Protein AF-0000000072291696 (afdb_homodimer)

pLDDT: mean 93.11, std 13.2, range [22.33, 98.94]

Sequence (524 aa):
MPACTLHLLSLSVTITDFLSALSTTSLTPLTIGRVVRWIVLPTSISIDPLIARNIHWDILMILPNTDTLPASLQKLILHQWQVTAGIPSRLLHDFASKNRRLLNPRPEDTPPLTGSLNNYRTTASAQALELSPPLMEWIKTYRDQEGRGAVSMLNLLAFKPGLKGEYLKYGAEFAKSIGSKRGGIAKIMGTVIHEGDLKERGEWDEVAVAHYPSIEHFADMLASEDYQEVNHRHRVGSLRDTFILCTTELDLPIPGKNGSKLMPACTLHLLSLSVTITDFLSALSTTSLTPLTIGRVVRWIVLPTSISIDPLIARNIHWDILMILPNTDTLPASLQKLILHQWQVTAGIPSRLLHDFASKNRRLLNPRPEDTPPLTGSLNNYRTTASAQALELSPPLMEWIKTYRDQEGRGAVSMLNLLAFKPGLKGEYLKYGAEFAKSIGSKRGGIAKIMGTVIHEGDLKERGEWDEVAVAHYPSIEHFADMLASEDYQEVNHRHRVGSLRDTFILCTTELDLPIPGKNGSKL

Nearest PDB structures (foldseek):
  5xzq-assembly2_D  TM=6.699E-01  e=4.959E-02  Passiflora edulis
  8ozo-assembly1_A  TM=6.676E-01  e=9.438E-02  Populus tremula
  3bn7-assembly1_A-2  TM=6.577E-01  e=1.193E-01  Caulobacter vibrioides CB15
  8oz4-assembly1_A  TM=6.575E-01  e=1.422E-01  Populus tremula
  1r6y-assembly1_A  TM=6.527E-01  e=4.581E-01  Escherichia coli

Foldseek 3Di:
DQKKKKKWFDWQDDPVVLLVLVLVDPFDWLFKWFFDDWLADWDFFPCVQPPVVPTDTTMITMGRHDDDDDPSNVVGTPGMDMFMWDWDVVLVVCSNVVVVCLQPPDPVLFADQPCLVVDFDADCGCNLPAHHPVNVVVQVVCCVDLLVFKKKKKKWFDWDPPQVVLVVVLVVLCVPDLQSNLVKDFSTKGATDDPDPCPPPRHTGMITIIMGGGSVSSNSSNRDPVNVVSSVRRPRNGTPIMIIIMTGTDDRPDNPCPDDPD/DQKKKKKWFDWQDDPVVLLVLVLVDPFDWLFKWFFDDWLADWDFFPCVQPPVVPTDTTMITMGRHDDDDDPSNVVGTPGMDMFMWDWDVVLVVCSNVVVVCLQPPDPVLFADQPCLVVDFDADCGCNLPAHHPVNVVVQVVCCVDLLVFKKKKKKWFDWDPPQVVLVVVLVVLCVPDLQSNLVKDFSTKGATDDPDPCPPPRHTGMITIIMGGGSVSSNSSNRDPVNVVSSVRRPRNGTPIMIIIMTGTDDRPDNPCPDDPD

Solvent-accessible surface area (backbone atoms only — not comparable to full-atom values): 27799 Å² total; per-residue (Å²): 93,56,47,26,25,40,36,40,32,16,56,74,55,56,70,68,57,50,50,56,54,47,56,75,48,92,70,69,57,74,46,43,20,38,47,58,30,43,62,22,67,54,82,72,48,62,38,58,87,64,53,28,55,47,54,41,53,44,34,40,37,30,33,80,35,79,74,79,78,54,70,84,57,50,76,41,47,71,45,78,47,72,50,39,24,31,28,51,56,78,55,56,55,67,34,66,63,53,49,48,43,61,68,60,53,53,78,86,66,52,56,64,82,87,56,28,70,78,67,57,73,68,44,95,50,30,76,76,65,37,39,10,65,70,56,49,55,48,47,68,56,37,38,76,49,72,27,54,36,39,31,35,34,40,33,41,34,21,59,34,93,89,22,56,62,38,34,50,51,33,51,49,49,32,64,71,45,56,20,52,59,38,39,33,40,75,63,41,55,29,41,43,55,75,77,73,86,70,64,62,93,62,61,64,45,31,40,33,34,31,36,21,51,15,46,57,34,49,49,30,44,41,32,23,64,73,46,46,53,43,39,61,71,21,36,56,79,19,44,68,38,43,30,29,36,37,23,36,71,55,85,70,72,52,89,85,66,78,80,67,89,120,92,57,49,24,26,40,34,40,31,16,56,74,55,55,69,68,56,51,47,56,54,46,56,74,46,91,71,71,57,73,45,40,21,38,47,57,31,43,63,22,68,54,80,73,51,62,39,59,87,65,53,27,54,45,53,40,54,45,34,40,36,32,32,82,36,78,72,79,77,54,68,82,56,51,75,42,46,72,44,78,48,71,51,40,24,30,28,50,55,78,54,57,56,67,33,64,62,54,48,48,44,60,68,59,54,53,79,88,67,53,57,64,81,87,55,27,70,77,68,56,72,67,42,94,48,29,76,76,65,38,39,10,65,71,57,50,55,48,46,67,55,37,38,79,49,72,27,54,38,38,30,36,35,41,31,42,34,19,58,33,92,89,23,56,63,37,36,50,52,31,50,50,49,32,64,71,44,57,21,53,58,36,39,32,40,74,64,41,56,29,41,44,56,75,78,72,84,69,65,66,93,62,62,66,45,30,40,33,33,32,36,20,51,16,48,59,33,48,49,31,44,41,33,24,64,75,45,48,52,45,38,60,72,19,37,55,79,18,44,68,37,41,30,30,37,36,24,36,70,54,84,69,70,51,86,86,65,76,78,69,88,119

Radius of gyration: 24.68 Å; Cα contacts (8 Å, |Δi|>4): 1027; chains: 2; bounding box: 51×68×63 Å

Structure (mmCIF, N/CA/C/O backbone):
data_AF-0000000072291696-model_v1
#
loop_
_entity.id
_entity.type
_entity.pdbx_description
1 polymer 'DUF1330 domain-containing protein'
#
loop_
_atom_site.group_PDB
_atom_site.id
_atom_site.type_symbol
_atom_site.label_atom_id
_atom_site.label_alt_id
_atom_site.label_comp_id
_atom_site.label_asym_id
_atom_site.label_entity_id
_atom_site.label_seq_id
_atom_site.pdbx_PDB_ins_code
_atom_site.Cartn_x
_atom_site.Cartn_y
_atom_site.Cartn_z
_atom_site.occupancy
_atom_site.B_iso_or_equiv
_atom_site.auth_seq_id
_atom_site.auth_comp_id
_atom_site.auth_asym_id
_atom_site.auth_atom_id
_atom_site.pdbx_PDB_model_num
ATOM 1 N N . MET A 1 1 ? -15.797 -28.453 -6.793 1 91.56 1 MET A N 1
ATOM 2 C CA . MET A 1 1 ? -14.617 -27.641 -6.512 1 91.56 1 MET A CA 1
ATOM 3 C C . MET A 1 1 ? -14.453 -27.422 -5.012 1 91.56 1 MET A C 1
ATOM 5 O O . MET A 1 1 ? -15.227 -26.672 -4.41 1 91.56 1 MET A O 1
ATOM 9 N N . PRO A 1 2 ? -13.477 -28.219 -4.473 1 95.38 2 PRO A N 1
ATOM 10 C CA . PRO A 1 2 ? -13.266 -27.984 -3.045 1 95.38 2 PRO A CA 1
ATOM 11 C C . PRO A 1 2 ? -12.961 -26.516 -2.727 1 95.38 2 PRO A C 1
ATOM 13 O O . PRO A 1 2 ? -12.32 -25.828 -3.527 1 95.38 2 PRO A O 1
ATOM 16 N N . ALA A 1 3 ? -13.477 -26.094 -1.572 1 97.38 3 ALA A N 1
ATOM 17 C CA . ALA A 1 3 ? -13.195 -24.734 -1.119 1 97.38 3 ALA A CA 1
ATOM 18 C C . ALA A 1 3 ? -11.844 -24.656 -0.428 1 97.38 3 ALA A C 1
ATOM 20 O O . ALA A 1 3 ? -11.547 -25.453 0.467 1 97.38 3 ALA A O 1
ATOM 21 N N . CYS A 1 4 ? -11.031 -23.766 -0.894 1 98.06 4 CYS A N 1
ATOM 22 C CA . CYS A 1 4 ? -9.75 -23.438 -0.281 1 98.06 4 CYS A CA 1
ATOM 23 C C . CYS A 1 4 ? -9.742 -22 0.238 1 98.06 4 CYS A C 1
ATOM 25 O O . CYS A 1 4 ? -10.508 -21.156 -0.235 1 98.06 4 CYS A O 1
ATOM 27 N N . THR A 1 5 ? -8.914 -21.734 1.25 1 97.69 5 THR A N 1
ATOM 28 C CA . THR A 1 5 ? -8.812 -20.391 1.806 1 97.69 5 THR A CA 1
ATOM 29 C C . THR A 1 5 ? -7.398 -19.844 1.634 1 97.69 5 THR A C 1
ATOM 31 O O . THR A 1 5 ? -6.422 -20.5 2.012 1 97.69 5 THR A O 1
ATOM 34 N N . LEU A 1 6 ? -7.293 -18.75 1.015 1 98.12 6 LEU A N 1
ATOM 35 C CA . LEU A 1 6 ? -6.043 -18 0.94 1 98.12 6 LEU A CA 1
ATOM 36 C C . LEU A 1 6 ? -5.949 -16.984 2.074 1 98.12 6 LEU A C 1
ATOM 38 O O . LEU A 1 6 ? -6.848 -16.156 2.246 1 98.12 6 LEU A O 1
ATOM 42 N N . HIS A 1 7 ? -4.879 -17.094 2.871 1 98.19 7 HIS A N 1
ATOM 43 C CA . HIS A 1 7 ? -4.629 -16.188 3.982 1 98.19 7 HIS A CA 1
ATOM 44 C C . HIS A 1 7 ? -3.426 -15.297 3.703 1 98.19 7 HIS A C 1
ATOM 46 O O . HIS A 1 7 ? -2.33 -15.789 3.422 1 98.19 7 HIS A O 1
ATOM 52 N N . LEU A 1 8 ? -3.631 -14.055 3.756 1 98.62 8 LEU A N 1
ATOM 53 C CA . LEU A 1 8 ? -2.539 -13.094 3.859 1 98.62 8 LEU A CA 1
ATOM 54 C C . LEU A 1 8 ? -2.35 -12.641 5.305 1 98.62 8 LEU A C 1
ATOM 56 O O . LEU A 1 8 ? -3.277 -12.117 5.922 1 98.62 8 LEU A O 1
ATOM 60 N N . LEU A 1 9 ? -1.131 -12.812 5.82 1 98.81 9 LEU A N 1
ATOM 61 C CA . LEU A 1 9 ? -0.931 -12.633 7.254 1 98.81 9 LEU A CA 1
ATOM 62 C C . LEU A 1 9 ? 0.211 -11.656 7.523 1 98.81 9 LEU A C 1
ATOM 64 O O . LEU A 1 9 ? 1.252 -11.719 6.863 1 98.81 9 LEU A O 1
ATOM 68 N N . SER A 1 10 ? 0.007 -10.742 8.383 1 98.88 10 SER A N 1
ATOM 69 C CA . SER A 1 10 ? 1.046 -10 9.086 1 98.88 10 SER A CA 1
ATOM 70 C C . SER A 1 10 ? 1.31 -10.586 10.469 1 98.88 10 SER A C 1
ATOM 72 O O . SER A 1 10 ? 0.375 -10.828 11.234 1 98.88 10 SER A O 1
ATOM 74 N N . LEU A 1 11 ? 2.531 -10.828 10.812 1 98.81 11 LEU A N 1
ATOM 75 C CA . LEU A 1 11 ? 2.852 -11.625 11.992 1 98.81 11 LEU A CA 1
ATOM 76 C C . LEU A 1 11 ? 3.424 -10.75 13.102 1 98.81 11 LEU A C 1
ATOM 78 O O . LEU A 1 11 ? 4.055 -9.727 12.828 1 98.81 11 LEU A O 1
ATOM 82 N N . SER A 1 12 ? 3.246 -11.188 14.328 1 98.12 12 SER A N 1
ATOM 83 C CA . SER A 1 12 ? 3.861 -10.555 15.492 1 98.12 12 SER A CA 1
ATOM 84 C C . SER A 1 12 ? 5.195 -11.211 15.836 1 98.12 12 SER A C 1
ATOM 86 O O . SER A 1 12 ? 5.898 -10.758 16.734 1 98.12 12 SER A O 1
ATOM 88 N N . VAL A 1 13 ? 5.508 -12.289 15.18 1 98.19 13 VAL A N 1
ATOM 89 C CA . VAL A 1 13 ? 6.73 -13.062 15.383 1 98.19 13 VAL A CA 1
ATOM 90 C C . VAL A 1 13 ? 7.477 -13.203 14.055 1 98.19 13 VAL A C 1
ATOM 92 O O . VAL A 1 13 ? 6.992 -12.75 13.016 1 98.19 13 VAL A O 1
ATOM 95 N N . THR A 1 14 ? 8.703 -13.75 14.117 1 97.44 14 THR A N 1
ATOM 96 C CA . THR A 1 14 ? 9.422 -14.023 12.883 1 97.44 14 THR A CA 1
ATOM 97 C C . THR A 1 14 ? 8.719 -15.094 12.062 1 97.44 14 THR A C 1
ATOM 99 O O . THR A 1 14 ? 7.926 -15.875 12.602 1 97.44 14 THR A O 1
ATOM 102 N N . ILE A 1 15 ? 9.016 -15.148 10.852 1 98.06 15 ILE A N 1
ATOM 103 C CA . ILE A 1 15 ? 8.453 -16.172 9.984 1 98.06 15 ILE A CA 1
ATOM 104 C C . ILE A 1 15 ? 8.883 -17.562 10.477 1 98.06 15 ILE A C 1
ATOM 106 O O . ILE A 1 15 ? 8.078 -18.5 10.5 1 98.06 15 ILE A O 1
ATOM 110 N N . THR A 1 16 ? 10.094 -17.656 10.922 1 96.69 16 THR A N 1
ATOM 111 C CA . THR A 1 16 ? 10.609 -18.922 11.43 1 96.69 16 THR A CA 1
ATOM 112 C C . THR A 1 16 ? 9.781 -19.406 12.625 1 96.69 16 THR A C 1
ATOM 114 O O . THR A 1 16 ? 9.414 -20.578 12.703 1 96.69 16 THR A O 1
ATOM 117 N N . ASP A 1 17 ? 9.469 -18.5 13.5 1 97.25 17 ASP A N 1
ATOM 118 C CA . ASP A 1 17 ? 8.68 -18.844 14.68 1 97.25 17 ASP A CA 1
ATOM 119 C C . ASP A 1 17 ? 7.258 -19.25 14.289 1 97.25 17 ASP A C 1
ATOM 121 O O . ASP A 1 17 ? 6.684 -20.172 14.875 1 97.25 17 ASP A O 1
ATOM 125 N N . PHE A 1 18 ? 6.715 -18.594 13.383 1 98 18 PHE A N 1
ATOM 126 C CA . PHE A 1 18 ? 5.371 -18.922 12.922 1 98 18 PHE A CA 1
ATOM 127 C C . PHE A 1 18 ? 5.34 -20.312 12.297 1 98 18 PHE A C 1
ATOM 129 O O . PHE A 1 18 ? 4.438 -21.109 12.578 1 98 18 PHE A O 1
ATOM 136 N N . LEU A 1 19 ? 6.348 -20.609 11.461 1 97.31 19 LEU A N 1
ATOM 137 C CA . LEU A 1 19 ? 6.43 -21.922 10.836 1 97.31 19 LEU A CA 1
ATOM 138 C C . LEU A 1 19 ? 6.59 -23.016 11.883 1 97.31 19 LEU A C 1
ATOM 140 O O . LEU A 1 19 ? 6.035 -24.109 11.742 1 97.31 19 LEU A O 1
ATOM 144 N N . SER A 1 20 ? 7.348 -22.75 12.875 1 95.81 20 SER A N 1
ATOM 145 C CA . SER A 1 20 ? 7.496 -23.703 13.977 1 95.81 20 SER A CA 1
ATOM 146 C C . SER A 1 20 ? 6.16 -23.969 14.656 1 95.81 20 SER A C 1
ATOM 148 O O . SER A 1 20 ? 5.809 -25.125 14.906 1 95.81 20 SER A O 1
ATOM 150 N N . ALA A 1 21 ? 5.426 -22.953 14.891 1 96.81 21 ALA A N 1
ATOM 151 C CA . ALA A 1 21 ? 4.109 -23.109 15.5 1 96.81 21 ALA A CA 1
ATOM 152 C C . ALA A 1 21 ? 3.164 -23.875 14.578 1 96.81 21 ALA A C 1
ATOM 154 O O . ALA A 1 21 ? 2.4 -24.719 15.031 1 96.81 21 ALA A O 1
ATOM 155 N N . LEU A 1 22 ? 3.195 -23.531 13.344 1 96.31 22 LEU A N 1
ATOM 156 C CA . LEU A 1 22 ? 2.355 -24.203 12.352 1 96.31 22 LEU A CA 1
ATOM 157 C C . LEU A 1 22 ? 2.621 -25.703 12.344 1 96.31 22 LEU A C 1
ATOM 159 O O . LEU A 1 22 ? 1.689 -26.5 12.211 1 96.31 22 LEU A O 1
ATOM 163 N N . SER A 1 23 ? 3.855 -26.062 12.508 1 94.5 23 SER A N 1
ATOM 164 C CA . SER A 1 23 ? 4.25 -27.469 12.438 1 94.5 23 SER A CA 1
ATOM 165 C C . SER A 1 23 ? 3.67 -28.266 13.602 1 94.5 23 SER A C 1
ATOM 167 O O . SER A 1 23 ? 3.615 -29.5 13.547 1 94.5 23 SER A O 1
ATOM 169 N N . THR A 1 24 ? 3.279 -27.609 14.594 1 94.31 24 THR A N 1
ATOM 170 C CA . THR A 1 24 ? 2.711 -28.297 15.75 1 94.31 24 THR A CA 1
ATOM 171 C C . THR A 1 24 ? 1.202 -28.469 15.594 1 94.31 24 THR A C 1
ATOM 173 O O . THR A 1 24 ? 0.548 -29.078 16.438 1 94.31 24 THR A O 1
ATOM 176 N N . THR A 1 25 ? 0.66 -27.922 14.555 1 94.44 25 THR A N 1
ATOM 177 C CA . THR A 1 25 ? -0.765 -28.062 14.273 1 94.44 25 THR A CA 1
ATOM 178 C C . THR A 1 25 ? -1.01 -29.188 13.273 1 94.44 25 THR A C 1
ATOM 180 O O . THR A 1 25 ? -0.062 -29.781 12.766 1 94.44 25 THR A O 1
ATOM 183 N N . SER A 1 26 ? -2.318 -29.438 12.992 1 92.38 26 SER A N 1
ATOM 184 C CA . SER A 1 26 ? -2.684 -30.469 12.016 1 92.38 26 SER A CA 1
ATOM 185 C C . SER A 1 26 ? -2.871 -29.875 10.625 1 92.38 26 SER A C 1
ATOM 187 O O . SER A 1 26 ? -3.244 -30.578 9.688 1 92.38 26 SER A O 1
ATOM 189 N N . LEU A 1 27 ? -2.596 -28.594 10.562 1 93.69 27 LEU A N 1
ATOM 190 C CA . LEU A 1 27 ? -2.807 -27.922 9.281 1 93.69 27 LEU A CA 1
ATOM 191 C C . LEU A 1 27 ? -1.73 -28.312 8.281 1 93.69 27 LEU A C 1
ATOM 193 O O . LEU A 1 27 ? -0.55 -28.406 8.625 1 93.69 27 LEU A O 1
ATOM 197 N N . THR A 1 28 ? -2.182 -28.594 7.059 1 92.25 28 THR A N 1
ATOM 198 C CA . THR A 1 28 ? -1.288 -28.875 5.941 1 92.25 28 THR A CA 1
ATOM 199 C C . THR A 1 28 ? -1.574 -27.953 4.77 1 92.25 28 THR A C 1
ATOM 201 O O . THR A 1 28 ? -2.344 -28.297 3.869 1 92.25 28 THR A O 1
ATOM 204 N N . PRO A 1 29 ? -0.94 -26.828 4.77 1 96.12 29 PRO A N 1
ATOM 205 C CA . PRO A 1 29 ? -1.193 -25.891 3.676 1 96.12 29 PRO A CA 1
ATOM 206 C C . PRO A 1 29 ? -0.793 -26.453 2.312 1 96.12 29 PRO A C 1
ATOM 208 O O . PRO A 1 29 ? 0.147 -27.25 2.219 1 96.12 29 PRO A O 1
ATOM 211 N N . LEU A 1 30 ? -1.564 -26.031 1.297 1 96.12 30 LEU A N 1
ATOM 212 C CA . LEU A 1 30 ? -1.138 -26.312 -0.07 1 96.12 30 LEU A CA 1
ATOM 213 C C . LEU A 1 30 ? 0.172 -25.594 -0.386 1 96.12 30 LEU A C 1
ATOM 215 O O . LEU A 1 30 ? 1.093 -26.203 -0.945 1 96.12 30 LEU A O 1
ATOM 219 N N . THR A 1 31 ? 0.264 -24.344 -0.058 1 96.06 31 THR A N 1
ATOM 220 C CA . THR A 1 31 ? 1.467 -23.531 -0.203 1 96.06 31 THR A CA 1
ATOM 221 C C . THR A 1 31 ? 1.579 -22.531 0.937 1 96.06 31 THR A C 1
ATOM 223 O O . THR A 1 31 ? 0.577 -22.188 1.565 1 96.06 31 THR A O 1
ATOM 226 N N . ILE A 1 32 ? 2.758 -22.203 1.281 1 97.75 32 ILE A N 1
ATOM 227 C CA . ILE A 1 32 ? 3.074 -21.078 2.17 1 97.75 32 ILE A CA 1
ATOM 228 C C . ILE A 1 32 ? 4.285 -20.328 1.632 1 97.75 32 ILE A C 1
ATOM 230 O O . ILE A 1 32 ? 5.285 -20.938 1.241 1 97.75 32 ILE A O 1
ATOM 234 N N . GLY A 1 33 ? 4.133 -19.047 1.49 1 98.44 33 GLY A N 1
ATOM 235 C CA . GLY A 1 33 ? 5.215 -18.25 0.928 1 98.44 33 GLY A CA 1
ATOM 236 C C . GLY A 1 33 ? 5.387 -16.906 1.607 1 98.44 33 GLY A C 1
ATOM 237 O O . GLY A 1 33 ? 4.445 -16.391 2.211 1 98.44 33 GLY A O 1
ATOM 238 N N . ARG A 1 34 ? 6.609 -16.406 1.583 1 98.62 34 ARG A N 1
ATOM 239 C CA . ARG A 1 34 ? 6.895 -15.039 2.029 1 98.62 34 ARG A CA 1
ATOM 240 C C . ARG A 1 34 ? 6.379 -14.016 1.026 1 98.62 34 ARG A C 1
ATOM 242 O O . ARG A 1 34 ? 6.586 -14.164 -0.181 1 98.62 34 ARG A O 1
ATOM 249 N N . VAL A 1 35 ? 5.672 -13.031 1.518 1 98.88 35 VAL A N 1
ATOM 250 C CA . VAL A 1 35 ? 5.234 -11.93 0.672 1 98.88 35 VAL A CA 1
ATOM 251 C C . VAL A 1 35 ? 6.426 -11.023 0.341 1 98.88 35 VAL A C 1
ATOM 253 O O . VAL A 1 35 ? 7.176 -10.625 1.233 1 98.88 35 VAL A O 1
ATOM 256 N N . VAL A 1 36 ? 6.574 -10.727 -0.928 1 98.81 36 VAL A N 1
ATOM 257 C CA . VAL A 1 36 ? 7.781 -10.016 -1.336 1 98.81 36 VAL A CA 1
ATOM 258 C C . VAL A 1 36 ? 7.418 -8.602 -1.775 1 98.81 36 VAL A C 1
ATOM 260 O O . VAL A 1 36 ? 7.934 -7.621 -1.229 1 98.81 36 VAL A O 1
ATOM 263 N N . ARG A 1 37 ? 6.484 -8.516 -2.734 1 98.62 37 ARG A N 1
ATOM 264 C CA . ARG A 1 37 ? 6.223 -7.219 -3.357 1 98.62 37 ARG A CA 1
ATOM 265 C C . ARG A 1 37 ? 4.891 -7.227 -4.098 1 98.62 37 ARG A C 1
ATOM 267 O O . ARG A 1 37 ? 4.52 -8.227 -4.707 1 98.62 37 ARG A O 1
ATOM 274 N N . TRP A 1 38 ? 4.242 -6.078 -4.098 1 98.81 38 TRP A N 1
ATOM 275 C CA . TRP A 1 38 ? 3.133 -5.852 -5.016 1 98.81 38 TRP A CA 1
ATOM 276 C C . TRP A 1 38 ? 3.639 -5.543 -6.422 1 98.81 38 TRP A C 1
ATOM 278 O O . TRP A 1 38 ? 4.355 -4.559 -6.625 1 98.81 38 TRP A O 1
ATOM 288 N N . ILE A 1 39 ? 3.299 -6.367 -7.367 1 98.81 39 ILE A N 1
ATOM 289 C CA . ILE A 1 39 ? 3.627 -6.102 -8.766 1 98.81 39 ILE A CA 1
ATOM 290 C C . ILE A 1 39 ? 2.576 -5.184 -9.375 1 98.81 39 ILE A C 1
ATOM 292 O O . ILE A 1 39 ? 2.912 -4.219 -10.07 1 98.81 39 ILE A O 1
ATOM 296 N N . VAL A 1 40 ? 1.341 -5.523 -9.18 1 98.56 40 VAL A N 1
ATOM 297 C CA . VAL A 1 40 ? 0.169 -4.723 -9.516 1 98.56 40 VAL A CA 1
ATOM 298 C C . VAL A 1 40 ? -0.656 -4.461 -8.258 1 98.56 40 VAL A C 1
ATOM 300 O O . VAL A 1 40 ? -0.976 -5.387 -7.512 1 98.56 40 VAL A O 1
ATOM 303 N N . LEU A 1 41 ? -0.949 -3.242 -8.008 1 98.19 41 LEU A N 1
ATOM 304 C CA . LEU A 1 41 ? -1.746 -2.863 -6.848 1 98.19 41 LEU A CA 1
ATOM 305 C C . LEU A 1 41 ? -3.234 -2.885 -7.18 1 98.19 41 LEU A C 1
ATOM 307 O O . LEU A 1 41 ? -3.633 -2.518 -8.289 1 98.19 41 LEU A O 1
ATOM 311 N N . PRO A 1 42 ? -4.066 -3.275 -6.145 1 97.25 42 PRO A N 1
ATOM 312 C CA . PRO A 1 42 ? -5.5 -3.055 -6.371 1 97.25 42 PRO A CA 1
ATOM 313 C C . PRO A 1 42 ? -5.859 -1.573 -6.457 1 97.25 42 PRO A C 1
ATOM 315 O O . PRO A 1 42 ? -5.168 -0.73 -5.879 1 97.25 42 PRO A O 1
ATOM 318 N N . THR A 1 43 ? -6.984 -1.344 -7.145 1 94.38 43 THR A N 1
ATOM 319 C CA . THR A 1 43 ? -7.305 0.062 -7.363 1 94.38 43 THR A CA 1
ATOM 320 C C . THR A 1 43 ? -8.656 0.41 -6.746 1 94.38 43 THR A C 1
ATOM 322 O O . THR A 1 43 ? -8.977 1.587 -6.566 1 94.38 43 THR A O 1
ATOM 325 N N . SER A 1 44 ? -9.461 -0.571 -6.426 1 93.31 44 SER A N 1
ATOM 326 C CA . SER A 1 44 ? -10.773 -0.257 -5.871 1 93.31 44 SER A CA 1
ATOM 327 C C . SER A 1 44 ? -11.203 -1.3 -4.848 1 93.31 44 SER A C 1
ATOM 329 O O . SER A 1 44 ? -11.859 -0.971 -3.857 1 93.31 44 SER A O 1
ATOM 331 N N . ILE A 1 45 ? -10.852 -2.486 -5.094 1 94.94 45 ILE A N 1
ATOM 332 C CA . ILE A 1 45 ? -11.32 -3.576 -4.242 1 94.94 45 ILE A CA 1
ATOM 333 C C . ILE A 1 45 ? -10.273 -3.875 -3.168 1 94.94 45 ILE A C 1
ATOM 335 O O . ILE A 1 45 ? -9.086 -3.98 -3.463 1 94.94 45 ILE A O 1
ATOM 339 N N . SER A 1 46 ? -10.703 -3.969 -1.918 1 95.69 46 SER A N 1
ATOM 340 C CA . SER A 1 46 ? -9.906 -4.395 -0.774 1 95.69 46 SER A CA 1
ATOM 341 C C . SER A 1 46 ? -8.75 -3.434 -0.521 1 95.69 46 SER A C 1
ATOM 343 O O . SER A 1 46 ? -7.703 -3.836 -0.011 1 95.69 46 SER A O 1
ATOM 345 N N . ILE A 1 47 ? -8.922 -2.188 -0.884 1 96.19 47 ILE A N 1
ATOM 346 C CA . ILE A 1 47 ? -7.863 -1.202 -0.705 1 96.19 47 ILE A CA 1
ATOM 347 C C . ILE A 1 47 ? -7.617 -0.974 0.785 1 96.19 47 ILE A C 1
ATOM 349 O O . ILE A 1 47 ? -6.469 -0.932 1.23 1 96.19 47 ILE A O 1
ATOM 353 N N . ASP A 1 48 ? -8.656 -0.844 1.532 1 95.56 48 ASP A N 1
ATOM 354 C CA . ASP A 1 48 ? -8.531 -0.544 2.955 1 95.56 48 ASP A CA 1
ATOM 355 C C . ASP A 1 48 ? -7.773 -1.648 3.689 1 95.56 48 ASP A C 1
ATOM 357 O O . ASP A 1 48 ? -6.695 -1.409 4.234 1 95.56 48 ASP A O 1
ATOM 361 N N . PRO A 1 49 ? -8.18 -2.908 3.598 1 96.25 49 PRO A N 1
ATOM 362 C CA . PRO A 1 49 ? -7.5 -3.932 4.398 1 96.25 49 PRO A CA 1
ATOM 363 C C . PRO A 1 49 ? -6.133 -4.309 3.832 1 96.25 49 PRO A C 1
ATOM 365 O O . PRO A 1 49 ? -5.254 -4.75 4.578 1 96.25 49 PRO A O 1
ATOM 368 N N . LEU A 1 50 ? -5.926 -4.086 2.537 1 97.75 50 LEU A N 1
ATOM 369 C CA . LEU A 1 50 ? -4.703 -4.617 1.947 1 97.75 50 LEU A CA 1
ATOM 370 C C . LEU A 1 50 ? -3.613 -3.553 1.904 1 97.75 50 LEU A C 1
ATOM 372 O O . LEU A 1 50 ? -2.426 -3.871 1.98 1 97.75 50 LEU A O 1
ATOM 376 N N . ILE A 1 51 ? -4.043 -2.283 1.709 1 98.06 51 ILE A N 1
ATOM 377 C CA . ILE A 1 51 ? -3.029 -1.285 1.383 1 98.06 51 ILE A CA 1
ATOM 378 C C . ILE A 1 51 ? -3.105 -0.128 2.377 1 98.06 51 ILE A C 1
ATOM 380 O O . ILE A 1 51 ? -2.092 0.262 2.963 1 98.06 51 ILE A O 1
ATOM 384 N N . ALA A 1 52 ? -4.246 0.396 2.688 1 98.06 52 ALA A N 1
ATOM 385 C CA . ALA A 1 52 ? -4.43 1.701 3.316 1 98.06 52 ALA A CA 1
ATOM 386 C C . ALA A 1 52 ? -3.982 1.675 4.777 1 98.06 52 ALA A C 1
ATOM 388 O O . ALA A 1 52 ? -3.602 2.707 5.332 1 98.06 52 ALA A O 1
ATOM 389 N N . ARG A 1 53 ? -3.932 0.547 5.398 1 97.81 53 ARG A N 1
ATOM 390 C CA . ARG A 1 53 ? -3.709 0.475 6.84 1 97.81 53 ARG A CA 1
ATOM 391 C C . ARG A 1 53 ? -2.225 0.333 7.156 1 97.81 53 ARG A C 1
ATOM 393 O O . ARG A 1 53 ? -1.855 -0.017 8.281 1 97.81 53 ARG A O 1
ATOM 400 N N . ASN A 1 54 ? -1.4 0.612 6.148 1 98.25 54 ASN A N 1
ATOM 401 C CA . ASN A 1 54 ? 0.038 0.666 6.391 1 98.25 54 ASN A CA 1
ATOM 402 C C . ASN A 1 54 ? 0.557 -0.644 6.977 1 98.25 54 ASN A C 1
ATOM 404 O O . ASN A 1 54 ? 1.377 -0.635 7.898 1 98.25 54 ASN A O 1
ATOM 408 N N . ILE A 1 55 ? 0.029 -1.796 6.422 1 98.38 55 ILE A N 1
ATOM 409 C CA . ILE A 1 55 ? 0.385 -3.121 6.918 1 98.38 55 ILE A CA 1
ATOM 410 C C . ILE A 1 55 ? 1.505 -3.709 6.059 1 98.38 55 ILE A C 1
ATOM 412 O O . ILE A 1 55 ? 1.448 -3.652 4.828 1 98.38 55 ILE A O 1
ATOM 416 N N . HIS A 1 56 ? 2.52 -4.234 6.688 1 98.69 56 HIS A N 1
ATOM 417 C CA . HIS A 1 56 ? 3.459 -5.145 6.039 1 98.69 56 HIS A CA 1
ATOM 418 C C . HIS A 1 56 ? 2.959 -6.582 6.098 1 98.69 56 HIS A C 1
ATOM 420 O O . HIS A 1 56 ? 2.689 -7.109 7.18 1 98.69 56 HIS A O 1
ATOM 426 N N . TRP A 1 57 ? 2.818 -7.188 4.98 1 98.88 57 TRP A N 1
ATOM 427 C CA . TRP A 1 57 ? 2.377 -8.578 4.914 1 98.88 57 TRP A CA 1
ATOM 428 C C . TRP A 1 57 ? 3.57 -9.523 4.902 1 98.88 57 TRP A C 1
ATOM 430 O O . TRP A 1 57 ? 4.508 -9.344 4.125 1 98.88 57 TRP A O 1
ATOM 440 N N . ASP A 1 58 ? 3.49 -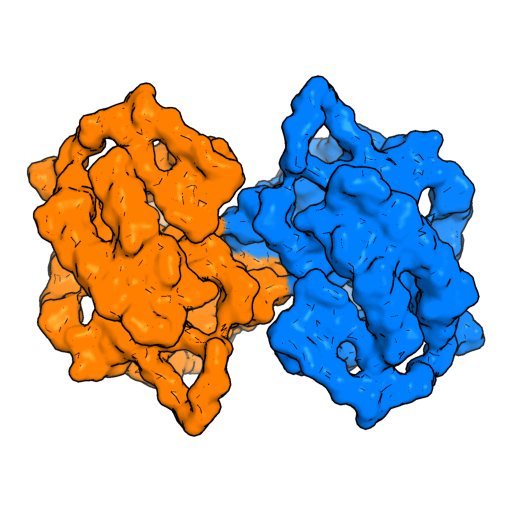10.562 5.676 1 98.81 58 ASP A N 1
ATOM 441 C CA . ASP A 1 58 ? 4.625 -11.469 5.84 1 98.81 58 ASP A CA 1
ATOM 442 C C . ASP A 1 58 ? 4.438 -12.734 5.008 1 98.81 58 ASP A C 1
ATOM 444 O O . ASP A 1 58 ? 5.344 -13.148 4.281 1 98.81 58 ASP A O 1
ATOM 448 N N . ILE A 1 59 ? 3.133 -13.281 5.086 1 98.5 59 ILE A N 1
ATOM 449 C CA . ILE A 1 59 ? 2.957 -14.641 4.578 1 98.5 59 ILE A CA 1
ATOM 450 C C . ILE A 1 59 ? 1.682 -14.719 3.744 1 98.5 59 ILE A C 1
ATOM 452 O O . ILE A 1 59 ? 0.654 -14.148 4.113 1 98.5 59 ILE A O 1
ATOM 456 N N . LEU A 1 60 ? 1.793 -15.422 2.658 1 98.81 60 LEU A N 1
ATOM 457 C CA . LEU A 1 60 ? 0.639 -16 1.981 1 98.81 60 LEU A CA 1
ATOM 458 C C . LEU A 1 60 ? 0.533 -17.5 2.27 1 98.81 60 LEU A C 1
ATOM 460 O O . LEU A 1 60 ? 1.471 -18.25 2.006 1 98.81 60 LEU A O 1
ATOM 464 N N . MET A 1 61 ? -0.567 -17.891 2.846 1 98.25 61 MET A N 1
ATOM 465 C CA . MET A 1 61 ? -0.812 -19.297 3.135 1 98.25 61 MET A CA 1
ATOM 466 C C . MET A 1 61 ? -2.133 -19.766 2.523 1 98.25 61 MET A C 1
ATOM 468 O O . MET A 1 61 ? -3.164 -19.109 2.705 1 98.25 61 MET A O 1
ATOM 472 N N . ILE A 1 62 ? -2.098 -20.828 1.782 1 98.06 62 ILE A N 1
ATOM 473 C CA . ILE A 1 62 ? -3.305 -21.391 1.178 1 98.06 62 ILE A CA 1
ATOM 474 C C . ILE A 1 62 ? -3.635 -22.719 1.826 1 98.06 62 ILE A C 1
ATOM 476 O O . ILE A 1 62 ? -2.818 -23.656 1.806 1 98.06 62 ILE A O 1
ATOM 480 N N . LEU A 1 63 ? -4.812 -22.812 2.375 1 97.5 63 LEU A N 1
ATOM 481 C CA . LEU A 1 63 ? -5.285 -24.031 3.01 1 97.5 63 LEU A CA 1
ATOM 482 C C . LEU A 1 63 ? -6.316 -24.734 2.135 1 97.5 63 LEU A C 1
ATOM 484 O O . LEU A 1 63 ? -7.152 -24.078 1.507 1 97.5 63 LEU A O 1
ATOM 488 N N . PRO A 1 64 ? -6.348 -26.094 2.137 1 97.06 64 PRO A N 1
ATOM 489 C CA . PRO A 1 64 ? -7.285 -26.859 1.309 1 97.06 64 PRO A CA 1
ATOM 490 C C . PRO A 1 64 ? -8.656 -27 1.954 1 97.06 64 PRO A C 1
ATOM 492 O O . PRO A 1 64 ? -9.328 -28.031 1.776 1 97.06 64 PRO A O 1
ATOM 495 N N . ASN A 1 65 ? -8.969 -26.094 2.836 1 95.38 65 ASN A N 1
ATOM 496 C CA . ASN A 1 65 ? -10.258 -26.062 3.512 1 95.38 65 ASN A CA 1
ATOM 497 C C . ASN A 1 65 ? -10.617 -24.656 3.971 1 95.38 65 ASN A C 1
ATOM 499 O O . ASN A 1 65 ? -9.922 -23.688 3.641 1 95.38 65 ASN A O 1
ATOM 503 N N . THR A 1 66 ? -11.719 -24.578 4.633 1 94.06 66 THR A N 1
ATOM 504 C CA . THR A 1 66 ? -12.195 -23.266 5.055 1 94.06 66 THR A CA 1
ATOM 505 C C . THR A 1 66 ? -12.172 -23.141 6.574 1 94.06 66 THR A C 1
ATOM 507 O O . THR A 1 66 ? -12.906 -22.344 7.152 1 94.06 66 THR A O 1
ATOM 510 N N . ASP A 1 67 ? -11.367 -23.938 7.16 1 90.56 67 ASP A N 1
ATOM 511 C CA . ASP A 1 67 ? -11.328 -23.922 8.617 1 90.56 67 ASP A CA 1
ATOM 512 C C . ASP A 1 67 ? -10.688 -22.641 9.141 1 90.56 67 ASP A C 1
ATOM 514 O O . ASP A 1 67 ? -9.797 -22.078 8.492 1 90.56 67 ASP A O 1
ATOM 518 N N . THR A 1 68 ? -11.188 -22.312 10.375 1 93.5 68 THR A N 1
ATOM 519 C CA . THR A 1 68 ? -10.539 -21.203 11.07 1 93.5 68 THR A CA 1
ATOM 520 C C . THR A 1 68 ? -9.164 -21.625 11.586 1 93.5 68 THR A C 1
ATOM 522 O O . THR A 1 68 ? -8.977 -22.766 12.016 1 93.5 68 THR A O 1
ATOM 525 N N . LEU A 1 69 ? -8.273 -20.719 11.586 1 97.38 69 LEU A N 1
ATOM 526 C CA . LEU A 1 69 ? -6.949 -21.031 12.109 1 97.38 69 LEU A CA 1
ATOM 527 C C . LEU A 1 69 ? -7.004 -21.297 13.609 1 97.38 69 LEU A C 1
ATOM 529 O O . LEU A 1 69 ? -7.742 -20.625 14.336 1 97.38 69 LEU A O 1
ATOM 533 N N . PRO A 1 70 ? -6.258 -22.234 14.125 1 97.12 70 PRO A N 1
ATOM 534 C CA . PRO A 1 70 ? -6.227 -22.516 15.562 1 97.12 70 PRO A CA 1
ATOM 535 C C . PRO A 1 70 ? -5.785 -21.312 16.391 1 97.12 70 PRO A C 1
ATOM 537 O O . PRO A 1 70 ? -5.039 -20.469 15.891 1 97.12 70 PRO A O 1
ATOM 540 N N . ALA A 1 71 ? -6.145 -21.328 17.641 1 97.19 71 ALA A N 1
ATOM 541 C CA . ALA A 1 71 ? -5.855 -20.219 18.547 1 97.19 71 ALA A CA 1
ATOM 542 C C . ALA A 1 71 ? -4.348 -20.016 18.703 1 97.19 71 ALA A C 1
ATOM 544 O O . ALA A 1 71 ? -3.883 -18.891 18.844 1 97.19 71 ALA A O 1
ATOM 545 N N . SER A 1 72 ? -3.637 -21.125 18.688 1 97.25 72 SER A N 1
ATOM 546 C CA . SER A 1 72 ? -2.188 -21.047 18.844 1 97.25 72 SER A CA 1
ATOM 547 C C . SER A 1 72 ? -1.543 -20.25 17.719 1 97.25 72 SER A C 1
ATOM 549 O O . SER A 1 72 ? -0.522 -19.594 17.938 1 97.25 72 SER A O 1
ATOM 551 N N . LEU A 1 73 ? -2.111 -20.328 16.547 1 98.06 73 LEU A N 1
ATOM 552 C CA . LEU A 1 73 ? -1.6 -19.547 15.422 1 98.06 73 LEU A CA 1
ATOM 553 C C . LEU A 1 73 ? -2.168 -18.125 15.438 1 98.06 73 LEU A C 1
ATOM 555 O O . LEU A 1 73 ? -1.461 -17.172 15.125 1 98.06 73 LEU A O 1
ATOM 559 N N . GLN A 1 74 ? -3.383 -17.984 15.812 1 98.25 74 GLN A N 1
ATOM 560 C CA . GLN A 1 74 ? -4.055 -16.703 15.82 1 98.25 74 GLN A CA 1
ATOM 561 C C . GLN A 1 74 ? -3.309 -15.695 16.688 1 98.25 74 GLN A C 1
ATOM 563 O O . GLN A 1 74 ? -3.236 -14.508 16.359 1 98.25 74 GLN A O 1
ATOM 568 N N . LYS A 1 75 ? -2.762 -16.141 17.766 1 98.31 75 LYS A N 1
ATOM 569 C CA . LYS A 1 75 ? -2.061 -15.273 18.719 1 98.31 75 LYS A CA 1
ATOM 570 C C . LYS A 1 75 ? -0.805 -14.68 18.078 1 98.31 75 LYS A C 1
ATOM 572 O O . LYS A 1 75 ? -0.262 -13.688 18.578 1 98.31 75 LYS A O 1
ATOM 577 N N . LEU A 1 76 ? -0.344 -15.328 17 1 98.69 76 LEU A N 1
ATOM 578 C CA . LEU A 1 76 ? 0.896 -14.906 16.359 1 98.69 76 LEU A CA 1
ATOM 579 C C . LEU A 1 76 ? 0.611 -13.977 15.188 1 98.69 76 LEU A C 1
ATOM 581 O O . LEU A 1 76 ? 1.534 -13.555 14.492 1 98.69 76 LEU A O 1
ATOM 585 N N . ILE A 1 77 ? -0.624 -13.68 14.953 1 98.75 77 ILE A N 1
ATOM 586 C CA . ILE A 1 77 ? -1.045 -12.922 13.781 1 98.75 77 ILE A CA 1
ATOM 587 C C . ILE A 1 77 ? -1.5 -11.523 14.203 1 98.75 77 ILE A C 1
ATOM 589 O O . ILE A 1 77 ? -2.357 -11.383 15.078 1 98.75 77 ILE A O 1
ATOM 593 N N . LEU A 1 78 ? -0.866 -10.477 13.586 1 98.25 78 LEU A N 1
ATOM 594 C CA . LEU A 1 78 ? -1.263 -9.102 13.836 1 98.25 78 LEU A CA 1
ATOM 595 C C . LEU A 1 78 ? -2.441 -8.703 12.953 1 98.25 78 LEU A C 1
ATOM 597 O O . LEU A 1 78 ? -3.393 -8.078 13.43 1 98.25 78 LEU A O 1
ATOM 601 N N . HIS A 1 79 ? -2.375 -9 11.703 1 97.88 79 HIS A N 1
ATOM 602 C CA . HIS A 1 79 ? -3.416 -8.727 10.719 1 97.88 79 HIS A CA 1
ATOM 603 C C . HIS A 1 79 ? -3.635 -9.922 9.805 1 97.88 79 HIS A C 1
ATOM 605 O O . HIS A 1 79 ? -2.688 -10.641 9.484 1 97.88 79 HIS A O 1
ATOM 611 N N . GLN A 1 80 ? -4.863 -10.086 9.422 1 98.12 80 GLN A N 1
ATOM 612 C CA . GLN A 1 80 ? -5.254 -11.203 8.562 1 98.12 80 GLN A CA 1
ATOM 613 C C . GLN A 1 80 ? -6.266 -10.766 7.508 1 98.12 80 GLN A C 1
ATOM 615 O O . GLN A 1 80 ? -7.203 -10.023 7.816 1 98.12 80 GLN A O 1
ATOM 620 N N . TRP A 1 81 ? -5.996 -11.094 6.273 1 97.5 81 TRP A N 1
ATOM 621 C CA . TRP A 1 81 ? -6.941 -10.992 5.168 1 97.5 81 TRP A CA 1
ATOM 622 C C . TRP A 1 81 ? -7.113 -12.336 4.473 1 97.5 81 TRP A C 1
ATOM 624 O O . TRP A 1 81 ? -6.145 -13.07 4.285 1 97.5 81 TRP A O 1
ATOM 634 N N . GLN A 1 82 ? -8.336 -12.68 4.102 1 96.81 82 GLN A N 1
ATOM 635 C CA . GLN A 1 82 ? -8.516 -13.992 3.488 1 96.81 82 GLN A CA 1
ATOM 636 C C . GLN A 1 82 ? -9.578 -13.953 2.396 1 96.81 82 GLN A C 1
ATOM 638 O O . GLN A 1 82 ? -10.445 -13.078 2.398 1 96.81 82 GLN A O 1
ATOM 643 N N . VAL A 1 83 ? -9.469 -14.836 1.525 1 96.06 83 VAL A N 1
ATOM 644 C CA . VAL A 1 83 ? -10.438 -15.102 0.465 1 96.06 83 VAL A CA 1
ATOM 645 C C . VAL A 1 83 ? -10.625 -16.609 0.292 1 96.06 83 VAL A C 1
ATOM 647 O O . VAL A 1 83 ? -9.656 -17.359 0.359 1 96.06 83 VAL A O 1
ATOM 650 N N . THR A 1 84 ? -11.883 -16.984 0.156 1 96.75 84 THR A N 1
ATOM 651 C CA . THR A 1 84 ? -12.188 -18.375 -0.125 1 96.75 84 THR A CA 1
ATOM 652 C C . THR A 1 84 ? -12.523 -18.578 -1.602 1 96.75 84 THR A C 1
ATOM 654 O O . THR A 1 84 ? -13.234 -17.75 -2.195 1 96.75 84 THR A O 1
ATOM 657 N N . ALA A 1 85 ? -12.031 -19.672 -2.15 1 97.25 85 ALA A N 1
ATOM 658 C CA . ALA A 1 85 ? -12.266 -19.953 -3.564 1 97.25 85 ALA A CA 1
ATOM 659 C C . ALA A 1 85 ? -12.477 -21.438 -3.799 1 97.25 85 ALA A C 1
ATOM 661 O O . ALA A 1 85 ? -11.867 -22.281 -3.117 1 97.25 85 ALA A O 1
ATOM 662 N N . GLY A 1 86 ? -13.383 -21.688 -4.715 1 98.19 86 GLY A N 1
ATOM 663 C CA . GLY A 1 86 ? -13.484 -23.047 -5.215 1 98.19 86 GLY A CA 1
ATOM 664 C C . GLY A 1 86 ? -12.43 -23.391 -6.258 1 98.19 86 GLY A C 1
ATOM 665 O O . GLY A 1 86 ? -12.359 -22.734 -7.305 1 98.19 86 GLY A O 1
ATOM 666 N N . ILE A 1 87 ? -11.641 -24.422 -5.961 1 98.19 87 ILE A N 1
ATOM 667 C CA . ILE A 1 87 ? -10.555 -24.828 -6.848 1 98.19 87 ILE A CA 1
ATOM 668 C C . ILE A 1 87 ? -10.844 -26.219 -7.414 1 98.19 87 ILE A C 1
ATOM 670 O O . ILE A 1 87 ? -11.125 -27.156 -6.664 1 98.19 87 ILE A O 1
ATOM 674 N N . PRO A 1 88 ? -10.773 -26.359 -8.734 1 97.5 88 PRO A N 1
ATOM 675 C CA . PRO A 1 88 ? -11.016 -27.688 -9.32 1 97.5 88 PRO A CA 1
ATOM 676 C C . PRO A 1 88 ? -10.141 -28.766 -8.711 1 97.5 88 PRO A C 1
ATOM 678 O O . PRO A 1 88 ? -8.938 -28.562 -8.508 1 97.5 88 PRO A O 1
ATOM 681 N N . SER A 1 89 ? -10.742 -29.891 -8.523 1 97.25 89 SER A N 1
ATOM 682 C CA . SER A 1 89 ? -10.055 -31 -7.875 1 97.25 89 SER A CA 1
ATOM 683 C C . SER A 1 89 ? -8.852 -31.453 -8.688 1 97.25 89 SER A C 1
ATOM 685 O O . SER A 1 89 ? -7.848 -31.906 -8.125 1 97.25 89 SER A O 1
ATOM 687 N N . ARG A 1 90 ? -8.953 -31.344 -9.953 1 96.12 90 ARG A N 1
ATOM 688 C CA . ARG A 1 90 ? -7.859 -31.781 -10.82 1 96.12 90 ARG A CA 1
ATOM 689 C C . ARG A 1 90 ? -6.582 -31 -10.531 1 96.12 90 ARG A C 1
ATOM 691 O O . ARG A 1 90 ? -5.48 -31.531 -10.672 1 96.12 90 ARG A O 1
ATOM 698 N N . LEU A 1 91 ? -6.715 -29.766 -10.133 1 96.38 91 LEU A N 1
ATOM 699 C CA . LEU A 1 91 ? -5.551 -28.953 -9.805 1 96.38 91 LEU A CA 1
ATOM 700 C C . LEU A 1 91 ? -4.973 -29.344 -8.445 1 96.38 91 LEU A C 1
ATOM 702 O O . LEU A 1 91 ? -3.766 -29.234 -8.227 1 96.38 91 LEU A O 1
ATOM 706 N N . LEU A 1 92 ? -5.832 -29.828 -7.598 1 96.94 92 LEU A N 1
ATOM 707 C CA . LEU A 1 92 ? -5.414 -30.125 -6.23 1 96.94 92 LEU A CA 1
ATOM 708 C C . LEU A 1 92 ? -4.863 -31.547 -6.125 1 96.94 92 LEU A C 1
ATOM 710 O O . LEU A 1 92 ? -4.102 -31.844 -5.203 1 96.94 92 LEU A O 1
ATOM 714 N N . HIS A 1 93 ? -5.273 -32.312 -7.113 1 95.69 93 HIS A N 1
ATOM 715 C CA . HIS A 1 93 ? -4.781 -33.688 -7.125 1 95.69 93 HIS A CA 1
ATOM 716 C C . HIS A 1 93 ? -3.262 -33.719 -7.246 1 95.69 93 HIS A C 1
ATOM 718 O O . HIS A 1 93 ? -2.689 -33.094 -8.148 1 95.69 93 HIS A O 1
ATOM 724 N N . ASP A 1 94 ? -2.508 -34.438 -6.324 1 95.44 94 ASP A N 1
ATOM 725 C CA . ASP A 1 94 ? -1.056 -34.562 -6.262 1 95.44 94 ASP A CA 1
ATOM 726 C C . ASP A 1 94 ? -0.377 -33.219 -6.238 1 95.44 94 ASP A C 1
ATOM 728 O O . ASP A 1 94 ? 0.699 -33.031 -6.816 1 95.44 94 ASP A O 1
ATOM 732 N N . PHE A 1 95 ? -1.023 -32.25 -5.668 1 96.75 95 PHE A N 1
ATOM 733 C CA . PHE A 1 95 ? -0.526 -30.875 -5.695 1 96.75 95 PHE A CA 1
ATOM 734 C C . PHE A 1 95 ? 0.845 -30.781 -5.035 1 96.75 95 PHE A C 1
ATOM 736 O O . PHE A 1 95 ? 1.746 -30.125 -5.555 1 96.75 95 PHE A O 1
ATOM 743 N N . ALA A 1 96 ? 1.015 -31.422 -3.932 1 94.25 96 ALA A N 1
ATOM 744 C CA . ALA A 1 96 ? 2.268 -31.328 -3.188 1 94.25 96 ALA A CA 1
ATOM 745 C C . ALA A 1 96 ? 3.447 -31.781 -4.043 1 94.25 96 ALA A C 1
ATOM 747 O O . ALA A 1 96 ? 4.484 -31.125 -4.086 1 94.25 96 ALA A O 1
ATOM 748 N N . SER A 1 97 ? 3.277 -32.938 -4.68 1 95.12 97 SER A N 1
ATOM 749 C CA . SER A 1 97 ? 4.336 -33.469 -5.527 1 95.12 97 SER A CA 1
ATOM 750 C C . SER A 1 97 ? 4.598 -32.562 -6.727 1 95.12 97 SER A C 1
ATOM 752 O O . SER A 1 97 ? 5.75 -32.281 -7.059 1 95.12 97 SER A O 1
ATOM 754 N N . LYS A 1 98 ? 3.535 -32.094 -7.336 1 95.69 98 LYS A N 1
ATOM 755 C CA . LYS A 1 98 ? 3.67 -31.188 -8.477 1 95.69 98 LYS A CA 1
ATOM 756 C C . LYS A 1 98 ? 4.371 -29.906 -8.07 1 95.69 98 LYS A C 1
ATOM 758 O O . LYS A 1 98 ? 5.262 -29.422 -8.781 1 95.69 98 LYS A O 1
ATOM 763 N N . ASN A 1 99 ? 3.986 -29.375 -6.941 1 96.75 99 ASN A N 1
ATOM 764 C CA . ASN A 1 99 ? 4.57 -28.125 -6.477 1 96.75 99 ASN A CA 1
ATOM 765 C C . ASN A 1 99 ? 6.035 -28.281 -6.098 1 96.75 99 ASN A C 1
ATOM 767 O O . ASN A 1 99 ? 6.855 -27.406 -6.352 1 96.75 99 ASN A O 1
ATOM 771 N N . ARG A 1 100 ? 6.391 -29.359 -5.531 1 94.69 100 ARG A N 1
ATOM 772 C CA . ARG A 1 100 ? 7.785 -29.625 -5.188 1 94.69 100 ARG A CA 1
ATOM 773 C C . ARG A 1 100 ? 8.664 -29.641 -6.434 1 94.69 100 ARG A C 1
ATOM 775 O O . ARG A 1 100 ? 9.789 -29.156 -6.414 1 94.69 100 ARG A O 1
ATOM 782 N N . ARG A 1 101 ? 8.133 -30.234 -7.453 1 94.88 101 ARG A N 1
ATOM 783 C CA . ARG A 1 101 ? 8.883 -30.281 -8.703 1 94.88 101 ARG A CA 1
ATOM 784 C C . ARG A 1 101 ? 9.094 -28.891 -9.281 1 94.88 101 ARG A C 1
ATOM 786 O O . ARG A 1 101 ? 10.156 -28.594 -9.836 1 94.88 101 ARG A O 1
ATOM 793 N N . LEU A 1 102 ? 8.125 -28.062 -9.148 1 96.44 102 LEU A N 1
ATOM 794 C CA . LEU A 1 102 ? 8.234 -26.688 -9.625 1 96.44 102 LEU A CA 1
ATOM 795 C C . LEU A 1 102 ? 9.281 -25.922 -8.828 1 96.44 102 LEU A C 1
ATOM 797 O O . LEU A 1 102 ? 10.039 -25.125 -9.398 1 96.44 102 LEU A O 1
ATOM 801 N N . LEU A 1 103 ? 9.336 -26.141 -7.539 1 96.25 103 LEU A N 1
ATOM 802 C CA . LEU A 1 103 ? 10.203 -25.391 -6.645 1 96.25 103 LEU A CA 1
ATOM 803 C C . LEU A 1 103 ? 11.641 -25.906 -6.703 1 96.25 103 LEU A C 1
ATOM 805 O O . LEU A 1 103 ? 12.578 -25.172 -6.391 1 96.25 103 LEU A O 1
ATOM 809 N N . ASN A 1 104 ? 11.758 -27.156 -7.016 1 94.5 104 ASN A N 1
ATOM 810 C CA . ASN A 1 104 ? 13.062 -27.812 -7.168 1 94.5 104 ASN A CA 1
ATOM 811 C C . ASN A 1 104 ? 13.18 -28.516 -8.516 1 94.5 104 ASN A C 1
ATOM 813 O O . ASN A 1 104 ? 13.312 -29.734 -8.578 1 94.5 104 ASN A O 1
ATOM 817 N N . PRO A 1 105 ? 13.297 -27.719 -9.523 1 94.12 105 PRO A N 1
ATOM 818 C CA . PRO A 1 105 ? 13.305 -28.297 -10.867 1 94.12 105 PRO A CA 1
ATOM 819 C C . PRO A 1 105 ? 14.648 -28.922 -11.234 1 94.12 105 PRO A C 1
ATOM 821 O O . PRO A 1 105 ? 15.695 -28.484 -10.758 1 94.12 105 PRO A O 1
ATOM 824 N N . ARG A 1 106 ? 14.555 -29.938 -12.055 1 92.69 106 ARG A N 1
ATOM 825 C CA . ARG A 1 106 ? 15.766 -30.406 -12.742 1 92.69 106 ARG A CA 1
ATOM 826 C C . ARG A 1 106 ? 16.188 -29.406 -13.82 1 92.69 106 ARG A C 1
ATOM 828 O O . ARG A 1 106 ? 15.375 -28.609 -14.297 1 92.69 106 ARG A O 1
ATOM 835 N N . PRO A 1 107 ? 17.422 -29.422 -14.094 1 90 107 PRO A N 1
ATOM 836 C CA . PRO A 1 107 ? 17.891 -28.469 -15.109 1 90 107 PRO A CA 1
ATOM 837 C C . PRO A 1 107 ? 17.062 -28.516 -16.391 1 90 107 PRO A C 1
ATOM 839 O O . PRO A 1 107 ? 16.812 -27.484 -17.016 1 90 107 PRO A O 1
ATOM 842 N N . GLU A 1 108 ? 16.484 -29.688 -16.719 1 91.5 108 GLU A N 1
ATOM 843 C CA . GLU A 1 108 ? 15.742 -29.844 -17.953 1 91.5 108 GLU A CA 1
ATOM 844 C C . GLU A 1 108 ? 14.32 -29.297 -17.828 1 91.5 108 GLU A C 1
ATOM 846 O O . GLU A 1 108 ? 13.633 -29.094 -18.828 1 91.5 108 GLU A O 1
ATOM 851 N N . ASP A 1 109 ? 13.93 -29.016 -16.609 1 91.81 109 ASP A N 1
ATOM 852 C CA . ASP A 1 109 ? 12.555 -28.578 -16.359 1 91.81 109 ASP A CA 1
ATOM 853 C C . ASP A 1 109 ? 12.398 -27.078 -16.594 1 91.81 109 ASP A C 1
ATOM 855 O O . ASP A 1 109 ? 11.281 -26.594 -16.75 1 91.81 109 ASP A O 1
ATOM 859 N N . THR A 1 110 ? 13.523 -26.344 -16.625 1 94.94 110 THR A N 1
ATOM 860 C CA . THR A 1 110 ? 13.477 -24.891 -16.719 1 94.94 110 THR A CA 1
ATOM 861 C C . THR A 1 110 ? 13.891 -24.422 -18.109 1 94.94 110 THR A C 1
ATOM 863 O O . THR A 1 110 ? 15.039 -24.609 -18.516 1 94.94 110 THR A O 1
ATOM 866 N N . PRO A 1 111 ? 12.992 -23.875 -18.781 1 96.62 111 PRO A N 1
ATOM 867 C CA . PRO A 1 111 ? 13.398 -23.328 -20.078 1 96.62 111 PRO A CA 1
ATOM 868 C C . PRO A 1 111 ? 14.383 -22.172 -19.953 1 96.62 111 PRO A C 1
ATOM 870 O O . PRO A 1 111 ? 14.375 -21.453 -18.953 1 96.62 111 PRO A O 1
ATOM 873 N N . PRO A 1 112 ? 15.242 -22.016 -21.016 1 96 112 PRO A N 1
ATOM 874 C CA . PRO A 1 112 ? 16.094 -20.828 -21.016 1 96 112 PRO A CA 1
ATOM 875 C C . PRO A 1 112 ? 15.297 -19.531 -21.219 1 96 112 PRO A C 1
ATOM 877 O O . PRO A 1 112 ? 14.156 -19.578 -21.672 1 96 112 PRO A O 1
ATOM 880 N N . LEU A 1 113 ? 15.891 -18.438 -20.781 1 96.88 113 LEU A N 1
ATOM 881 C CA . LEU A 1 113 ? 15.297 -17.156 -21.125 1 96.88 113 LEU A CA 1
ATOM 882 C C . LEU A 1 113 ? 15.18 -16.984 -22.641 1 96.88 113 LEU A C 1
ATOM 884 O O . LEU A 1 113 ? 16.031 -17.469 -23.391 1 96.88 113 LEU A O 1
ATOM 888 N N . THR A 1 114 ? 14.195 -16.281 -23.109 1 96.44 114 THR A N 1
ATOM 889 C CA . THR A 1 114 ? 13.922 -16.172 -24.547 1 96.44 114 THR A CA 1
ATOM 890 C C . THR A 1 114 ? 14.766 -15.078 -25.188 1 96.44 114 THR A C 1
ATOM 892 O O . THR A 1 114 ? 14.867 -15 -26.406 1 96.44 114 THR A O 1
ATOM 895 N N . GLY A 1 115 ? 15.258 -14.195 -24.344 1 96.19 115 GLY A N 1
ATOM 896 C CA . GLY A 1 115 ? 16.047 -13.078 -24.844 1 96.19 115 GLY A CA 1
ATOM 897 C C . GLY A 1 115 ? 15.258 -11.781 -24.906 1 96.19 115 GLY A C 1
ATOM 898 O O . GLY A 1 115 ? 15.797 -10.742 -25.297 1 96.19 115 GLY A O 1
ATOM 899 N N . SER A 1 116 ? 14.039 -11.805 -24.516 1 96.25 116 SER A N 1
ATOM 900 C CA . SER A 1 116 ? 13.195 -10.617 -24.578 1 96.25 116 SER A CA 1
ATOM 901 C C . SER A 1 116 ? 13.75 -9.492 -23.703 1 96.25 116 SER A C 1
ATOM 903 O O . SER A 1 116 ? 13.461 -8.312 -23.953 1 96.25 116 SER A O 1
ATOM 905 N N . LEU A 1 117 ? 14.562 -9.789 -22.781 1 96.88 117 LEU A N 1
ATOM 906 C CA . LEU A 1 117 ? 15.125 -8.797 -21.875 1 96.88 117 LEU A CA 1
ATOM 907 C C . LEU A 1 117 ? 16.312 -8.094 -22.5 1 96.88 117 LEU A C 1
ATOM 909 O O . LEU A 1 117 ? 16.828 -7.105 -21.969 1 96.88 117 LEU A O 1
ATOM 913 N N . ASN A 1 118 ? 16.766 -8.562 -23.625 1 95.69 118 ASN A N 1
ATOM 914 C CA . ASN A 1 118 ? 17.875 -7.93 -24.312 1 95.69 118 ASN A CA 1
ATOM 915 C C . ASN A 1 118 ? 17.469 -6.609 -24.953 1 95.69 118 ASN A C 1
ATOM 917 O O . ASN A 1 118 ? 18.297 -5.699 -25.094 1 95.69 118 ASN A O 1
ATOM 921 N N . ASN A 1 119 ? 16.266 -6.602 -25.484 1 91.06 119 ASN A N 1
ATOM 922 C CA . ASN A 1 119 ? 15.656 -5.414 -26.062 1 91.06 119 ASN A CA 1
ATOM 923 C C . ASN A 1 119 ? 14.195 -5.285 -25.656 1 91.06 119 ASN A C 1
ATOM 925 O O . ASN A 1 119 ? 13.328 -5.945 -26.234 1 91.06 119 ASN A O 1
ATOM 929 N N . TYR A 1 120 ? 14.008 -4.535 -24.688 1 92.12 120 TYR A N 1
ATOM 930 C CA . TYR A 1 120 ? 12.648 -4.402 -24.188 1 92.12 120 TYR A CA 1
ATOM 931 C C . TYR A 1 120 ? 12.25 -2.938 -24.047 1 92.12 120 TYR A C 1
ATOM 933 O O . TYR A 1 120 ? 13.117 -2.068 -23.906 1 92.12 120 TYR A O 1
ATOM 941 N N . ARG A 1 121 ? 10.992 -2.764 -24.156 1 93 121 ARG A N 1
ATOM 942 C CA . ARG A 1 121 ? 10.43 -1.439 -23.906 1 93 121 ARG A CA 1
ATOM 943 C C . ARG A 1 121 ? 9.773 -1.364 -22.531 1 93 121 ARG A C 1
ATOM 945 O O . ARG A 1 121 ? 9.297 -2.373 -22.016 1 93 121 ARG A O 1
ATOM 952 N N . THR A 1 122 ? 9.836 -0.198 -21.938 1 93.94 122 THR A N 1
ATOM 953 C CA . THR A 1 122 ? 9.172 0.021 -20.656 1 93.94 122 THR A CA 1
ATOM 954 C C . THR A 1 122 ? 8.039 1.031 -20.797 1 93.94 122 THR A C 1
ATOM 956 O O . THR A 1 122 ? 8.008 1.806 -21.75 1 93.94 122 THR A O 1
ATOM 959 N N . THR A 1 123 ? 7.098 0.833 -19.969 1 92.81 123 THR A N 1
ATOM 960 C CA . THR A 1 123 ? 6.043 1.823 -19.797 1 92.81 123 THR A CA 1
ATOM 961 C C . THR A 1 123 ? 6.148 2.498 -18.422 1 92.81 123 THR A C 1
ATOM 963 O O . THR A 1 123 ? 6.98 2.111 -17.609 1 92.81 123 THR A O 1
ATOM 966 N N . ALA A 1 124 ? 5.297 3.494 -18.203 1 88.5 124 ALA A N 1
ATOM 967 C CA . ALA A 1 124 ? 5.367 4.297 -16.984 1 88.5 124 ALA A CA 1
ATOM 968 C C . ALA A 1 124 ? 4.93 3.486 -15.773 1 88.5 124 ALA A C 1
ATOM 970 O O . ALA A 1 124 ? 5.367 3.75 -14.648 1 88.5 124 ALA A O 1
ATOM 971 N N . SER A 1 125 ? 4.105 2.523 -16.062 1 92.12 125 SER A N 1
ATOM 972 C CA . SER A 1 125 ? 3.506 1.806 -14.938 1 92.12 125 SER A CA 1
ATOM 973 C C . SER A 1 125 ? 3.451 0.306 -15.211 1 92.12 125 SER A C 1
ATOM 975 O O . SER A 1 125 ? 3.299 -0.118 -16.359 1 92.12 125 SER A O 1
ATOM 977 N N . ALA A 1 126 ? 3.504 -0.421 -14.125 1 94.5 126 ALA A N 1
ATOM 978 C CA . ALA A 1 126 ? 3.383 -1.874 -14.211 1 94.5 126 ALA A CA 1
ATOM 979 C C . ALA A 1 126 ? 1.931 -2.314 -14.055 1 94.5 126 ALA A C 1
ATOM 981 O O . ALA A 1 126 ? 1.632 -3.512 -14.086 1 94.5 126 ALA A O 1
ATOM 982 N N . GLN A 1 127 ? 0.989 -1.433 -13.938 1 95.56 127 GLN A N 1
ATOM 983 C CA . GLN A 1 127 ? -0.393 -1.739 -13.586 1 95.56 127 GLN A CA 1
ATOM 984 C C . GLN A 1 127 ? -1.062 -2.582 -14.672 1 95.56 127 GLN A C 1
ATOM 986 O O . GLN A 1 127 ? -2.025 -3.301 -14.398 1 95.56 127 GLN A O 1
ATOM 991 N N . ALA A 1 128 ? -0.588 -2.514 -15.859 1 96.19 128 ALA A N 1
ATOM 992 C CA . ALA A 1 128 ? -1.131 -3.318 -16.953 1 96.19 128 ALA A CA 1
ATOM 993 C C . ALA A 1 128 ? -0.232 -4.516 -17.25 1 96.19 128 ALA A C 1
ATOM 995 O O . ALA A 1 128 ? -0.283 -5.078 -18.344 1 96.19 128 ALA A O 1
ATOM 996 N N . LEU A 1 129 ? 0.646 -4.832 -16.281 1 96.81 129 LEU A N 1
ATOM 997 C CA . LEU A 1 129 ? 1.562 -5.965 -16.375 1 96.81 129 LEU A CA 1
ATOM 998 C C . LEU A 1 129 ? 2.566 -5.758 -17.516 1 96.81 129 LEU A C 1
ATOM 1000 O O . LEU A 1 129 ? 2.758 -6.641 -18.344 1 96.81 129 LEU A O 1
ATOM 1004 N N . GLU A 1 130 ? 3.012 -4.574 -17.625 1 97 130 GLU A N 1
ATOM 1005 C CA . GLU A 1 130 ? 4.168 -4.184 -18.422 1 97 130 GLU A CA 1
ATOM 1006 C C . GLU A 1 130 ? 5.379 -3.893 -17.531 1 97 130 GLU A C 1
ATOM 1008 O O . GLU A 1 130 ? 5.234 -3.621 -16.344 1 97 130 GLU A O 1
ATOM 1013 N N . LEU A 1 131 ? 6.512 -3.951 -18.188 1 97.31 131 LEU A N 1
ATOM 1014 C CA . LEU A 1 131 ? 7.695 -3.566 -17.438 1 97.31 131 LEU A CA 1
ATOM 1015 C C . LEU A 1 131 ? 7.766 -2.053 -17.266 1 97.31 131 LEU A C 1
ATOM 1017 O O . LEU A 1 131 ? 7.531 -1.306 -18.219 1 97.31 131 LEU A O 1
ATOM 1021 N N . SER A 1 132 ? 7.957 -1.656 -16.078 1 96.62 132 SER A N 1
ATOM 1022 C CA . SER A 1 132 ? 8.266 -0.259 -15.797 1 96.62 132 SER A CA 1
ATOM 1023 C C . SER A 1 132 ? 9.688 -0.104 -15.258 1 96.62 132 SER A C 1
ATOM 1025 O O . SER A 1 132 ? 10.273 -1.062 -14.75 1 96.62 132 SER A O 1
ATOM 1027 N N . PRO A 1 133 ? 10.258 1.089 -15.383 1 95.56 133 PRO A N 1
ATOM 1028 C CA . PRO A 1 133 ? 11.633 1.256 -14.906 1 95.56 133 PRO A CA 1
ATOM 1029 C C . PRO A 1 133 ? 11.789 0.905 -13.43 1 95.56 133 PRO A C 1
ATOM 1031 O O . PRO A 1 133 ? 12.703 0.156 -13.062 1 95.56 133 PRO A O 1
ATOM 1034 N N . PRO A 1 134 ? 10.891 1.36 -12.555 1 95.62 134 PRO A N 1
ATOM 1035 C CA . PRO A 1 134 ? 11.055 0.964 -11.156 1 95.62 134 PRO A CA 1
ATOM 1036 C C . PRO A 1 134 ? 10.938 -0.544 -10.945 1 95.62 134 PRO A C 1
ATOM 1038 O O . PRO A 1 134 ? 11.664 -1.12 -10.133 1 95.62 134 PRO A O 1
ATOM 1041 N N . LEU A 1 135 ? 10.031 -1.179 -11.633 1 97.44 135 LEU A N 1
ATOM 1042 C CA . LEU A 1 135 ? 9.898 -2.627 -11.516 1 97.44 135 LEU A CA 1
ATOM 1043 C C . LEU A 1 135 ? 11.164 -3.326 -12 1 97.44 135 LEU A C 1
ATOM 1045 O O . LEU A 1 135 ? 11.656 -4.254 -11.352 1 97.44 135 LEU A O 1
ATOM 1049 N N . MET A 1 136 ? 11.648 -2.895 -13.148 1 97.81 136 MET A N 1
ATOM 1050 C CA . MET A 1 136 ? 12.859 -3.506 -13.695 1 97.81 136 MET A CA 1
ATOM 1051 C C . MET A 1 136 ? 14.039 -3.314 -12.758 1 97.81 136 MET A C 1
ATOM 1053 O O . MET A 1 136 ? 14.852 -4.223 -12.586 1 97.81 136 MET A O 1
ATOM 1057 N N . GLU A 1 137 ? 14.164 -2.154 -12.195 1 96.94 137 GLU A N 1
ATOM 1058 C CA . GLU A 1 137 ? 15.234 -1.905 -11.234 1 96.94 137 GLU A CA 1
ATOM 1059 C C . GLU A 1 137 ? 15.148 -2.869 -10.055 1 96.94 137 GLU A C 1
ATOM 1061 O O . GLU A 1 137 ? 16.172 -3.385 -9.594 1 96.94 137 GLU A O 1
ATOM 1066 N N . TRP A 1 138 ? 13.992 -3.053 -9.578 1 97.69 138 TRP A N 1
ATOM 1067 C CA . TRP A 1 138 ? 13.797 -3.994 -8.477 1 97.69 138 TRP A CA 1
ATOM 1068 C C . TRP A 1 138 ? 14.156 -5.414 -8.906 1 97.69 138 TRP A C 1
ATOM 1070 O O . TRP A 1 138 ? 14.812 -6.145 -8.164 1 97.69 138 TRP A O 1
ATOM 1080 N N . ILE A 1 139 ? 13.734 -5.77 -10.078 1 98.5 139 ILE A N 1
ATOM 1081 C CA . ILE A 1 139 ? 14 -7.109 -10.594 1 98.5 139 ILE A CA 1
ATOM 1082 C C . ILE A 1 139 ? 15.508 -7.34 -10.672 1 98.5 139 ILE A C 1
ATOM 1084 O O . ILE A 1 139 ? 15.992 -8.406 -10.297 1 98.5 139 ILE A O 1
ATOM 1088 N N . LYS A 1 140 ? 16.219 -6.395 -11.102 1 97.5 140 LYS A N 1
ATOM 1089 C CA . LYS A 1 140 ? 17.672 -6.5 -11.234 1 97.5 140 LYS A CA 1
ATOM 1090 C C . LYS A 1 140 ? 18.344 -6.73 -9.883 1 97.5 140 LYS A C 1
ATOM 1092 O O . LYS A 1 140 ? 19.375 -7.398 -9.797 1 97.5 140 LYS A O 1
ATOM 1097 N N . THR A 1 141 ? 17.781 -6.207 -8.891 1 97.69 141 THR A N 1
ATOM 1098 C CA . THR A 1 141 ? 18.297 -6.41 -7.543 1 97.69 141 THR A CA 1
ATOM 1099 C C . THR A 1 141 ? 17.844 -7.758 -6.988 1 97.69 141 THR A C 1
ATOM 1101 O O . THR A 1 141 ? 18.641 -8.516 -6.445 1 97.69 141 THR A O 1
ATOM 1104 N N . TYR A 1 142 ? 16.594 -8.062 -7.18 1 98.25 142 TYR A N 1
ATOM 1105 C CA . TYR A 1 142 ? 15.977 -9.227 -6.547 1 98.25 142 TYR A CA 1
ATOM 1106 C C . TYR A 1 142 ? 16.453 -10.516 -7.199 1 98.25 142 TYR A C 1
ATOM 1108 O O . TYR A 1 142 ? 16.5 -11.57 -6.555 1 98.25 142 TYR A O 1
ATOM 1116 N N . ARG A 1 143 ? 16.859 -10.438 -8.453 1 97.62 143 ARG A N 1
ATOM 1117 C CA . ARG A 1 143 ? 17.312 -11.625 -9.172 1 97.62 143 ARG A CA 1
ATOM 1118 C C . ARG A 1 143 ? 18.578 -12.203 -8.516 1 97.62 143 ARG A C 1
ATOM 1120 O O . ARG A 1 143 ? 18.891 -13.383 -8.703 1 97.62 143 ARG A O 1
ATOM 1127 N N . ASP A 1 144 ? 19.281 -11.398 -7.801 1 97.62 144 ASP A N 1
ATOM 1128 C CA . ASP A 1 144 ? 20.516 -11.828 -7.141 1 97.62 144 ASP A CA 1
ATOM 1129 C C . ASP A 1 144 ? 20.25 -12.25 -5.699 1 97.62 144 ASP A C 1
ATOM 1131 O O . ASP A 1 144 ? 21.188 -12.477 -4.926 1 97.62 144 ASP A O 1
ATOM 1135 N N . GLN A 1 145 ? 19.031 -12.305 -5.336 1 97 145 GLN A N 1
ATOM 1136 C CA . GLN A 1 145 ? 18.562 -12.766 -4.031 1 97 145 GLN A CA 1
ATOM 1137 C C . GLN A 1 145 ? 17.641 -13.969 -4.176 1 97 145 GLN A C 1
ATOM 1139 O O . GLN A 1 145 ? 17.969 -14.938 -4.863 1 97 145 GLN A O 1
ATOM 1144 N N . GLU A 1 146 ? 16.516 -13.93 -3.502 1 94.81 146 GLU A N 1
ATOM 1145 C CA . GLU A 1 146 ? 15.578 -15.047 -3.566 1 94.81 146 GLU A CA 1
ATOM 1146 C C . GLU A 1 146 ? 14.961 -15.172 -4.957 1 94.81 146 GLU A C 1
ATOM 1148 O O . GLU A 1 146 ? 14.484 -16.234 -5.336 1 94.81 146 GLU A O 1
ATOM 1153 N N . GLY A 1 147 ? 15 -14.102 -5.691 1 97.38 147 GLY A N 1
ATOM 1154 C CA . GLY A 1 147 ? 14.398 -14.078 -7.016 1 97.38 147 GLY A CA 1
ATOM 1155 C C . GLY A 1 147 ? 15.156 -14.906 -8.031 1 97.38 147 GLY A C 1
ATOM 1156 O O . GLY A 1 147 ? 14.711 -15.078 -9.164 1 97.38 147 GLY A O 1
ATOM 1157 N N . ARG A 1 148 ? 16.328 -15.422 -7.625 1 96.69 148 ARG A N 1
ATOM 1158 C CA . ARG A 1 148 ? 17.062 -16.359 -8.461 1 96.69 148 ARG A CA 1
ATOM 1159 C C . ARG A 1 148 ? 16.297 -17.656 -8.648 1 96.69 148 ARG A C 1
ATOM 1161 O O . ARG A 1 148 ? 16.406 -18.312 -9.688 1 96.69 148 ARG A O 1
ATOM 1168 N N . GLY A 1 149 ? 15.539 -18.016 -7.629 1 97.12 149 GLY A N 1
ATOM 1169 C CA . GLY A 1 149 ? 14.695 -19.203 -7.688 1 97.12 149 GLY A CA 1
ATOM 1170 C C . GLY A 1 149 ? 13.242 -18.891 -7.988 1 97.12 149 GLY A C 1
ATOM 1171 O O . GLY A 1 149 ? 12.914 -17.781 -8.414 1 97.12 149 GLY A O 1
ATOM 1172 N N . ALA A 1 150 ? 12.438 -19.891 -7.75 1 98.19 150 ALA A N 1
ATOM 1173 C CA . ALA A 1 150 ? 11.023 -19.844 -8.125 1 98.19 150 ALA A CA 1
ATOM 1174 C C . ALA A 1 150 ? 10.297 -18.719 -7.41 1 98.19 150 ALA A C 1
ATOM 1176 O O . ALA A 1 150 ? 10.539 -18.453 -6.23 1 98.19 150 ALA A O 1
ATOM 1177 N N . VAL A 1 151 ? 9.453 -18.031 -8.125 1 98.75 151 VAL A N 1
ATOM 1178 C CA . VAL A 1 151 ? 8.516 -17.078 -7.547 1 98.75 151 VAL A CA 1
ATOM 1179 C C . VAL A 1 151 ? 7.086 -17.484 -7.879 1 98.75 151 VAL A C 1
ATOM 1181 O O . VAL A 1 151 ? 6.84 -18.141 -8.898 1 98.75 151 VAL A O 1
ATOM 1184 N N . SER A 1 152 ? 6.195 -17.203 -6.984 1 98.81 152 SER A N 1
ATOM 1185 C CA . SER A 1 152 ? 4.766 -17.422 -7.16 1 98.81 152 SER A CA 1
ATOM 1186 C C . SER A 1 152 ? 3.994 -16.109 -7.125 1 98.81 152 SER A C 1
ATOM 1188 O O . SER A 1 152 ? 4.125 -15.336 -6.176 1 98.81 152 SER A O 1
ATOM 1190 N N . MET A 1 153 ? 3.223 -15.859 -8.148 1 98.88 153 MET A N 1
ATOM 1191 C CA . MET A 1 153 ? 2.439 -14.641 -8.281 1 98.88 153 MET A CA 1
ATOM 1192 C C . MET A 1 153 ? 0.977 -14.891 -7.934 1 98.88 153 MET A C 1
ATOM 1194 O O . MET A 1 153 ? 0.273 -15.602 -8.648 1 98.88 153 MET A O 1
ATOM 1198 N N . LEU A 1 154 ? 0.527 -14.336 -6.801 1 98.88 154 LEU A N 1
ATOM 1199 C CA . LEU A 1 154 ? -0.895 -14.359 -6.477 1 98.88 154 LEU A CA 1
ATOM 1200 C C . LEU A 1 154 ? -1.651 -13.297 -7.273 1 98.88 154 LEU A C 1
ATOM 1202 O O . LEU A 1 154 ? -1.293 -12.117 -7.242 1 98.88 154 LEU A O 1
ATOM 1206 N N . ASN A 1 155 ? -2.641 -13.742 -8.008 1 98.69 155 ASN A N 1
ATOM 1207 C CA . ASN A 1 155 ? -3.553 -12.867 -8.742 1 98.69 155 ASN A CA 1
ATOM 1208 C C . ASN A 1 155 ? -4.965 -12.93 -8.172 1 98.69 155 ASN A C 1
ATOM 1210 O O . ASN A 1 155 ? -5.523 -14.016 -7.992 1 98.69 155 ASN A O 1
ATOM 1214 N N . LEU A 1 156 ? -5.48 -11.82 -7.852 1 98.69 156 LEU A N 1
ATOM 1215 C CA . LEU A 1 156 ? -6.93 -11.727 -7.719 1 98.69 156 LEU A CA 1
ATOM 1216 C C . LEU A 1 156 ? -7.527 -10.906 -8.859 1 98.69 156 LEU A C 1
ATOM 1218 O O . LEU A 1 156 ? -6.938 -9.914 -9.289 1 98.69 156 LEU A O 1
ATOM 1222 N N . LEU A 1 157 ? -8.711 -11.383 -9.32 1 98.5 157 LEU A N 1
ATOM 1223 C CA . LEU A 1 157 ? -9.297 -10.828 -10.531 1 98.5 157 LEU A CA 1
ATOM 1224 C C . LEU A 1 157 ? -10.758 -10.445 -10.305 1 98.5 157 LEU A C 1
ATOM 1226 O O . LEU A 1 157 ? -11.516 -11.211 -9.703 1 98.5 157 LEU A O 1
ATOM 1230 N N . ALA A 1 158 ? -11.109 -9.312 -10.672 1 98 158 ALA A N 1
ATOM 1231 C CA . ALA A 1 158 ? -12.492 -8.867 -10.844 1 98 158 ALA A CA 1
ATOM 1232 C C . ALA A 1 158 ? -12.758 -8.461 -12.289 1 98 158 ALA A C 1
ATOM 1234 O O . ALA A 1 158 ? -12.031 -7.637 -12.852 1 98 158 ALA A O 1
ATOM 1235 N N . PHE A 1 159 ? -13.781 -9.016 -12.883 1 98.06 159 PHE A N 1
ATOM 1236 C CA . PHE A 1 159 ? -14.031 -8.812 -14.305 1 98.06 159 PHE A CA 1
ATOM 1237 C C . PHE A 1 159 ? -15.07 -7.723 -14.523 1 98.06 159 PHE A C 1
ATOM 1239 O O . PHE A 1 159 ? -15.977 -7.547 -13.703 1 98.06 159 PHE A O 1
ATOM 1246 N N . LYS A 1 160 ? -14.836 -7.051 -15.617 1 97.5 160 LYS A N 1
ATOM 1247 C CA . LYS A 1 160 ? -15.938 -6.223 -16.109 1 97.5 160 LYS A CA 1
ATOM 1248 C C . LYS A 1 160 ? -17.125 -7.082 -16.547 1 97.5 160 LYS A C 1
ATOM 1250 O O . LYS A 1 160 ? -16.938 -8.219 -16.984 1 97.5 160 LYS A O 1
ATOM 1255 N N . PRO A 1 161 ? -18.328 -6.508 -16.469 1 96.38 161 PRO A N 1
ATOM 1256 C CA . PRO A 1 161 ? -19.5 -7.289 -16.859 1 96.38 161 PRO A CA 1
ATOM 1257 C C . PRO A 1 161 ? -19.406 -7.844 -18.281 1 96.38 161 PRO A C 1
ATOM 1259 O O . PRO A 1 161 ? -19.156 -7.086 -19.219 1 96.38 161 PRO A O 1
ATOM 1262 N N . GLY A 1 162 ? -19.484 -9.156 -18.422 1 97.12 162 GLY A N 1
ATOM 1263 C CA . GLY A 1 162 ? -19.547 -9.828 -19.703 1 97.12 162 GLY A CA 1
ATOM 1264 C C . GLY A 1 162 ? -18.172 -10.086 -20.312 1 97.12 162 GLY A C 1
ATOM 1265 O O . GLY A 1 162 ? -18.078 -10.609 -21.422 1 97.12 162 GLY A O 1
ATOM 1266 N N . LEU A 1 163 ? -17.125 -9.82 -19.547 1 97.94 163 LEU A N 1
ATOM 1267 C CA . LEU A 1 163 ? -15.836 -9.867 -20.203 1 97.94 163 LEU A CA 1
ATOM 1268 C C . LEU A 1 163 ? -14.977 -10.984 -19.625 1 97.94 163 LEU A C 1
ATOM 1270 O O . LEU A 1 163 ? -13.789 -11.102 -19.969 1 97.94 163 LEU A O 1
ATOM 1274 N N . LYS A 1 164 ? -15.516 -11.812 -18.812 1 97.38 164 LYS A N 1
ATOM 1275 C CA . LYS A 1 164 ? -14.789 -12.977 -18.328 1 97.38 164 LYS A CA 1
ATOM 1276 C C . LYS A 1 164 ? -14.297 -13.844 -19.469 1 97.38 164 LYS A C 1
ATOM 1278 O O . LYS A 1 164 ? -13.211 -14.43 -19.391 1 97.38 164 LYS A O 1
ATOM 1283 N N . GLY A 1 165 ? -15.07 -13.93 -20.484 1 98.12 165 GLY A N 1
ATOM 1284 C CA . GLY A 1 165 ? -14.695 -14.711 -21.656 1 98.12 165 GLY A CA 1
ATOM 1285 C C . GLY A 1 165 ? -13.391 -14.266 -22.266 1 98.12 165 GLY A C 1
ATOM 1286 O O . GLY A 1 165 ? -12.602 -15.094 -22.734 1 98.12 165 GLY A O 1
ATOM 1287 N N . GLU A 1 166 ? -13.195 -12.977 -22.312 1 98.19 166 GLU A N 1
ATOM 1288 C CA . GLU A 1 166 ? -11.945 -12.445 -22.859 1 98.19 166 GLU A CA 1
ATOM 1289 C C . GLU A 1 166 ? -10.75 -12.883 -22 1 98.19 166 GLU A C 1
ATOM 1291 O O . GLU A 1 166 ? -9.688 -13.203 -22.531 1 98.19 166 GLU A O 1
ATOM 1296 N N . TYR A 1 167 ? -10.938 -12.969 -20.75 1 97.81 167 TYR A N 1
ATOM 1297 C CA . TYR A 1 167 ? -9.859 -13.422 -19.875 1 97.81 167 TYR A CA 1
ATOM 1298 C C . TYR A 1 167 ? -9.578 -14.906 -20.078 1 97.81 167 TYR A C 1
ATOM 1300 O O . TYR A 1 167 ? -8.43 -15.344 -20.016 1 97.81 167 TYR A O 1
ATOM 1308 N N . LEU A 1 168 ? -10.633 -15.648 -20.328 1 97.25 168 LEU A N 1
ATOM 1309 C CA . LEU A 1 168 ? -10.453 -17.062 -20.609 1 97.25 168 LEU A CA 1
ATOM 1310 C C . LEU A 1 168 ? -9.609 -17.266 -21.859 1 97.25 168 LEU A C 1
ATOM 1312 O O . LEU A 1 168 ? -8.797 -18.203 -21.938 1 97.25 168 LEU A O 1
ATOM 1316 N N . LYS A 1 169 ? -9.883 -16.406 -22.844 1 97.88 169 LYS A N 1
ATOM 1317 C CA . LYS A 1 169 ? -9.039 -16.453 -24.031 1 97.88 169 LYS A CA 1
ATOM 1318 C C . LYS A 1 169 ? -7.578 -16.172 -23.672 1 97.88 169 LYS A C 1
ATOM 1320 O O . LYS A 1 169 ? -6.676 -16.844 -24.156 1 97.88 169 LYS A O 1
ATOM 1325 N N . TYR A 1 170 ? -7.359 -15.188 -22.859 1 97.88 170 TYR A N 1
ATOM 1326 C CA . TYR A 1 170 ? -6.027 -14.883 -22.344 1 97.88 170 TYR A CA 1
ATOM 1327 C C . TYR A 1 170 ? -5.402 -16.094 -21.688 1 97.88 170 TYR A C 1
ATOM 1329 O O . TYR A 1 170 ? -4.254 -16.438 -21.953 1 97.88 170 TYR A O 1
ATOM 1337 N N . GLY A 1 171 ? -6.176 -16.734 -20.781 1 96.44 171 GLY A N 1
ATOM 1338 C CA . GLY A 1 171 ? -5.699 -17.922 -20.078 1 96.44 171 GLY A CA 1
ATOM 1339 C C . GLY A 1 171 ? -5.305 -19.047 -21 1 96.44 171 GLY A C 1
ATOM 1340 O O . GLY A 1 171 ? -4.297 -19.719 -20.781 1 96.44 171 GLY A O 1
ATOM 1341 N N . ALA A 1 172 ? -6.07 -19.203 -22.016 1 95.81 172 ALA A N 1
ATOM 1342 C CA . ALA A 1 172 ? -5.805 -20.266 -22.969 1 95.81 172 ALA A CA 1
ATOM 1343 C C . ALA A 1 172 ? -4.496 -20.016 -23.719 1 95.81 172 ALA A C 1
ATOM 1345 O O . ALA A 1 172 ? -3.688 -20.922 -23.891 1 95.81 172 ALA A O 1
ATOM 1346 N N . GLU A 1 173 ? -4.312 -18.828 -24.141 1 96.31 173 GLU A N 1
ATOM 1347 C CA . GLU A 1 173 ? -3.078 -18.484 -24.844 1 96.31 173 GLU A CA 1
ATOM 1348 C C . GLU A 1 173 ? -1.867 -18.594 -23.922 1 96.31 173 GLU A C 1
ATOM 1350 O O . GLU A 1 173 ? -0.799 -19.047 -24.344 1 96.31 173 GLU A O 1
ATOM 1355 N N . PHE A 1 174 ? -2.029 -18.172 -22.656 1 96.06 174 PHE A N 1
ATOM 1356 C CA . PHE A 1 174 ? -0.968 -18.297 -21.672 1 96.06 174 PHE A CA 1
ATOM 1357 C C . PHE A 1 174 ? -0.543 -19.75 -21.5 1 96.06 174 PHE A C 1
ATOM 1359 O O . PHE A 1 174 ? 0.647 -20.062 -21.547 1 96.06 174 PHE A O 1
ATOM 1366 N N . ALA A 1 175 ? -1.502 -20.609 -21.359 1 93.19 175 ALA A N 1
ATOM 1367 C CA . ALA A 1 175 ? -1.24 -22.031 -21.125 1 93.19 175 ALA A CA 1
ATOM 1368 C C . ALA A 1 175 ? -0.625 -22.703 -22.344 1 93.19 175 ALA A C 1
ATOM 1370 O O . ALA A 1 175 ? 0.265 -23.547 -22.234 1 93.19 175 ALA A O 1
ATOM 1371 N N . LYS A 1 176 ? -1.059 -22.281 -23.453 1 92.69 176 LYS A N 1
ATOM 1372 C CA . LYS A 1 176 ? -0.671 -22.953 -24.688 1 92.69 176 LYS A CA 1
ATOM 1373 C C . LYS A 1 176 ? 0.786 -22.656 -25.031 1 92.69 176 LYS A C 1
ATOM 1375 O O . LYS A 1 176 ? 1.533 -23.562 -25.406 1 92.69 176 LYS A O 1
ATOM 1380 N N . SER A 1 177 ? 1.18 -21.391 -24.875 1 90.94 177 SER A N 1
ATOM 1381 C CA . SER A 1 177 ? 2.506 -21.125 -25.422 1 90.94 177 SER A CA 1
ATOM 1382 C C . SER A 1 177 ? 3.24 -20.078 -24.578 1 90.94 177 SER A C 1
ATOM 1384 O O . SER A 1 177 ? 4.43 -20.219 -24.297 1 90.94 177 SER A O 1
ATOM 1386 N N . ILE A 1 178 ? 2.598 -19.078 -24.125 1 93.06 178 ILE A N 1
ATOM 1387 C CA . ILE A 1 178 ? 3.26 -17.938 -23.5 1 93.06 178 ILE A CA 1
ATOM 1388 C C . ILE A 1 178 ? 3.902 -18.359 -22.188 1 93.06 178 ILE A C 1
ATOM 1390 O O . ILE A 1 178 ? 5.098 -18.141 -21.984 1 93.06 178 ILE A O 1
ATOM 1394 N N . GLY A 1 179 ? 3.115 -18.984 -21.391 1 92 179 GLY A N 1
ATOM 1395 C CA . GLY A 1 179 ? 3.604 -19.453 -20.094 1 92 179 GLY A CA 1
ATOM 1396 C C . GLY A 1 179 ? 4.637 -20.547 -20.203 1 92 179 GLY A C 1
ATOM 1397 O O . GLY A 1 179 ? 5.727 -20.453 -19.641 1 92 179 GLY A O 1
ATOM 1398 N N . SER A 1 180 ? 4.352 -21.484 -21.016 1 89.25 180 SER A N 1
ATOM 1399 C CA . SER A 1 180 ? 5.203 -22.656 -21.125 1 89.25 180 SER A CA 1
ATOM 1400 C C . SER A 1 180 ? 6.586 -22.297 -21.656 1 89.25 180 SER A C 1
ATOM 1402 O O . SER A 1 180 ? 7.59 -22.859 -21.219 1 89.25 180 SER A O 1
ATOM 1404 N N . LYS A 1 181 ? 6.645 -21.359 -22.531 1 93.56 181 LYS A N 1
ATOM 1405 C CA . LYS A 1 181 ? 7.91 -20.906 -23.109 1 93.56 181 LYS A CA 1
ATOM 1406 C C . LYS A 1 181 ? 8.836 -20.328 -22.047 1 93.56 181 LYS A C 1
ATOM 1408 O O . LYS A 1 181 ? 10.055 -20.312 -22.219 1 93.56 181 LYS A O 1
ATOM 1413 N N . ARG A 1 182 ? 8.266 -19.922 -20.984 1 95.69 182 ARG A N 1
ATOM 1414 C CA . ARG A 1 182 ? 9.039 -19.203 -19.969 1 95.69 182 ARG A CA 1
ATOM 1415 C C . ARG A 1 182 ? 8.922 -19.891 -18.609 1 95.69 182 ARG A C 1
ATOM 1417 O O . ARG A 1 182 ? 9.258 -19.297 -17.578 1 95.69 182 ARG A O 1
ATOM 1424 N N . GLY A 1 183 ? 8.359 -21.094 -18.625 1 96 183 GLY A N 1
ATOM 1425 C CA . GLY A 1 183 ? 8.234 -21.859 -17.391 1 96 183 GLY A CA 1
ATOM 1426 C C . GLY A 1 183 ? 7.082 -21.391 -16.531 1 96 183 GLY A C 1
ATOM 1427 O O . GLY A 1 183 ? 6.992 -21.766 -15.352 1 96 183 GLY A O 1
ATOM 1428 N N . GLY A 1 184 ? 6.281 -20.531 -17.031 1 97.25 184 GLY A N 1
ATOM 1429 C CA . GLY A 1 184 ? 5.102 -20.062 -16.312 1 97.25 184 GLY A CA 1
ATOM 1430 C C . GLY A 1 184 ? 3.992 -21.094 -16.266 1 97.25 184 GLY A C 1
ATOM 1431 O O . GLY A 1 184 ? 3.668 -21.719 -17.281 1 97.25 184 GLY A O 1
ATOM 1432 N N . ILE A 1 185 ? 3.473 -21.312 -15.055 1 96.69 185 ILE A N 1
ATOM 1433 C CA . ILE A 1 185 ? 2.398 -22.281 -14.852 1 96.69 185 ILE A CA 1
ATOM 1434 C C . ILE A 1 185 ? 1.381 -21.719 -13.859 1 96.69 185 ILE A C 1
ATOM 1436 O O . ILE A 1 185 ? 1.742 -21.297 -12.758 1 96.69 185 ILE A O 1
ATOM 1440 N N . ALA A 1 186 ? 0.1 -21.672 -14.305 1 96.62 186 ALA A N 1
ATOM 1441 C CA . ALA A 1 186 ? -0.956 -21.406 -13.328 1 96.62 186 ALA A CA 1
ATOM 1442 C C . ALA A 1 186 ? -1.233 -22.625 -12.461 1 96.62 186 ALA A C 1
ATOM 1444 O O . ALA A 1 186 ? -2.043 -23.484 -12.828 1 96.62 186 ALA A O 1
ATOM 1445 N N . LYS A 1 187 ? -0.643 -22.672 -11.32 1 97.31 187 LYS A N 1
ATOM 1446 C CA . LYS A 1 187 ? -0.712 -23.906 -10.547 1 97.31 187 LYS A CA 1
ATOM 1447 C C . LYS A 1 187 ? -1.975 -23.953 -9.688 1 97.31 187 LYS A C 1
ATOM 1449 O O . LYS A 1 187 ? -2.383 -25.016 -9.227 1 97.31 187 LYS A O 1
ATOM 1454 N N . ILE A 1 188 ? -2.555 -22.828 -9.375 1 97.81 188 ILE A N 1
ATOM 1455 C CA . ILE A 1 188 ? -3.855 -22.719 -8.719 1 97.81 188 ILE A CA 1
ATOM 1456 C C . ILE A 1 188 ? -4.727 -21.703 -9.461 1 97.81 188 ILE A C 1
ATOM 1458 O O . ILE A 1 188 ? -4.254 -20.641 -9.844 1 97.81 188 ILE A O 1
ATOM 1462 N N . MET A 1 189 ? -5.934 -22.094 -9.727 1 97.44 189 MET A N 1
ATOM 1463 C CA . MET A 1 189 ? -6.988 -21.219 -10.25 1 97.44 189 MET A CA 1
ATOM 1464 C C . MET A 1 189 ? -8.336 -21.578 -9.648 1 97.44 189 MET A C 1
ATOM 1466 O O . MET A 1 189 ? -8.648 -22.766 -9.461 1 97.44 189 MET A O 1
ATOM 1470 N N . GLY A 1 190 ? -9.062 -20.562 -9.289 1 97.56 190 GLY A N 1
ATOM 1471 C CA . GLY A 1 190 ? -10.352 -20.844 -8.672 1 97.56 190 GLY A CA 1
ATOM 1472 C C . GLY A 1 190 ? -11.305 -19.656 -8.719 1 97.56 190 GLY A C 1
ATOM 1473 O O . GLY A 1 190 ? -10.898 -18.547 -9.055 1 97.56 190 GLY A O 1
ATOM 1474 N N . THR A 1 191 ? -12.555 -20.016 -8.414 1 97.44 191 THR A N 1
ATOM 1475 C CA . THR A 1 191 ? -13.609 -19 -8.32 1 97.44 191 THR A CA 1
ATOM 1476 C C . THR A 1 191 ? -13.836 -18.594 -6.871 1 97.44 191 THR A C 1
ATOM 1478 O O . THR A 1 191 ? -14.031 -19.438 -6.004 1 97.44 191 THR A O 1
ATOM 1481 N N . VAL A 1 192 ? -13.812 -17.281 -6.629 1 97.12 192 VAL A N 1
ATOM 1482 C CA . VAL A 1 192 ? -14 -16.766 -5.273 1 97.12 192 VAL A CA 1
ATOM 1483 C C . VAL A 1 192 ? -15.422 -17.062 -4.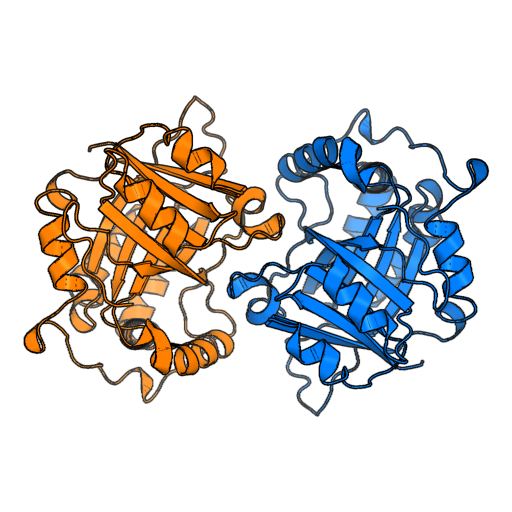805 1 97.12 192 VAL A C 1
ATOM 1485 O O . VAL A 1 192 ? -16.375 -16.875 -5.559 1 97.12 192 VAL A O 1
ATOM 1488 N N . ILE A 1 193 ? -15.484 -17.516 -3.562 1 94.44 193 ILE A N 1
ATOM 1489 C CA . ILE A 1 193 ? -16.766 -17.797 -2.932 1 94.44 193 ILE A CA 1
ATOM 1490 C C . ILE A 1 193 ? -17.156 -16.656 -2.012 1 94.44 193 ILE A C 1
ATOM 1492 O O . ILE A 1 193 ? -16.406 -16.266 -1.118 1 94.44 193 ILE A O 1
ATOM 1496 N N . HIS A 1 194 ? -18.266 -16.016 -2.182 1 86.12 194 HIS A N 1
ATOM 1497 C CA . HIS A 1 194 ? -18.734 -14.891 -1.38 1 86.12 194 HIS A CA 1
ATOM 1498 C C . HIS A 1 194 ? -19.719 -15.352 -0.307 1 86.12 194 HIS A C 1
ATOM 1500 O O . HIS A 1 194 ? -20.516 -16.25 -0.543 1 86.12 194 HIS A O 1
ATOM 1506 N N . GLU A 1 195 ? -19.297 -15.094 0.956 1 65.69 195 GLU A N 1
ATOM 1507 C CA . GLU A 1 195 ? -20.266 -15.406 2.01 1 65.69 195 GLU A CA 1
ATOM 1508 C C . GLU A 1 195 ? -21.391 -14.375 2.055 1 65.69 195 GLU A C 1
ATOM 1510 O O . GLU A 1 195 ? -21.141 -13.172 1.994 1 65.69 195 GLU A O 1
ATOM 1515 N N . GLY A 1 196 ? -22.656 -14.789 2.207 1 57.94 196 GLY A N 1
ATOM 1516 C CA . GLY A 1 196 ? -23.859 -13.984 2.354 1 57.94 196 GLY A CA 1
ATOM 1517 C C . GLY A 1 196 ? -24.234 -13.25 1.083 1 57.94 196 GLY A C 1
ATOM 1518 O O . GLY A 1 196 ? -23.625 -13.445 0.036 1 57.94 196 GLY A O 1
ATOM 1519 N N . ASP A 1 197 ? -25.484 -12.688 1.085 1 48.28 197 ASP A N 1
ATOM 1520 C CA . ASP A 1 197 ? -26.125 -11.938 0.01 1 48.28 197 ASP A CA 1
ATOM 1521 C C . ASP A 1 197 ? -25.25 -10.758 -0.425 1 48.28 197 ASP A C 1
ATOM 1523 O O . ASP A 1 197 ? -25.672 -9.938 -1.245 1 48.28 197 ASP A O 1
ATOM 1527 N N . LEU A 1 198 ? -24.391 -10.461 0.324 1 47.38 198 LEU A N 1
ATOM 1528 C CA . LEU A 1 198 ? -23.781 -9.164 0.042 1 47.38 198 LEU A CA 1
ATOM 1529 C C . LEU A 1 198 ? -22.922 -9.227 -1.216 1 47.38 198 LEU A C 1
ATOM 1531 O O . LEU A 1 198 ? -21.734 -9.57 -1.147 1 47.38 198 LEU A O 1
ATOM 1535 N N . LYS A 1 199 ? -23.578 -9.672 -2.287 1 45.25 199 LYS A N 1
ATOM 1536 C CA . LYS A 1 199 ? -22.969 -9.43 -3.598 1 45.25 199 LYS A CA 1
ATOM 1537 C C . LYS A 1 199 ? -22.453 -8 -3.713 1 45.25 199 LYS A C 1
ATOM 1539 O O . LYS A 1 199 ? -22.281 -7.484 -4.82 1 45.25 199 LYS A O 1
ATOM 1544 N N . GLU A 1 200 ? -22.531 -7.203 -2.824 1 43.41 200 GLU A N 1
ATOM 1545 C CA . GLU A 1 200 ? -22.203 -5.844 -3.256 1 43.41 200 GLU A CA 1
ATOM 1546 C C . GLU A 1 200 ? -20.969 -5.832 -4.156 1 43.41 200 GLU A C 1
ATOM 1548 O O . GLU A 1 200 ? -20.078 -6.668 -4.004 1 43.41 200 GLU A O 1
ATOM 1553 N N . ARG A 1 201 ? -21.016 -5.297 -5.379 1 50.75 201 ARG A N 1
ATOM 1554 C CA . ARG A 1 201 ? -20.234 -4.844 -6.523 1 50.75 201 ARG A CA 1
ATOM 1555 C C . ARG A 1 201 ? -18.766 -4.641 -6.137 1 50.75 201 ARG A C 1
ATOM 1557 O O . ARG A 1 201 ? -17.922 -4.391 -6.996 1 50.75 201 ARG A O 1
ATOM 1564 N N . GLY A 1 202 ? -18.234 -5.035 -4.965 1 60.53 202 GLY A N 1
ATOM 1565 C CA . GLY A 1 202 ? -16.938 -4.578 -4.477 1 60.53 202 GLY A CA 1
ATOM 1566 C C . GLY A 1 202 ? -16.016 -5.711 -4.102 1 60.53 202 GLY A C 1
ATOM 1567 O O . GLY A 1 202 ? -15.109 -5.535 -3.275 1 60.53 202 GLY A O 1
ATOM 1568 N N . GLU A 1 203 ? -16.281 -7 -4.98 1 85.69 203 GLU A N 1
ATOM 1569 C CA . GLU A 1 203 ? -15.477 -8.117 -4.504 1 85.69 203 GLU A CA 1
ATOM 1570 C C . GLU A 1 203 ? -14.719 -8.781 -5.648 1 85.69 203 GLU A C 1
ATOM 1572 O O . GLU A 1 203 ? -14.953 -8.469 -6.82 1 85.69 203 GLU A O 1
ATOM 1577 N N . TRP A 1 204 ? -13.812 -9.625 -5.398 1 97 204 TRP A N 1
ATOM 1578 C CA . TRP A 1 204 ? -13 -10.406 -6.324 1 97 204 TRP A CA 1
ATOM 1579 C C . TRP A 1 204 ? -13.797 -11.562 -6.91 1 97 204 TRP A C 1
ATOM 1581 O O . TRP A 1 204 ? -14.648 -12.141 -6.23 1 97 204 TRP A O 1
ATOM 1591 N N . ASP A 1 205 ? -13.531 -11.867 -8.203 1 97.56 205 ASP A N 1
ATOM 1592 C CA . ASP A 1 205 ? -14.242 -12.945 -8.891 1 97.56 205 ASP A CA 1
ATOM 1593 C C . ASP A 1 205 ? -13.414 -14.227 -8.898 1 97.56 205 ASP A C 1
ATOM 1595 O O . ASP A 1 205 ? -13.945 -15.32 -8.672 1 97.56 205 ASP A O 1
ATOM 1599 N N . GLU A 1 206 ? -12.141 -14.117 -9.148 1 98.06 206 GLU A N 1
ATOM 1600 C CA . GLU A 1 206 ? -11.281 -15.289 -9.281 1 98.06 206 GLU A CA 1
ATOM 1601 C C . GLU A 1 206 ? -9.922 -15.047 -8.633 1 98.06 206 GLU A C 1
ATOM 1603 O O . GLU A 1 206 ? -9.547 -13.906 -8.367 1 98.06 206 GLU A O 1
ATOM 1608 N N . VAL A 1 207 ? -9.281 -16.172 -8.328 1 98.12 207 VAL A N 1
ATOM 1609 C CA . VAL A 1 207 ? -7.91 -16.188 -7.832 1 98.12 207 VAL A CA 1
ATOM 1610 C C . VAL A 1 207 ? -7.043 -17.078 -8.719 1 98.12 207 VAL A C 1
ATOM 1612 O O . VAL A 1 207 ? -7.539 -18.047 -9.305 1 98.12 207 VAL A O 1
ATOM 1615 N N . ALA A 1 208 ? -5.848 -16.703 -8.883 1 98.44 208 ALA A N 1
ATOM 1616 C CA . ALA A 1 208 ? -4.855 -17.547 -9.547 1 98.44 208 ALA A CA 1
ATOM 1617 C C . ALA A 1 208 ? -3.488 -17.406 -8.883 1 98.44 208 ALA A C 1
ATOM 1619 O O . ALA A 1 208 ? -3.131 -16.328 -8.406 1 98.44 208 ALA A O 1
ATOM 1620 N N . VAL A 1 209 ? -2.77 -18.484 -8.766 1 98.69 209 VAL A N 1
ATOM 1621 C CA . VAL A 1 209 ? -1.362 -18.484 -8.375 1 98.69 209 VAL A CA 1
ATOM 1622 C C . VAL A 1 209 ? -0.505 -19 -9.531 1 98.69 209 VAL A C 1
ATOM 1624 O O . VAL A 1 209 ? -0.589 -20.172 -9.891 1 98.69 209 VAL A O 1
ATOM 1627 N N . ALA A 1 210 ? 0.307 -18.141 -10.086 1 98.56 210 ALA A N 1
ATOM 1628 C CA . ALA A 1 210 ? 1.178 -18.5 -11.203 1 98.56 210 ALA A CA 1
ATOM 1629 C C . ALA A 1 210 ? 2.615 -18.703 -10.734 1 98.56 210 ALA A C 1
ATOM 1631 O O . ALA A 1 210 ? 3.152 -17.875 -9.984 1 98.56 210 ALA A O 1
ATOM 1632 N N . HIS A 1 211 ? 3.207 -19.734 -11.18 1 98.38 211 HIS A N 1
ATOM 1633 C CA . HIS A 1 211 ? 4.602 -20.078 -10.914 1 98.38 211 HIS A CA 1
ATOM 1634 C C . HIS A 1 211 ? 5.508 -19.578 -12.039 1 98.38 211 HIS A C 1
ATOM 1636 O O . HIS A 1 211 ? 5.152 -19.656 -13.211 1 98.38 211 HIS A O 1
ATOM 1642 N N . TYR A 1 212 ? 6.656 -19.094 -11.68 1 98.56 212 TYR A N 1
ATOM 1643 C CA . TYR A 1 212 ? 7.777 -18.875 -12.586 1 98.56 212 TYR A CA 1
ATOM 1644 C C . TYR A 1 212 ? 9.07 -19.422 -11.992 1 98.56 212 TYR A C 1
ATOM 1646 O O . TYR A 1 212 ? 9.297 -19.312 -10.781 1 98.56 212 TYR A O 1
ATOM 1654 N N . PRO A 1 213 ? 9.945 -19.922 -12.805 1 98.12 213 PRO A N 1
ATOM 1655 C CA . PRO A 1 213 ? 11.188 -20.5 -12.289 1 98.12 213 PRO A CA 1
ATOM 1656 C C . PRO A 1 213 ? 12.07 -19.484 -11.578 1 98.12 213 PRO A C 1
ATOM 1658 O O . PRO A 1 213 ? 12.859 -19.844 -10.703 1 98.12 213 PRO A O 1
ATOM 1661 N N . SER A 1 214 ? 12.023 -18.25 -12.039 1 98.25 214 SER A N 1
ATOM 1662 C CA . SER A 1 214 ? 12.75 -17.141 -11.445 1 98.25 214 SER A CA 1
ATOM 1663 C C . SER A 1 214 ? 12.07 -15.805 -11.75 1 98.25 214 SER A C 1
ATOM 1665 O O . SER A 1 214 ? 11.188 -15.734 -12.609 1 98.25 214 SER A O 1
ATOM 1667 N N . ILE A 1 215 ? 12.508 -14.742 -11.016 1 98.75 215 ILE A N 1
ATOM 1668 C CA . ILE A 1 215 ? 11.953 -13.414 -11.273 1 98.75 215 ILE A CA 1
ATOM 1669 C C . ILE A 1 215 ? 12.328 -12.961 -12.68 1 98.75 215 ILE A C 1
ATOM 1671 O O . ILE A 1 215 ? 11.586 -12.219 -13.32 1 98.75 215 ILE A O 1
ATOM 1675 N N . GLU A 1 216 ? 13.43 -13.461 -13.211 1 98.38 216 GLU A N 1
ATOM 1676 C CA . GLU A 1 216 ? 13.836 -13.102 -14.57 1 98.38 216 GLU A CA 1
ATOM 1677 C C . GLU A 1 216 ? 12.938 -13.758 -15.609 1 98.38 216 GLU A C 1
ATOM 1679 O O . GLU A 1 216 ? 12.688 -13.18 -16.672 1 98.38 216 GLU A O 1
ATOM 1684 N N . HIS A 1 217 ? 12.516 -14.938 -15.305 1 98.56 217 HIS A N 1
ATOM 1685 C CA . HIS A 1 217 ? 11.578 -15.57 -16.219 1 98.56 217 HIS A CA 1
ATOM 1686 C C . HIS A 1 217 ? 10.273 -14.789 -16.297 1 98.56 217 HIS A C 1
ATOM 1688 O O . HIS A 1 217 ? 9.703 -14.625 -17.391 1 98.56 217 HIS A O 1
ATOM 1694 N N . PHE A 1 218 ? 9.828 -14.32 -15.203 1 98.75 218 PHE A N 1
ATOM 1695 C CA . PHE A 1 218 ? 8.656 -13.453 -15.172 1 98.75 218 PHE A CA 1
ATOM 1696 C C . PHE A 1 218 ? 8.906 -12.172 -15.953 1 98.75 218 PHE A C 1
ATOM 1698 O O . PHE A 1 218 ? 8.086 -11.773 -16.781 1 98.75 218 PHE A O 1
ATOM 1705 N N . ALA A 1 219 ? 10.047 -11.562 -15.719 1 98.56 219 ALA A N 1
ATOM 1706 C CA . ALA A 1 219 ? 10.414 -10.344 -16.422 1 98.56 219 ALA A CA 1
ATOM 1707 C C . ALA A 1 219 ? 10.5 -10.586 -17.938 1 98.56 219 ALA A C 1
ATOM 1709 O O . ALA A 1 219 ? 10.07 -9.75 -18.734 1 98.56 219 ALA A O 1
ATOM 1710 N N . ASP A 1 220 ? 11.055 -11.695 -18.266 1 98.31 220 ASP A N 1
ATOM 1711 C CA . ASP A 1 220 ? 11.188 -12.094 -19.672 1 98.31 220 ASP A CA 1
ATOM 1712 C C . ASP A 1 220 ? 9.82 -12.195 -20.344 1 98.31 220 ASP A C 1
ATOM 1714 O O . ASP A 1 220 ? 9.656 -11.797 -21.484 1 98.31 220 ASP A O 1
ATOM 1718 N N . MET A 1 221 ? 8.914 -12.648 -19.625 1 97.94 221 MET A N 1
ATOM 1719 C CA . MET A 1 221 ? 7.551 -12.688 -20.141 1 97.94 221 MET A CA 1
ATOM 1720 C C . MET A 1 221 ? 7.004 -11.281 -20.3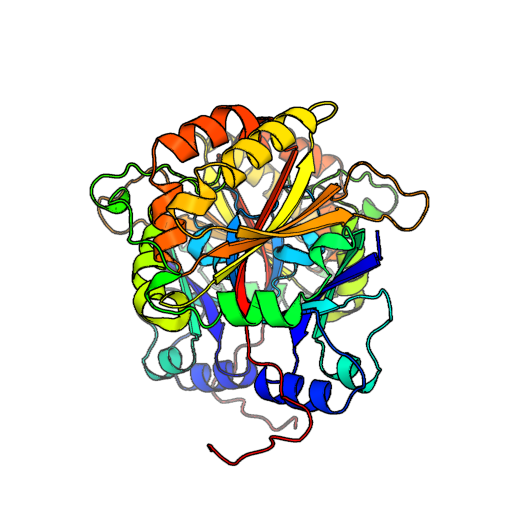44 1 97.94 221 MET A C 1
ATOM 1722 O O . MET A 1 221 ? 6.531 -10.945 -21.438 1 97.94 221 MET A O 1
ATOM 1726 N N . LEU A 1 222 ? 7.129 -10.445 -19.328 1 98.12 222 LEU A N 1
ATOM 1727 C CA . LEU A 1 222 ? 6.59 -9.094 -19.422 1 98.12 222 LEU A CA 1
ATOM 1728 C C . LEU A 1 222 ? 7.215 -8.336 -20.594 1 98.12 222 LEU A C 1
ATOM 1730 O O . LEU A 1 222 ? 6.559 -7.492 -21.203 1 98.12 222 LEU A O 1
ATOM 1734 N N . ALA A 1 223 ? 8.406 -8.664 -20.906 1 97.62 223 ALA A N 1
ATOM 1735 C CA . ALA A 1 223 ? 9.156 -7.949 -21.938 1 97.62 223 ALA A CA 1
ATOM 1736 C C . ALA A 1 223 ? 8.805 -8.469 -23.328 1 97.62 223 ALA A C 1
ATOM 1738 O O . ALA A 1 223 ? 9.156 -7.855 -24.328 1 97.62 223 ALA A O 1
ATOM 1739 N N . SER A 1 224 ? 8.172 -9.57 -23.422 1 96.81 224 SER A N 1
ATOM 1740 C CA . SER A 1 224 ? 8.008 -10.242 -24.703 1 96.81 224 SER A CA 1
ATOM 1741 C C . SER A 1 224 ? 6.828 -9.672 -25.484 1 96.81 224 SER A C 1
ATOM 1743 O O . SER A 1 224 ? 5.797 -9.336 -24.906 1 96.81 224 SER A O 1
ATOM 1745 N N . GLU A 1 225 ? 6.902 -9.641 -26.781 1 96.06 225 GLU A N 1
ATOM 1746 C CA . GLU A 1 225 ? 5.863 -9.109 -27.656 1 96.06 225 GLU A CA 1
ATOM 1747 C C . GLU A 1 225 ? 4.66 -10.047 -27.719 1 96.06 225 GLU A C 1
ATOM 1749 O O . GLU A 1 225 ? 3.514 -9.594 -27.719 1 96.06 225 GLU A O 1
ATOM 1754 N N . ASP A 1 226 ? 4.977 -11.266 -27.828 1 96.44 226 ASP A N 1
ATOM 1755 C CA . ASP A 1 226 ? 3.877 -12.219 -27.922 1 96.44 226 ASP A CA 1
ATOM 1756 C C . ASP A 1 226 ? 2.982 -12.156 -26.688 1 96.44 226 ASP A C 1
ATOM 1758 O O . ASP A 1 226 ? 1.755 -12.203 -26.812 1 96.44 226 ASP A O 1
ATOM 1762 N N . TYR A 1 227 ? 3.561 -12 -25.516 1 97.56 227 TYR A N 1
ATOM 1763 C CA . TYR A 1 227 ? 2.768 -11.867 -24.297 1 97.56 227 TYR A CA 1
ATOM 1764 C C . TYR A 1 227 ? 1.962 -10.57 -24.312 1 97.56 227 TYR A C 1
ATOM 1766 O O . TYR A 1 227 ? 0.764 -10.57 -24.031 1 97.56 227 TYR A O 1
ATOM 1774 N N . GLN A 1 228 ? 2.629 -9.469 -24.641 1 97.5 228 GLN A N 1
ATOM 1775 C CA . GLN A 1 228 ? 1.976 -8.164 -24.547 1 97.5 228 GLN A CA 1
ATOM 1776 C C . GLN A 1 228 ? 0.821 -8.062 -25.531 1 97.5 228 GLN A C 1
ATOM 1778 O O . GLN A 1 228 ? -0.187 -7.41 -25.266 1 97.5 228 GLN A O 1
ATOM 1783 N N . GLU A 1 229 ? 0.938 -8.719 -26.656 1 97.56 229 GLU A N 1
ATOM 1784 C CA . GLU A 1 229 ? -0.164 -8.734 -27.609 1 97.56 229 GLU A CA 1
ATOM 1785 C C . GLU A 1 229 ? -1.412 -9.367 -27 1 97.56 229 GLU A C 1
ATOM 1787 O O . GLU A 1 229 ? -2.502 -8.805 -27.078 1 97.56 229 GLU A O 1
ATOM 1792 N N . VAL A 1 230 ? -1.243 -10.508 -26.391 1 97.62 230 VAL A N 1
ATOM 1793 C CA . VAL A 1 230 ? -2.359 -11.227 -25.781 1 97.62 230 VAL A CA 1
ATOM 1794 C C . VAL A 1 230 ? -2.857 -10.477 -24.547 1 97.62 230 VAL A C 1
ATOM 1796 O O . VAL A 1 230 ? -4.066 -10.398 -24.312 1 97.62 230 VAL A O 1
ATOM 1799 N N . ASN A 1 231 ? -1.954 -9.938 -23.734 1 98 231 ASN A N 1
ATOM 1800 C CA . ASN A 1 231 ? -2.275 -9.156 -22.547 1 98 231 ASN A CA 1
ATOM 1801 C C . ASN A 1 231 ? -3.17 -7.965 -22.891 1 98 231 ASN A C 1
ATOM 1803 O O . ASN A 1 231 ? -4.258 -7.824 -22.328 1 98 231 ASN A O 1
ATOM 1807 N N . HIS A 1 232 ? -2.826 -7.207 -23.906 1 98.06 232 HIS A N 1
ATOM 1808 C CA . HIS A 1 232 ? -3.561 -6.004 -24.266 1 98.06 232 HIS A CA 1
ATOM 1809 C C . HIS A 1 232 ? -4.863 -6.348 -24.984 1 98.06 232 HIS A C 1
ATOM 1811 O O . HIS A 1 232 ? -5.863 -5.645 -24.828 1 98.06 232 HIS A O 1
ATOM 1817 N N . ARG A 1 233 ? -4.805 -7.395 -25.672 1 98.06 233 ARG A N 1
ATOM 1818 C CA . ARG A 1 233 ? -5.988 -7.766 -26.438 1 98.06 233 ARG A CA 1
ATOM 1819 C C . ARG A 1 233 ? -7.066 -8.352 -25.531 1 98.06 233 ARG A C 1
ATOM 1821 O O . ARG A 1 233 ? -8.25 -8.055 -25.688 1 98.06 233 ARG A O 1
ATOM 1828 N N . HIS A 1 234 ? -6.609 -9.195 -24.547 1 98.38 234 HIS A N 1
ATOM 1829 C CA . HIS A 1 234 ? -7.613 -10.023 -23.891 1 98.38 234 HIS A CA 1
ATOM 1830 C C . HIS A 1 234 ? -7.664 -9.75 -22.391 1 98.38 234 HIS A C 1
ATOM 1832 O O . HIS A 1 234 ? -8.719 -9.898 -21.766 1 98.38 234 HIS A O 1
ATOM 1838 N N . ARG A 1 235 ? -6.602 -9.391 -21.766 1 98.5 235 ARG A N 1
ATOM 1839 C CA . ARG A 1 235 ? -6.539 -9.367 -20.297 1 98.5 235 ARG A CA 1
ATOM 1840 C C . ARG A 1 235 ? -6.852 -7.973 -19.766 1 98.5 235 ARG A C 1
ATOM 1842 O O . ARG A 1 235 ? -7.766 -7.805 -18.953 1 98.5 235 ARG A O 1
ATOM 1849 N N . VAL A 1 236 ? -6.152 -6.938 -20.188 1 98.19 236 VAL A N 1
ATOM 1850 C CA . VAL A 1 236 ? -6.184 -5.613 -19.578 1 98.19 236 VAL A CA 1
ATOM 1851 C C . VAL A 1 236 ? -7.605 -5.055 -19.625 1 98.19 236 VAL A C 1
ATOM 1853 O O . VAL A 1 236 ? -8.133 -4.594 -18.609 1 98.19 236 VAL A O 1
ATOM 1856 N N . GLY A 1 237 ? -8.234 -5.137 -20.766 1 97.81 237 GLY A N 1
ATOM 1857 C CA . GLY A 1 237 ? -9.555 -4.547 -20.953 1 97.81 237 GLY A CA 1
ATOM 1858 C C . GLY A 1 237 ? -10.664 -5.336 -20.297 1 97.81 237 GLY A C 1
ATOM 1859 O O . GLY A 1 237 ? -11.773 -4.832 -20.125 1 97.81 237 GLY A O 1
ATOM 1860 N N . SER A 1 238 ? -10.414 -6.582 -19.891 1 98.5 238 SER A N 1
ATOM 1861 C CA . SER A 1 238 ? -11.445 -7.445 -19.328 1 98.5 238 SER A CA 1
ATOM 1862 C C . SER A 1 238 ? -11.547 -7.266 -17.812 1 98.5 238 SER A C 1
ATOM 1864 O O . SER A 1 238 ? -12.516 -7.703 -17.188 1 98.5 238 SER A O 1
ATOM 1866 N N . LEU 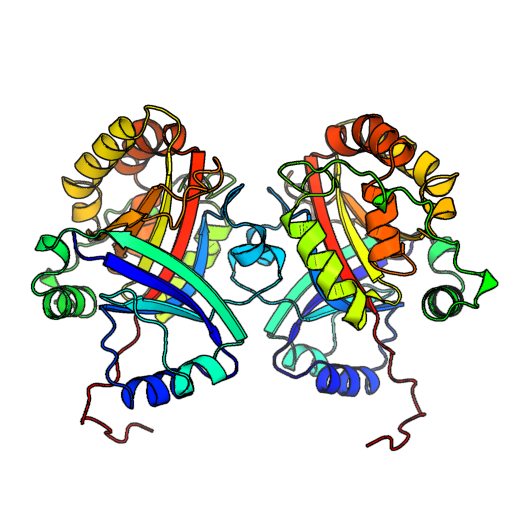A 1 239 ? -10.586 -6.594 -17.203 1 98.25 239 LEU A N 1
ATOM 1867 C CA . LEU A 1 239 ? -10.484 -6.531 -15.75 1 98.25 239 LEU A CA 1
ATOM 1868 C C . LEU A 1 239 ? -11.016 -5.203 -15.227 1 98.25 239 LEU A C 1
ATOM 1870 O O . LEU A 1 239 ? -10.602 -4.137 -15.688 1 98.25 239 LEU A O 1
ATOM 1874 N N . ARG A 1 240 ? -11.938 -5.297 -14.289 1 97.25 240 ARG A N 1
ATOM 1875 C CA . ARG A 1 240 ? -12.344 -4.133 -13.508 1 97.25 240 ARG A CA 1
ATOM 1876 C C . ARG A 1 240 ? -11.281 -3.76 -12.484 1 97.25 240 ARG A C 1
ATOM 1878 O O . ARG A 1 240 ? -11.062 -2.578 -12.211 1 97.25 240 ARG A O 1
ATOM 1885 N N . ASP A 1 241 ? -10.734 -4.723 -11.875 1 97.25 241 ASP A N 1
ATOM 1886 C CA . ASP A 1 241 ? -9.641 -4.574 -10.922 1 97.25 241 ASP A CA 1
ATOM 1887 C C . ASP A 1 241 ? -8.812 -5.852 -10.836 1 97.25 241 ASP A C 1
ATOM 1889 O O . ASP A 1 241 ? -9.289 -6.934 -11.188 1 97.25 241 ASP A O 1
ATOM 1893 N N . THR A 1 242 ? -7.594 -5.715 -10.461 1 98.25 242 THR A N 1
ATOM 1894 C CA . THR A 1 242 ? -6.695 -6.836 -10.219 1 98.25 242 THR A CA 1
ATOM 1895 C C . THR A 1 242 ? -5.562 -6.43 -9.273 1 98.25 242 THR A C 1
ATOM 1897 O O . THR A 1 242 ? -5.281 -5.242 -9.117 1 98.25 242 THR A O 1
ATOM 1900 N N . PHE A 1 243 ? -5.059 -7.367 -8.594 1 98.56 243 PHE A N 1
ATOM 1901 C CA . PHE A 1 243 ? -3.73 -7.168 -8.023 1 98.56 243 PHE A CA 1
ATOM 1902 C C . PHE A 1 243 ? -2.867 -8.406 -8.219 1 98.56 243 PHE A C 1
ATOM 1904 O O . PHE A 1 243 ? -3.387 -9.508 -8.43 1 98.56 243 PHE A O 1
ATOM 1911 N N . ILE A 1 244 ? -1.58 -8.195 -8.312 1 98.88 244 ILE A N 1
ATOM 1912 C CA . ILE A 1 244 ? -0.582 -9.258 -8.375 1 98.88 244 ILE A CA 1
ATOM 1913 C C . ILE A 1 244 ? 0.436 -9.078 -7.25 1 98.88 244 ILE A C 1
ATOM 1915 O O . ILE A 1 244 ? 1.042 -8.008 -7.117 1 98.88 244 ILE A O 1
ATOM 1919 N N . LEU A 1 245 ? 0.544 -10.07 -6.473 1 98.88 245 LEU A N 1
ATOM 1920 C CA . LEU A 1 245 ? 1.458 -10.094 -5.336 1 98.88 245 LEU A CA 1
ATOM 1921 C C . LEU A 1 245 ? 2.531 -11.156 -5.523 1 98.88 245 LEU A C 1
ATOM 1923 O O . LEU A 1 245 ? 2.221 -12.344 -5.656 1 98.88 245 LEU A O 1
ATOM 1927 N N . CYS A 1 246 ? 3.799 -10.711 -5.547 1 98.94 246 CYS A N 1
ATOM 1928 C CA . CYS A 1 246 ? 4.93 -11.617 -5.68 1 98.94 246 CYS A CA 1
ATOM 1929 C C . CYS A 1 246 ? 5.254 -12.281 -4.348 1 98.94 246 CYS A C 1
ATOM 1931 O O . CYS A 1 246 ? 5.367 -11.609 -3.324 1 98.94 246 CYS A O 1
ATOM 1933 N N . THR A 1 247 ? 5.379 -13.602 -4.395 1 98.88 247 THR A N 1
ATOM 1934 C CA . THR A 1 247 ? 5.766 -14.359 -3.211 1 98.88 247 THR A CA 1
ATOM 1935 C C . THR A 1 247 ? 6.867 -15.359 -3.545 1 98.88 247 THR A C 1
ATOM 1937 O O . THR A 1 247 ? 7.082 -15.688 -4.715 1 98.88 247 THR A O 1
ATOM 1940 N N . THR A 1 248 ? 7.59 -15.766 -2.541 1 98.62 248 THR A N 1
ATOM 1941 C CA . THR A 1 248 ? 8.531 -16.875 -2.619 1 98.62 248 THR A CA 1
ATOM 1942 C C . THR A 1 248 ? 8.172 -17.969 -1.608 1 98.62 248 THR A C 1
ATOM 1944 O O . THR A 1 248 ? 8.102 -17.703 -0.406 1 98.62 248 THR A O 1
ATOM 1947 N N . GLU A 1 249 ? 7.949 -19.125 -2.115 1 97.88 249 GLU A N 1
ATOM 1948 C CA . GLU A 1 249 ? 7.441 -20.188 -1.259 1 97.88 249 GLU A CA 1
ATOM 1949 C C . GLU A 1 249 ? 8.523 -20.688 -0.307 1 97.88 249 GLU A C 1
ATOM 1951 O O . GLU A 1 249 ? 9.695 -20.766 -0.676 1 97.88 249 GLU A O 1
ATOM 1956 N N . LEU A 1 250 ? 8.078 -21.031 0.854 1 96 250 LEU A N 1
ATOM 1957 C CA . LEU A 1 250 ? 8.93 -21.484 1.943 1 96 250 LEU A CA 1
ATOM 1958 C C . LEU A 1 250 ? 8.82 -23 2.121 1 96 250 LEU A C 1
ATOM 1960 O O . LEU A 1 250 ? 7.816 -23.609 1.729 1 96 250 LEU A O 1
ATOM 1964 N N . ASP A 1 251 ? 9.812 -23.547 2.721 1 84.94 251 ASP A N 1
ATOM 1965 C CA . ASP A 1 251 ? 9.766 -24.969 3.023 1 84.94 251 ASP A CA 1
ATOM 1966 C C . ASP A 1 251 ? 8.867 -25.25 4.23 1 84.94 251 ASP A C 1
ATOM 1968 O O . ASP A 1 251 ? 8.984 -24.578 5.258 1 84.94 251 ASP A O 1
ATOM 1972 N N . LEU A 1 252 ? 7.918 -26.016 3.994 1 74.56 252 LEU A N 1
ATOM 1973 C CA . LEU A 1 252 ? 7.098 -26.438 5.125 1 74.56 252 LEU A CA 1
ATOM 1974 C C . LEU A 1 252 ? 7.859 -27.422 6.016 1 74.56 252 LEU A C 1
ATOM 1976 O O . LEU A 1 252 ? 8.625 -28.25 5.52 1 74.56 252 LEU A O 1
ATOM 1980 N N . PRO A 1 253 ? 7.844 -27.062 7.355 1 61.19 253 PRO A N 1
ATOM 1981 C CA . PRO A 1 253 ? 8.5 -28.047 8.211 1 61.19 253 PRO A CA 1
ATOM 1982 C C . PRO A 1 253 ? 7.918 -29.453 8.039 1 61.19 253 PRO A C 1
ATOM 1984 O O . PRO A 1 253 ? 6.711 -29.609 7.816 1 61.19 253 PRO A O 1
ATOM 1987 N N . ILE A 1 254 ? 8.609 -30.344 7.449 1 55.78 254 ILE A N 1
ATOM 1988 C CA . ILE A 1 254 ? 8.188 -31.734 7.41 1 55.78 254 ILE A CA 1
ATOM 1989 C C . ILE A 1 254 ? 8.055 -32.281 8.828 1 55.78 254 ILE A C 1
ATOM 1991 O O . ILE A 1 254 ? 8.945 -32.094 9.664 1 55.78 254 ILE A O 1
ATOM 1995 N N . PRO A 1 255 ? 6.777 -32.625 9.07 1 47.47 255 PRO A N 1
ATOM 1996 C CA . PRO A 1 255 ? 6.656 -33.312 10.359 1 47.47 255 PRO A CA 1
ATOM 1997 C C . PRO A 1 255 ? 7.727 -34.375 10.57 1 47.47 255 PRO A C 1
ATOM 1999 O O . PRO A 1 255 ? 8.102 -35.094 9.625 1 47.47 255 PRO A O 1
ATOM 2002 N N . GLY A 1 256 ? 8.688 -34.312 11.609 1 49.69 256 GLY A N 1
ATOM 2003 C CA . GLY A 1 256 ? 9.695 -35.281 12 1 49.69 256 GLY A CA 1
ATOM 2004 C C . GLY A 1 256 ? 11.109 -34.844 11.672 1 49.69 256 GLY A C 1
ATOM 2005 O O . GLY A 1 256 ? 12.07 -35.5 12.039 1 49.69 256 GLY A O 1
ATOM 2006 N N . LYS A 1 257 ? 11.312 -34.156 10.531 1 46.75 257 LYS A N 1
ATOM 2007 C CA . LYS A 1 257 ? 12.703 -33.812 10.227 1 46.75 257 LYS A CA 1
ATOM 2008 C C . LYS A 1 257 ? 13.133 -32.562 10.969 1 46.75 257 LYS A C 1
ATOM 2010 O O . LYS A 1 257 ? 12.836 -31.438 10.539 1 46.75 257 LYS A O 1
ATOM 2015 N N . ASN A 1 258 ? 13.133 -32.344 12.227 1 40.06 258 ASN A N 1
ATOM 2016 C CA . ASN A 1 258 ? 13.68 -31.297 13.094 1 40.06 258 ASN A CA 1
ATOM 2017 C C . ASN A 1 258 ? 15.164 -31.078 12.82 1 40.06 258 ASN A C 1
ATOM 2019 O O . ASN A 1 258 ? 15.891 -30.578 13.688 1 40.06 258 ASN A O 1
ATOM 2023 N N . GLY A 1 259 ? 15.852 -31.672 11.828 1 37.28 259 GLY A N 1
ATOM 2024 C CA . GLY A 1 259 ? 17.297 -31.578 11.984 1 37.28 259 GLY A CA 1
ATOM 2025 C C . GLY A 1 259 ? 17.797 -30.141 12.023 1 37.28 259 GLY A C 1
ATOM 2026 O O . GLY A 1 259 ? 17.078 -29.219 11.648 1 37.28 259 GLY A O 1
ATOM 2027 N N . SER A 1 260 ? 19.125 -29.922 12.734 1 32.59 260 SER A N 1
ATOM 2028 C CA . SER A 1 260 ? 20.078 -29 13.328 1 32.59 260 SER A CA 1
ATOM 2029 C C . SER A 1 260 ? 20.562 -27.969 12.305 1 32.59 260 SER A C 1
ATOM 2031 O O . SER A 1 260 ? 21.5 -27.219 12.57 1 32.59 260 SER A O 1
ATOM 2033 N N . LYS A 1 261 ? 20.25 -27.734 11.156 1 30.58 261 LYS A N 1
ATOM 2034 C CA . LYS A 1 261 ? 21.203 -26.766 10.609 1 30.58 261 LYS A CA 1
ATOM 2035 C C . LYS A 1 261 ? 21.031 -25.406 11.273 1 30.58 261 LYS A C 1
ATOM 2037 O O . LYS A 1 261 ? 20.203 -24.594 10.859 1 30.58 261 LYS A O 1
ATOM 2042 N N . LEU A 1 262 ? 20.922 -25.172 12.602 1 22.42 262 LEU A N 1
ATOM 2043 C CA . LEU A 1 262 ? 21.609 -23.938 12.984 1 22.42 262 LEU A CA 1
ATOM 2044 C C . LEU A 1 262 ? 23.078 -24 12.594 1 22.42 262 LEU A C 1
ATOM 2046 O O . LEU A 1 262 ? 23.766 -24.984 12.852 1 22.42 262 LEU A O 1
ATOM 2050 N N . MET B 1 1 ? 12.938 30.875 1.369 1 91.62 1 MET B N 1
ATOM 2051 C CA . MET B 1 1 ? 12.289 29.672 1.91 1 91.62 1 MET B CA 1
ATOM 2052 C C . MET B 1 1 ? 13.328 28.609 2.271 1 91.62 1 MET B C 1
ATOM 2054 O O . MET B 1 1 ? 13.914 27.984 1.39 1 91.62 1 MET B O 1
ATOM 2058 N N . PRO B 1 2 ? 13.547 28.562 3.625 1 95.44 2 PRO B N 1
ATOM 2059 C CA . PRO B 1 2 ? 14.5 27.531 4.008 1 95.44 2 PRO B CA 1
ATOM 2060 C C . PRO B 1 2 ? 14.086 26.141 3.516 1 95.44 2 PRO B C 1
ATOM 2062 O O . PRO B 1 2 ? 12.891 25.828 3.447 1 95.44 2 PRO B O 1
ATOM 2065 N N . ALA B 1 3 ? 15.117 25.359 3.16 1 97.31 3 ALA B N 1
ATOM 2066 C CA . ALA B 1 3 ? 14.859 23.984 2.738 1 97.31 3 ALA B CA 1
ATOM 2067 C C . ALA B 1 3 ? 14.703 23.062 3.943 1 97.31 3 ALA B C 1
ATOM 2069 O O . ALA B 1 3 ? 15.547 23.062 4.848 1 97.31 3 ALA B O 1
ATOM 2070 N N . CYS B 1 4 ? 13.625 22.359 3.967 1 98.06 4 CYS B N 1
ATOM 2071 C CA . CYS B 1 4 ? 13.359 21.328 4.953 1 98.06 4 CYS B CA 1
ATOM 2072 C C . CYS B 1 4 ? 13.258 19.953 4.293 1 98.06 4 CYS B C 1
ATOM 2074 O O . CYS B 1 4 ? 12.969 19.859 3.1 1 98.06 4 CYS B O 1
ATOM 2076 N N . THR B 1 5 ? 13.555 18.891 5.055 1 97.69 5 THR B N 1
ATOM 2077 C CA . THR B 1 5 ? 13.469 17.531 4.531 1 97.69 5 THR B CA 1
ATOM 2078 C C . THR B 1 5 ? 12.438 16.719 5.305 1 97.69 5 THR B C 1
ATOM 2080 O O . THR B 1 5 ? 12.484 16.656 6.535 1 97.69 5 THR B O 1
ATOM 2083 N N . LEU B 1 6 ? 11.508 16.203 4.617 1 98.12 6 LEU B N 1
ATOM 2084 C CA . LEU B 1 6 ? 10.562 15.242 5.176 1 98.12 6 LEU B CA 1
ATOM 2085 C C . LEU B 1 6 ? 11.055 13.812 4.965 1 98.12 6 LEU B C 1
ATOM 2087 O O . LEU B 1 6 ? 11.336 13.414 3.836 1 98.12 6 LEU B O 1
ATOM 2091 N N . HIS B 1 7 ? 11.203 13.094 6.078 1 98.19 7 HIS B N 1
ATOM 2092 C CA . HIS B 1 7 ? 11.641 11.703 6.047 1 98.19 7 HIS B CA 1
ATOM 2093 C C . HIS B 1 7 ? 10.508 10.758 6.438 1 98.19 7 HIS B C 1
ATOM 2095 O O . HIS B 1 7 ? 9.922 10.898 7.512 1 98.19 7 HIS B O 1
ATOM 2101 N N . LEU B 1 8 ? 10.203 9.867 5.598 1 98.62 8 LEU B N 1
ATOM 2102 C CA . LEU B 1 8 ? 9.406 8.703 5.953 1 98.62 8 LEU B CA 1
ATOM 2103 C C . LEU B 1 8 ? 10.297 7.488 6.211 1 98.62 8 LEU B C 1
ATOM 2105 O O . LEU B 1 8 ? 11.055 7.074 5.328 1 98.62 8 LEU B O 1
ATOM 2109 N N . LEU B 1 9 ? 10.172 6.902 7.41 1 98.81 9 LEU B N 1
ATOM 2110 C CA . LEU B 1 9 ? 11.141 5.898 7.82 1 98.81 9 LEU B CA 1
ATOM 2111 C C . LEU B 1 9 ? 10.445 4.609 8.25 1 98.81 9 LEU B C 1
ATOM 2113 O O . LEU B 1 9 ? 9.438 4.652 8.961 1 98.81 9 LEU B O 1
ATOM 2117 N N . SER B 1 10 ? 10.906 3.51 7.785 1 98.88 10 SER B N 1
ATOM 2118 C CA . SER B 1 10 ? 10.688 2.189 8.367 1 98.88 10 SER B CA 1
ATOM 2119 C C . SER B 1 10 ? 11.867 1.771 9.242 1 98.88 10 SER B C 1
ATOM 2121 O O . SER B 1 10 ? 13.023 1.854 8.82 1 98.88 10 SER B O 1
ATOM 2123 N N . LEU B 1 11 ? 11.617 1.338 10.438 1 98.81 11 LEU B N 1
ATOM 2124 C CA . LEU B 1 11 ? 12.68 1.17 11.43 1 98.81 11 LEU B CA 1
ATOM 2125 C C . LEU B 1 11 ? 12.969 -0.307 11.672 1 98.81 11 LEU B C 1
ATOM 2127 O O . LEU B 1 11 ? 12.078 -1.148 11.531 1 98.81 11 LEU B O 1
ATOM 2131 N N . SER B 1 12 ? 14.188 -0.604 12.062 1 98.12 12 SER B N 1
ATOM 2132 C CA . SER B 1 12 ? 14.578 -1.943 12.492 1 98.12 12 SER B CA 1
ATOM 2133 C C . SER B 1 12 ? 14.43 -2.109 14 1 98.12 12 SER B C 1
ATOM 2135 O O . SER B 1 12 ? 14.641 -3.199 14.531 1 98.12 12 SER B O 1
ATOM 2137 N N . VAL B 1 13 ? 14.125 -1.047 14.688 1 98.19 13 VAL B N 1
ATOM 2138 C CA . VAL B 1 13 ? 13.953 -1.008 16.141 1 98.19 13 VAL B CA 1
ATOM 2139 C C . VAL B 1 13 ? 12.578 -0.431 16.484 1 98.19 13 VAL B C 1
ATOM 2141 O O . VAL B 1 13 ? 11.836 -0.02 15.586 1 98.19 13 VAL B O 1
ATOM 2144 N N . THR B 1 14 ? 12.227 -0.484 17.781 1 97.44 14 THR B N 1
ATOM 2145 C CA . THR B 1 14 ? 10.984 0.151 18.188 1 97.44 14 THR B CA 1
ATOM 2146 C C . THR B 1 14 ? 11.062 1.665 18.031 1 97.44 14 THR B C 1
ATOM 2148 O O . THR B 1 14 ? 12.156 2.23 17.969 1 97.44 14 THR B O 1
ATOM 2151 N N . ILE B 1 15 ? 9.969 2.271 18 1 98.06 15 ILE B N 1
ATOM 2152 C CA . ILE B 1 15 ? 9.922 3.727 17.906 1 98.06 15 ILE B CA 1
ATOM 2153 C C . ILE B 1 15 ? 10.594 4.34 19.141 1 98.06 15 ILE B C 1
ATOM 2155 O O . ILE B 1 15 ? 11.336 5.316 19.031 1 98.06 15 ILE B O 1
ATOM 2159 N N . THR B 1 16 ? 10.383 3.748 20.266 1 96.62 16 THR B N 1
ATOM 2160 C CA . THR B 1 16 ? 10.984 4.234 21.5 1 96.62 16 THR B CA 1
ATOM 2161 C C . THR B 1 16 ? 12.508 4.223 21.406 1 96.62 16 THR B C 1
ATOM 2163 O O . THR B 1 16 ? 13.164 5.195 21.781 1 96.62 16 THR B O 1
ATOM 2166 N N . ASP B 1 17 ? 13.031 3.16 20.875 1 97.25 17 ASP B N 1
ATOM 2167 C CA . ASP B 1 17 ? 14.477 3.047 20.734 1 97.25 17 ASP B CA 1
ATOM 2168 C C . ASP B 1 17 ? 15.016 4.074 19.734 1 97.25 17 ASP B C 1
ATOM 2170 O O . ASP B 1 17 ? 16.094 4.645 19.938 1 97.25 17 ASP B O 1
ATOM 2174 N N . PHE B 1 18 ? 14.336 4.277 18.703 1 98 18 PHE B N 1
ATOM 2175 C CA . PHE B 1 18 ? 14.75 5.258 17.719 1 98 18 PHE B CA 1
ATOM 2176 C C . PHE B 1 18 ? 14.766 6.66 18.312 1 98 18 PHE B C 1
ATOM 2178 O O . PHE B 1 18 ? 15.711 7.422 18.094 1 98 18 PHE B O 1
ATOM 2185 N N . LEU B 1 19 ? 13.703 6.988 19.062 1 97.31 19 LEU B N 1
ATOM 2186 C CA . LEU B 1 19 ? 13.633 8.297 19.703 1 97.31 19 LEU B CA 1
ATOM 2187 C C . LEU B 1 19 ? 14.773 8.484 20.703 1 97.31 19 LEU B C 1
ATOM 2189 O O . LEU B 1 19 ? 15.32 9.578 20.828 1 97.31 19 LEU B O 1
ATOM 2193 N N . SER B 1 20 ? 15.094 7.465 21.406 1 95.81 20 SER B N 1
ATOM 2194 C CA . SER B 1 20 ? 16.234 7.512 22.312 1 95.81 20 SER B CA 1
ATOM 2195 C C . SER B 1 20 ? 17.531 7.809 21.578 1 95.81 20 SER B C 1
ATOM 2197 O O . SER B 1 20 ? 18.312 8.664 22 1 95.81 20 SER B O 1
ATOM 2199 N N . ALA B 1 21 ? 17.719 7.168 20.484 1 96.81 21 ALA B N 1
ATOM 2200 C CA . ALA B 1 21 ? 18.906 7.41 19.672 1 96.81 21 ALA B CA 1
ATOM 2201 C C . ALA B 1 21 ? 18.906 8.828 19.109 1 96.81 21 ALA B C 1
ATOM 2203 O O . ALA B 1 21 ? 19.953 9.492 19.094 1 96.81 21 ALA B O 1
ATOM 2204 N N . LEU B 1 22 ? 17.781 9.266 18.656 1 96.31 22 LEU B N 1
ATOM 2205 C CA . LEU B 1 22 ? 17.656 10.609 18.109 1 96.31 22 LEU B CA 1
ATOM 2206 C C . LEU B 1 22 ? 18.047 11.656 19.156 1 96.31 22 LEU B C 1
ATOM 2208 O O . LEU B 1 22 ? 18.688 12.656 18.828 1 96.31 22 LEU B O 1
ATOM 2212 N N . SER B 1 23 ? 17.703 11.391 20.375 1 94.5 23 SER B N 1
ATOM 2213 C CA . SER B 1 23 ? 17.938 12.344 21.438 1 94.5 23 SER B CA 1
ATOM 2214 C C . SER B 1 23 ? 19.438 12.508 21.703 1 94.5 23 SER B C 1
ATOM 2216 O O . SER B 1 23 ? 19.859 13.484 22.328 1 94.5 23 SER B O 1
ATOM 2218 N N . THR B 1 24 ? 20.188 11.602 21.281 1 94.31 24 THR B N 1
ATOM 2219 C CA . THR B 1 24 ? 21.625 11.68 21.5 1 94.31 24 THR B CA 1
ATOM 2220 C C . THR B 1 24 ? 22.312 12.422 20.344 1 94.31 24 THR B C 1
ATOM 2222 O O . THR B 1 24 ? 23.516 12.648 20.375 1 94.31 24 THR B O 1
ATOM 2225 N N . THR B 1 25 ? 21.562 12.766 19.359 1 94.56 25 THR B N 1
ATOM 2226 C CA . THR B 1 25 ? 22.094 13.531 18.234 1 94.56 25 THR B CA 1
ATOM 2227 C C . THR B 1 25 ? 21.812 15.023 18.422 1 94.56 25 THR B C 1
ATOM 2229 O O . THR B 1 25 ? 21.156 15.422 19.391 1 94.56 25 THR B O 1
ATOM 2232 N N . SER B 1 26 ? 22.328 15.836 17.453 1 92.38 26 SER B N 1
ATOM 2233 C CA . SER B 1 26 ? 22.109 17.281 17.5 1 92.38 26 SER B CA 1
ATOM 2234 C C . SER B 1 26 ? 20.875 17.672 16.672 1 92.38 26 SER B C 1
ATOM 2236 O O . SER B 1 26 ? 20.578 18.859 16.531 1 92.38 26 SER B O 1
ATOM 2238 N N . LEU B 1 27 ? 20.234 16.641 16.172 1 93.69 27 LEU B N 1
ATOM 2239 C CA . LEU B 1 27 ? 19.094 16.922 15.32 1 93.69 27 LEU B CA 1
ATOM 2240 C C . LEU B 1 27 ? 17.891 17.406 16.141 1 93.69 27 LEU B C 1
ATOM 2242 O O . LEU B 1 27 ? 17.625 16.859 17.219 1 93.69 27 LEU B O 1
ATOM 2246 N N . THR B 1 28 ? 17.25 18.453 15.641 1 92.31 28 THR B N 1
ATOM 2247 C CA . THR B 1 28 ? 16.031 18.969 16.234 1 92.31 28 THR B CA 1
ATOM 2248 C C . THR B 1 28 ? 14.906 19.031 15.195 1 92.31 28 THR B C 1
ATOM 2250 O O . THR B 1 28 ? 14.688 20.062 14.562 1 92.31 28 THR B O 1
ATOM 2253 N N . PRO B 1 29 ? 14.203 17.953 15.078 1 96.12 29 PRO B N 1
ATOM 2254 C CA . PRO B 1 29 ? 13.125 17.953 14.086 1 96.12 29 PRO B CA 1
ATOM 2255 C C . PRO B 1 29 ? 12.047 18.984 14.383 1 96.12 29 PRO B C 1
ATOM 2257 O O . PRO B 1 29 ? 11.789 19.297 15.547 1 96.12 29 PRO B O 1
ATOM 2260 N N . LEU B 1 30 ? 11.469 19.516 13.289 1 96.12 30 LEU B N 1
ATOM 2261 C CA . LEU B 1 30 ? 10.273 20.328 13.445 1 96.12 30 LEU B CA 1
ATOM 2262 C C . LEU B 1 30 ? 9.125 19.5 14.016 1 96.12 30 LEU B C 1
ATOM 2264 O O . LEU B 1 30 ? 8.438 19.938 14.938 1 96.12 30 LEU B O 1
ATOM 2268 N N . THR B 1 31 ? 8.891 18.344 13.469 1 96.12 31 THR B N 1
ATOM 2269 C CA . THR B 1 31 ? 7.898 17.391 13.938 1 96.12 31 THR B CA 1
ATOM 2270 C C . THR B 1 31 ? 8.391 15.953 13.742 1 96.12 31 THR B C 1
ATOM 2272 O O . THR B 1 31 ? 9.258 15.695 12.906 1 96.12 31 THR B O 1
ATOM 2275 N N . ILE B 1 32 ? 7.961 15.102 14.586 1 97.75 32 ILE B N 1
ATOM 2276 C CA . ILE B 1 32 ? 8.109 13.664 14.43 1 97.75 32 ILE B CA 1
ATOM 2277 C C . ILE B 1 32 ? 6.816 12.961 14.836 1 97.75 32 ILE B C 1
ATOM 2279 O O . ILE B 1 32 ? 6.223 13.289 15.867 1 97.75 32 ILE B O 1
ATOM 2283 N N . GLY B 1 33 ? 6.34 12.125 13.969 1 98.5 33 GLY B N 1
ATOM 2284 C CA . GLY B 1 33 ? 5.078 11.461 14.25 1 98.5 33 GLY B CA 1
ATOM 2285 C C . GLY B 1 33 ? 5.055 10.008 13.805 1 98.5 33 GLY B C 1
ATOM 2286 O O . GLY B 1 33 ? 5.816 9.609 12.922 1 98.5 33 GLY B O 1
ATOM 2287 N N . ARG B 1 34 ? 4.242 9.211 14.5 1 98.62 34 ARG B N 1
ATOM 2288 C CA . ARG B 1 34 ? 3.977 7.84 14.086 1 98.62 34 ARG B CA 1
ATOM 2289 C C . ARG B 1 34 ? 3.07 7.805 12.859 1 98.62 34 ARG B C 1
ATOM 2291 O O . ARG B 1 34 ? 2.062 8.516 12.805 1 98.62 34 ARG B O 1
ATOM 2298 N N . VAL B 1 35 ? 3.461 7.035 11.867 1 98.88 35 VAL B N 1
ATOM 2299 C CA . VAL B 1 35 ? 2.613 6.828 10.695 1 98.88 35 VAL B CA 1
ATOM 2300 C C . VAL B 1 35 ? 1.444 5.918 11.062 1 98.88 35 VAL B C 1
ATOM 2302 O O . VAL B 1 35 ? 1.641 4.852 11.648 1 98.88 35 VAL B O 1
ATOM 2305 N N . VAL B 1 36 ? 0.264 6.355 10.703 1 98.81 36 VAL B N 1
ATOM 2306 C CA . VAL B 1 36 ? -0.909 5.621 11.164 1 98.81 36 VAL B CA 1
ATOM 2307 C C . VAL B 1 36 ? -1.579 4.926 9.977 1 98.81 36 VAL B C 1
ATOM 2309 O O . VAL B 1 36 ? -1.748 3.705 9.984 1 98.81 36 VAL B O 1
ATOM 2312 N N . ARG B 1 37 ? -1.915 5.723 8.953 1 98.62 37 ARG B N 1
ATOM 2313 C CA . ARG B 1 37 ? -2.74 5.188 7.871 1 98.62 37 ARG B CA 1
ATOM 2314 C C . ARG B 1 37 ? -2.66 6.074 6.633 1 98.62 37 ARG B C 1
ATOM 2316 O O . ARG B 1 37 ? -2.609 7.301 6.742 1 98.62 37 ARG B O 1
ATOM 2323 N N . TRP B 1 38 ? -2.75 5.434 5.48 1 98.81 38 TRP B N 1
ATOM 2324 C CA . TRP B 1 38 ? -3.006 6.164 4.242 1 98.81 38 TRP B CA 1
ATOM 2325 C C . TRP B 1 38 ? -4.48 6.535 4.125 1 98.81 38 TRP B C 1
ATOM 2327 O O . TRP B 1 38 ? -5.344 5.656 4.086 1 98.81 38 TRP B O 1
ATOM 2337 N N . ILE B 1 39 ? -4.773 7.809 4.086 1 98.81 39 ILE B N 1
ATOM 2338 C CA . ILE B 1 39 ? -6.137 8.273 3.855 1 98.81 39 ILE B CA 1
ATOM 2339 C C . ILE B 1 39 ? -6.43 8.289 2.357 1 98.81 39 ILE B C 1
ATOM 2341 O O . ILE B 1 39 ? -7.492 7.836 1.922 1 98.81 39 ILE B O 1
ATOM 2345 N N . VAL B 1 40 ? -5.539 8.867 1.615 1 98.56 40 VAL B N 1
ATOM 2346 C CA . VAL B 1 40 ? -5.512 8.867 0.157 1 98.56 40 VAL B CA 1
ATOM 2347 C C . VAL B 1 40 ? -4.199 8.258 -0.336 1 98.56 40 VAL B C 1
ATOM 2349 O O . VAL B 1 40 ? -3.121 8.648 0.111 1 98.56 40 VAL B O 1
ATOM 2352 N N . LEU B 1 41 ? -4.289 7.305 -1.192 1 98.19 41 LEU B N 1
ATOM 2353 C CA . LEU B 1 41 ? -3.105 6.656 -1.749 1 98.19 41 LEU B CA 1
ATOM 2354 C C . LEU B 1 41 ? -2.629 7.383 -3.004 1 98.19 41 LEU B C 1
ATOM 2356 O O . LEU B 1 41 ? -3.443 7.855 -3.801 1 98.19 41 LEU B O 1
ATOM 2360 N N . PRO B 1 42 ? -1.255 7.406 -3.182 1 97.19 42 PRO B N 1
ATOM 2361 C CA . PRO B 1 42 ? -0.804 7.871 -4.496 1 97.19 42 PRO B CA 1
ATOM 2362 C C . PRO B 1 42 ? -1.217 6.93 -5.625 1 97.19 42 PRO B C 1
ATOM 2364 O O . PRO B 1 42 ? -1.4 5.73 -5.402 1 97.19 42 PRO B O 1
ATOM 2367 N N . THR B 1 43 ? -1.291 7.539 -6.82 1 94.44 43 THR B N 1
ATOM 2368 C CA . THR B 1 43 ? -1.806 6.719 -7.91 1 94.44 43 THR B CA 1
ATOM 2369 C C . THR B 1 43 ? -0.77 6.586 -9.023 1 94.44 43 THR B C 1
ATOM 2371 O O . THR B 1 43 ? -0.888 5.715 -9.883 1 94.44 43 THR B O 1
ATOM 2374 N N . SER B 1 44 ? 0.225 7.422 -9.039 1 93.38 44 SER B N 1
ATOM 2375 C CA . SER B 1 44 ? 1.206 7.336 -10.109 1 93.38 44 SER B CA 1
ATOM 2376 C C . SER B 1 44 ? 2.602 7.703 -9.617 1 93.38 44 SER B C 1
ATOM 2378 O O . SER B 1 44 ? 3.596 7.129 -10.07 1 93.38 44 SER B O 1
ATOM 2380 N N . ILE B 1 45 ? 2.646 8.625 -8.75 1 95 45 ILE B N 1
ATOM 2381 C CA . ILE B 1 45 ? 3.936 9.141 -8.305 1 95 45 ILE B CA 1
ATOM 2382 C C . ILE B 1 45 ? 4.379 8.398 -7.043 1 95 45 ILE B C 1
ATOM 2384 O O . ILE B 1 45 ? 3.592 8.219 -6.113 1 95 45 ILE B O 1
ATOM 2388 N N . SER B 1 46 ? 5.625 7.93 -7.02 1 95.69 46 SER B N 1
ATOM 2389 C CA . SER B 1 46 ? 6.289 7.332 -5.867 1 95.69 46 SER B CA 1
ATOM 2390 C C . SER B 1 46 ? 5.578 6.059 -5.422 1 95.69 46 SER B C 1
ATOM 2392 O O . SER B 1 46 ? 5.605 5.707 -4.238 1 95.69 46 SER B O 1
ATOM 2394 N N . ILE B 1 47 ? 4.938 5.379 -6.344 1 96.25 47 ILE B N 1
ATOM 2395 C CA . ILE B 1 47 ? 4.207 4.164 -6.004 1 96.25 47 ILE B CA 1
ATOM 2396 C C . ILE B 1 47 ? 5.191 3.076 -5.57 1 96.25 47 ILE B C 1
ATOM 2398 O O . ILE B 1 47 ? 4.965 2.391 -4.57 1 96.25 47 ILE B O 1
ATOM 2402 N N . ASP B 1 48 ? 6.25 2.928 -6.285 1 95.56 48 ASP B N 1
ATOM 2403 C CA . ASP B 1 48 ? 7.219 1.872 -6.008 1 95.56 48 ASP B CA 1
ATOM 2404 C C . ASP B 1 48 ? 7.812 2.025 -4.609 1 95.56 48 ASP B C 1
ATOM 2406 O O . ASP B 1 48 ? 7.629 1.157 -3.752 1 95.56 48 ASP B O 1
ATOM 2410 N N . PRO B 1 49 ? 8.391 3.166 -4.246 1 96.31 49 PRO B N 1
ATOM 2411 C CA . PRO B 1 49 ? 9.047 3.248 -2.941 1 96.31 49 PRO B CA 1
ATOM 2412 C C . PRO B 1 49 ? 8.062 3.359 -1.784 1 96.31 49 PRO B C 1
ATOM 2414 O O . PRO B 1 49 ? 8.375 2.965 -0.658 1 96.31 49 PRO B O 1
ATOM 2417 N N . LEU B 1 50 ? 6.852 3.838 -2.068 1 97.75 50 LEU B N 1
ATOM 2418 C CA . LEU B 1 50 ? 5.969 4.133 -0.946 1 97.75 50 LEU B CA 1
ATOM 2419 C C . LEU B 1 50 ? 5.016 2.971 -0.685 1 97.75 50 LEU B C 1
ATOM 2421 O O . LEU B 1 50 ? 4.602 2.748 0.455 1 97.75 50 LEU B O 1
ATOM 2425 N N . ILE B 1 51 ? 4.629 2.283 -1.781 1 98.06 51 ILE B N 1
ATOM 2426 C CA . ILE B 1 51 ? 3.51 1.358 -1.613 1 98.06 51 ILE B CA 1
ATOM 2427 C C . ILE B 1 51 ? 3.924 -0.039 -2.07 1 98.06 51 ILE B C 1
ATOM 2429 O O . ILE B 1 51 ? 3.742 -1.017 -1.341 1 98.06 51 ILE B O 1
ATOM 2433 N N . ALA B 1 52 ? 4.547 -0.201 -3.186 1 98.06 52 ALA B N 1
ATOM 2434 C CA . ALA B 1 52 ? 4.676 -1.469 -3.9 1 98.06 52 ALA B CA 1
ATOM 2435 C C . ALA B 1 52 ? 5.617 -2.418 -3.168 1 98.06 52 ALA B C 1
ATOM 2437 O O . ALA B 1 52 ? 5.512 -3.639 -3.305 1 98.06 52 ALA B O 1
ATOM 2438 N N . ARG B 1 53 ? 6.488 -1.932 -2.348 1 97.88 53 ARG B N 1
ATOM 2439 C CA . ARG B 1 53 ? 7.547 -2.756 -1.773 1 97.88 53 ARG B CA 1
ATOM 2440 C C . ARG B 1 53 ? 7.113 -3.354 -0.439 1 97.88 53 ARG B C 1
ATOM 2442 O O . ARG B 1 53 ? 7.945 -3.854 0.322 1 97.88 53 ARG B O 1
ATOM 2449 N N . ASN B 1 54 ? 5.812 -3.293 -0.181 1 98.31 54 ASN B N 1
ATOM 2450 C CA . ASN B 1 54 ? 5.273 -3.977 0.99 1 98.31 54 ASN B CA 1
ATOM 2451 C C . ASN B 1 54 ? 5.945 -3.5 2.275 1 98.31 54 ASN B C 1
ATOM 2453 O O . ASN B 1 54 ? 6.266 -4.309 3.148 1 98.31 54 ASN B O 1
ATOM 2457 N N . ILE B 1 55 ? 6.172 -2.137 2.361 1 98.38 55 ILE B N 1
ATOM 2458 C CA . ILE B 1 55 ? 6.855 -1.54 3.504 1 98.38 55 ILE B CA 1
ATOM 2459 C C . ILE B 1 55 ? 5.828 -1.021 4.508 1 98.38 55 ILE B C 1
ATOM 2461 O O . ILE B 1 55 ? 4.859 -0.36 4.129 1 98.38 55 ILE B O 1
ATOM 2465 N N . HIS B 1 56 ? 6.016 -1.339 5.762 1 98.69 56 HIS B N 1
ATOM 2466 C CA . HIS B 1 56 ? 5.359 -0.625 6.852 1 98.69 56 HIS B CA 1
ATOM 2467 C C . HIS B 1 56 ? 6.164 0.601 7.27 1 98.69 56 HIS B C 1
ATOM 2469 O O . HIS B 1 56 ? 7.34 0.485 7.621 1 98.69 56 HIS B O 1
ATOM 2475 N N . TRP B 1 57 ? 5.559 1.733 7.215 1 98.88 57 TRP B N 1
ATOM 2476 C CA . TRP B 1 57 ? 6.223 2.969 7.617 1 98.88 57 TRP B CA 1
ATOM 2477 C C . TRP B 1 57 ? 5.961 3.27 9.094 1 98.88 57 TRP B C 1
ATOM 2479 O O . TRP B 1 57 ? 4.812 3.242 9.539 1 98.88 57 TRP B O 1
ATOM 2489 N N . ASP B 1 58 ? 6.988 3.645 9.789 1 98.81 58 ASP B N 1
ATOM 2490 C CA . ASP B 1 58 ? 6.879 3.832 11.234 1 98.81 58 ASP B CA 1
ATOM 2491 C C . ASP B 1 58 ? 6.754 5.312 11.586 1 98.81 58 ASP B C 1
ATOM 2493 O O . ASP B 1 58 ? 5.875 5.703 12.359 1 98.81 58 ASP B O 1
ATOM 2497 N N . ILE B 1 59 ? 7.652 6.152 10.875 1 98.5 59 ILE B N 1
ATOM 2498 C CA . ILE B 1 59 ? 7.812 7.52 11.367 1 98.5 59 ILE B CA 1
ATOM 2499 C C . ILE B 1 59 ? 7.812 8.492 10.188 1 98.5 59 ILE B C 1
ATOM 2501 O O . ILE B 1 59 ? 8.414 8.219 9.148 1 98.5 59 ILE B O 1
ATOM 2505 N N . LEU B 1 60 ? 7.141 9.57 10.391 1 98.81 60 LEU B N 1
ATOM 2506 C CA . LEU B 1 60 ? 7.379 10.797 9.633 1 98.81 60 LEU B CA 1
ATOM 2507 C C . LEU B 1 60 ? 8.188 11.797 10.445 1 98.81 60 LEU B C 1
ATOM 2509 O O . LEU B 1 60 ? 7.777 12.18 11.547 1 98.81 60 LEU B O 1
ATOM 2513 N N . MET B 1 61 ? 9.328 12.164 9.938 1 98.25 61 MET B N 1
ATOM 2514 C CA . MET B 1 61 ? 10.172 13.156 10.594 1 98.25 61 MET B CA 1
ATOM 2515 C C . MET B 1 61 ? 10.508 14.305 9.648 1 98.25 61 MET B C 1
ATOM 2517 O O . MET B 1 61 ? 10.93 14.078 8.516 1 98.25 61 MET B O 1
ATOM 2521 N N . ILE B 1 62 ? 10.281 15.508 10.094 1 98.06 62 ILE B N 1
ATOM 2522 C CA . ILE B 1 62 ? 10.594 16.688 9.289 1 98.06 62 ILE B CA 1
ATOM 2523 C C . ILE B 1 62 ? 11.742 17.453 9.938 1 98.06 62 ILE B C 1
ATOM 2525 O O . ILE B 1 62 ? 11.656 17.875 11.094 1 98.06 62 ILE B O 1
ATOM 2529 N N . LEU B 1 63 ? 12.797 17.641 9.18 1 97.5 63 LEU B N 1
ATOM 2530 C CA . LEU B 1 63 ? 13.969 18.375 9.641 1 97.5 63 LEU B CA 1
ATOM 2531 C C . LEU B 1 63 ? 14.039 19.75 8.992 1 97.5 63 LEU B C 1
ATOM 2533 O O . LEU B 1 63 ? 13.727 19.906 7.809 1 97.5 63 LEU B O 1
ATOM 2537 N N . PRO B 1 64 ? 14.523 20.781 9.727 1 97.06 64 PRO B N 1
ATOM 2538 C CA . PRO B 1 64 ? 14.602 22.156 9.203 1 97.06 64 PRO B CA 1
ATOM 2539 C C . PRO B 1 64 ? 15.852 22.391 8.352 1 97.06 64 PRO B C 1
ATOM 2541 O O . PRO B 1 64 ? 16.422 23.484 8.383 1 97.06 64 PRO B O 1
ATOM 2544 N N . ASN B 1 65 ? 16.375 21.328 7.812 1 95.38 65 ASN B N 1
ATOM 2545 C CA . ASN B 1 65 ? 17.531 21.375 6.934 1 95.38 65 ASN B CA 1
ATOM 2546 C C . ASN B 1 65 ? 17.578 20.188 5.98 1 95.38 65 ASN B C 1
ATOM 2548 O O . ASN B 1 65 ? 16.625 19.406 5.918 1 95.38 65 ASN B O 1
ATOM 2552 N N . THR B 1 66 ? 18.625 20.156 5.227 1 94 66 THR B N 1
ATOM 2553 C CA . THR B 1 66 ? 18.719 19.094 4.227 1 94 66 THR B CA 1
ATOM 2554 C C . THR B 1 66 ? 19.875 18.156 4.555 1 94 66 THR B C 1
ATOM 2556 O O . THR B 1 66 ? 20.422 17.484 3.666 1 94 66 THR B O 1
ATOM 2559 N N . ASP B 1 67 ? 20.219 18.141 5.762 1 90.62 67 ASP B N 1
ATOM 2560 C CA . ASP B 1 67 ? 21.359 17.312 6.152 1 90.62 67 ASP B CA 1
ATOM 2561 C C . ASP B 1 67 ? 21 15.82 6.074 1 90.62 67 ASP B C 1
ATOM 2563 O O . ASP B 1 67 ? 19.844 15.445 6.309 1 90.62 67 ASP B O 1
ATOM 2567 N N . THR B 1 68 ? 22.109 15.07 5.801 1 93.56 68 THR B N 1
ATOM 2568 C CA . THR B 1 68 ? 21.953 13.625 5.879 1 93.56 68 THR B CA 1
ATOM 2569 C C . THR B 1 68 ? 21.828 13.172 7.332 1 93.56 68 THR B C 1
ATOM 2571 O O . THR B 1 68 ? 22.484 13.727 8.219 1 93.56 68 THR B O 1
ATOM 2574 N N . LEU B 1 69 ? 21.078 12.172 7.531 1 97.38 69 LEU B N 1
ATOM 2575 C CA . LEU B 1 69 ? 20.938 11.641 8.883 1 97.38 69 LEU B CA 1
ATOM 2576 C C . LEU B 1 69 ? 22.25 11.031 9.359 1 97.38 69 LEU B C 1
ATOM 2578 O O . LEU B 1 69 ? 22.969 10.383 8.578 1 97.38 69 LEU B O 1
ATOM 2582 N N . PRO B 1 70 ? 22.625 11.195 10.609 1 97.12 70 PRO B N 1
ATOM 2583 C CA . PRO B 1 70 ? 23.844 10.602 11.148 1 97.12 70 PRO B CA 1
ATOM 2584 C C . PRO B 1 70 ? 23.859 9.078 11.031 1 97.12 70 PRO B C 1
ATOM 2586 O O . PRO B 1 70 ? 22.797 8.445 11.031 1 97.12 70 PRO B O 1
ATOM 2589 N N . ALA B 1 71 ? 25.047 8.523 11.062 1 97.25 71 ALA B N 1
ATOM 2590 C CA . ALA B 1 71 ? 25.234 7.082 10.906 1 97.25 71 ALA B CA 1
ATOM 2591 C C . ALA B 1 71 ? 24.531 6.312 12.031 1 9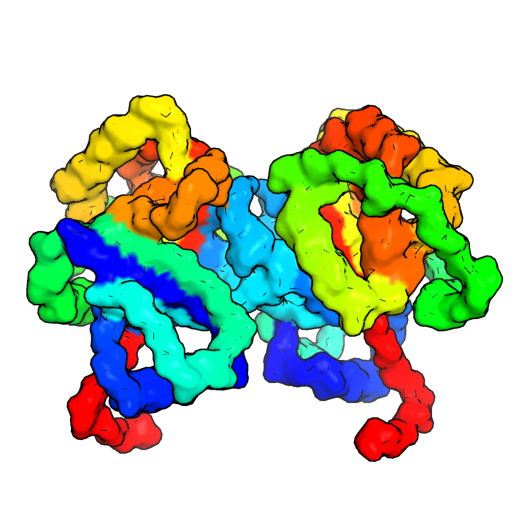7.25 71 ALA B C 1
ATOM 2593 O O . ALA B 1 71 ? 24.031 5.211 11.812 1 97.25 71 ALA B O 1
ATOM 2594 N N . SER B 1 72 ? 24.578 6.895 13.195 1 97.25 72 SER B N 1
ATOM 2595 C CA . SER B 1 72 ? 23.953 6.242 14.352 1 97.25 72 SER B CA 1
ATOM 2596 C C . SER B 1 72 ? 22.469 6.031 14.141 1 97.25 72 SER B C 1
ATOM 2598 O O . SER B 1 72 ? 21.891 5.059 14.633 1 97.25 72 SER B O 1
ATOM 2600 N N . LEU B 1 73 ? 21.828 6.941 13.445 1 98.12 73 LEU B N 1
ATOM 2601 C CA . LEU B 1 73 ? 20.422 6.797 13.141 1 98.12 73 LEU B CA 1
ATOM 2602 C C . LEU B 1 73 ? 20.203 5.918 11.906 1 98.12 73 LEU B C 1
ATOM 2604 O O . LEU B 1 73 ? 19.266 5.121 11.859 1 98.12 73 LEU B O 1
ATOM 2608 N N . GLN B 1 74 ? 21.047 6.043 10.953 1 98.31 74 GLN B N 1
ATOM 2609 C CA . GLN B 1 74 ? 20.922 5.301 9.703 1 98.31 74 GLN B CA 1
ATOM 2610 C C . GLN B 1 74 ? 20.906 3.795 9.961 1 98.31 74 GLN B C 1
ATOM 2612 O O . GLN B 1 74 ? 20.188 3.059 9.273 1 98.31 74 GLN B O 1
ATOM 2617 N N . LYS B 1 75 ? 21.656 3.344 10.906 1 98.31 75 LYS B N 1
ATOM 2618 C CA . LYS B 1 75 ? 21.75 1.921 11.219 1 98.31 75 LYS B CA 1
ATOM 2619 C C . LYS B 1 75 ? 20.406 1.381 11.727 1 98.31 75 LYS B C 1
ATOM 2621 O O . LYS B 1 75 ? 20.188 0.168 11.734 1 98.31 75 LYS B O 1
ATOM 2626 N N . LEU B 1 76 ? 19.562 2.297 12.195 1 98.75 76 LEU B N 1
ATOM 2627 C CA . LEU B 1 76 ? 18.281 1.897 12.789 1 98.75 76 LEU B CA 1
ATOM 2628 C C . LEU B 1 76 ? 17.172 1.95 11.758 1 98.75 76 LEU B C 1
ATOM 2630 O O . LEU B 1 76 ? 16 1.684 12.078 1 98.75 76 LEU B O 1
ATOM 2634 N N . ILE B 1 77 ? 17.484 2.287 10.539 1 98.75 77 ILE B N 1
ATOM 2635 C CA . ILE B 1 77 ? 16.484 2.516 9.5 1 98.75 77 ILE B CA 1
ATOM 2636 C C . ILE B 1 77 ? 16.547 1.392 8.469 1 98.75 77 ILE B C 1
ATOM 2638 O O . ILE B 1 77 ? 17.625 1.101 7.926 1 98.75 77 ILE B O 1
ATOM 2642 N N . LEU B 1 78 ? 15.375 0.73 8.242 1 98.31 78 LEU B N 1
ATOM 2643 C CA . LEU B 1 78 ? 15.281 -0.308 7.223 1 98.31 78 LEU B CA 1
ATOM 2644 C C . LEU B 1 78 ? 15.023 0.302 5.848 1 98.31 78 LEU B C 1
ATOM 2646 O O . LEU B 1 78 ? 15.648 -0.099 4.859 1 98.31 78 LEU B O 1
ATOM 2650 N N . HIS B 1 79 ? 14.094 1.187 5.75 1 97.88 79 HIS B N 1
ATOM 2651 C CA . HIS B 1 79 ? 13.734 1.894 4.527 1 97.88 79 HIS B CA 1
ATOM 2652 C C . HIS B 1 79 ? 13.539 3.383 4.789 1 97.88 79 HIS B C 1
ATOM 2654 O O . HIS B 1 79 ? 13.062 3.771 5.859 1 97.88 79 HIS B O 1
ATOM 2660 N N . GLN B 1 80 ? 13.906 4.16 3.814 1 98.12 80 GLN B N 1
ATOM 2661 C CA . GLN B 1 80 ? 13.812 5.613 3.914 1 98.12 80 GLN B CA 1
ATOM 2662 C C . GLN B 1 80 ? 13.328 6.223 2.605 1 98.12 80 GLN B C 1
ATOM 2664 O O . GLN B 1 80 ? 13.773 5.832 1.524 1 98.12 80 GLN B O 1
ATOM 2669 N N . TRP B 1 81 ? 12.32 7.059 2.701 1 97.44 81 TRP B N 1
ATOM 2670 C CA . TRP B 1 81 ? 11.875 7.934 1.621 1 97.44 81 TRP B CA 1
ATOM 2671 C C . TRP B 1 81 ? 11.891 9.391 2.061 1 97.44 81 TRP B C 1
ATOM 2673 O O . TRP B 1 81 ? 11.523 9.711 3.195 1 97.44 81 TRP B O 1
ATOM 2683 N N . GLN B 1 82 ? 12.32 10.297 1.196 1 96.81 82 GLN B N 1
ATOM 2684 C CA . GLN B 1 82 ? 12.391 11.688 1.635 1 96.81 82 GLN B CA 1
ATOM 2685 C C . GLN B 1 82 ? 12.031 12.641 0.496 1 96.81 82 GLN B C 1
ATOM 2687 O O . GLN B 1 82 ? 12.156 12.281 -0.678 1 96.81 82 GLN B O 1
ATOM 2692 N N . VAL B 1 83 ? 11.602 13.75 0.851 1 96 83 VAL B N 1
ATOM 2693 C CA . VAL B 1 83 ? 11.328 14.875 -0.034 1 96 83 VAL B CA 1
ATOM 2694 C C . VAL B 1 83 ? 11.82 16.172 0.612 1 96 83 VAL B C 1
ATOM 2696 O O . VAL B 1 83 ? 11.664 16.359 1.82 1 96 83 VAL B O 1
ATOM 2699 N N . THR B 1 84 ? 12.469 16.969 -0.215 1 96.75 84 THR B N 1
ATOM 2700 C CA . THR B 1 84 ? 12.898 18.297 0.247 1 96.75 84 THR B CA 1
ATOM 2701 C C . THR B 1 84 ? 11.953 19.375 -0.271 1 96.75 84 THR B C 1
ATOM 2703 O O . THR B 1 84 ? 11.539 19.344 -1.431 1 96.75 84 THR B O 1
ATOM 2706 N N . ALA B 1 85 ? 11.664 20.328 0.587 1 97.25 85 ALA B N 1
ATOM 2707 C CA . ALA B 1 85 ? 10.758 21.406 0.209 1 97.25 85 ALA B CA 1
ATOM 2708 C C . ALA B 1 85 ? 11.203 22.734 0.816 1 97.25 85 ALA B C 1
ATOM 2710 O O . ALA B 1 85 ? 11.75 22.781 1.925 1 97.25 85 ALA B O 1
ATOM 2711 N N . GLY B 1 86 ? 11.023 23.75 0.007 1 98.19 86 GLY B N 1
ATOM 2712 C CA . GLY B 1 86 ? 11.156 25.094 0.558 1 98.19 86 GLY B CA 1
ATOM 2713 C C . GLY B 1 86 ? 9.922 25.562 1.317 1 98.19 86 GLY B C 1
ATOM 2714 O O . GLY B 1 86 ? 8.828 25.625 0.754 1 98.19 86 GLY B O 1
ATOM 2715 N N . ILE B 1 87 ? 10.125 25.891 2.596 1 98.19 87 ILE B N 1
ATOM 2716 C CA . ILE B 1 87 ? 9.023 26.297 3.463 1 98.19 87 ILE B CA 1
ATOM 2717 C C . ILE B 1 87 ? 9.211 27.766 3.869 1 98.19 87 ILE B C 1
ATOM 2719 O O . ILE B 1 87 ? 10.281 28.141 4.352 1 98.19 87 ILE B O 1
ATOM 2723 N N . PRO B 1 88 ? 8.188 28.594 3.682 1 97.44 88 PRO B N 1
ATOM 2724 C CA . PRO B 1 88 ? 8.312 30 4.078 1 97.44 88 PRO B CA 1
ATOM 2725 C C . PRO B 1 88 ? 8.758 30.156 5.531 1 97.44 88 PRO B C 1
ATOM 2727 O O . PRO B 1 88 ? 8.242 29.469 6.418 1 97.44 88 PRO B O 1
ATOM 2730 N N . SER B 1 89 ? 9.594 31.109 5.719 1 97.19 89 SER B N 1
ATOM 2731 C CA . SER B 1 89 ? 10.164 31.344 7.039 1 97.19 89 SER B CA 1
ATOM 2732 C C . SER B 1 89 ? 9.086 31.703 8.047 1 97.19 89 SER B C 1
ATOM 2734 O O . SER B 1 89 ? 9.195 31.375 9.234 1 97.19 89 SER B O 1
ATOM 2736 N N . ARG B 1 90 ? 8.094 32.375 7.605 1 96.06 90 ARG B N 1
ATOM 2737 C CA . ARG B 1 90 ? 7.02 32.781 8.492 1 96.06 90 ARG B CA 1
ATOM 2738 C C . ARG B 1 90 ? 6.344 31.578 9.148 1 96.06 90 ARG B C 1
ATOM 2740 O O . ARG B 1 90 ? 5.879 31.672 10.289 1 96.06 90 ARG B O 1
ATOM 2747 N N . LEU B 1 91 ? 6.281 30.469 8.461 1 96.31 91 LEU B N 1
ATOM 2748 C CA . LEU B 1 91 ? 5.68 29.266 9.008 1 96.31 91 LEU B CA 1
ATOM 2749 C C . LEU B 1 91 ? 6.609 28.594 10.016 1 96.31 91 LEU B C 1
ATOM 2751 O O . LEU B 1 91 ? 6.148 27.969 10.969 1 96.31 91 LEU B O 1
ATOM 2755 N N . LEU B 1 92 ? 7.883 28.797 9.812 1 96.94 92 LEU B N 1
ATOM 2756 C CA . LEU B 1 92 ? 8.859 28.109 10.648 1 96.94 92 LEU B CA 1
ATOM 2757 C C . LEU B 1 92 ? 9.18 28.922 11.898 1 96.94 92 LEU B C 1
ATOM 2759 O O . LEU B 1 92 ? 9.633 28.375 12.898 1 96.94 92 LEU B O 1
ATOM 2763 N N . HIS B 1 93 ? 8.875 30.188 11.758 1 95.62 93 HIS B N 1
ATOM 2764 C CA . HIS B 1 93 ? 9.102 31.062 12.906 1 95.62 93 HIS B CA 1
ATOM 2765 C C . HIS B 1 93 ? 8.266 30.625 14.109 1 95.62 93 HIS B C 1
ATOM 2767 O O . HIS B 1 93 ? 7.047 30.469 13.992 1 95.62 93 HIS B O 1
ATOM 2773 N N . ASP B 1 94 ? 8.883 30.391 15.328 1 95.38 94 ASP B N 1
ATOM 2774 C CA . ASP B 1 94 ? 8.258 29.938 16.562 1 95.38 94 ASP B CA 1
ATOM 2775 C C . ASP B 1 94 ? 7.449 28.656 16.344 1 95.38 94 ASP B C 1
ATOM 2777 O O . ASP B 1 94 ? 6.398 28.469 16.969 1 95.38 94 ASP B O 1
ATOM 2781 N N . PHE B 1 95 ? 7.875 27.859 15.445 1 96.75 95 PHE B N 1
ATOM 2782 C CA . PHE B 1 95 ? 7.125 26.656 15.07 1 96.75 95 PHE B CA 1
ATOM 2783 C C . PHE B 1 95 ? 6.934 25.75 16.266 1 96.75 95 PHE B C 1
ATOM 2785 O O . PHE B 1 95 ? 5.84 25.219 16.484 1 96.75 95 PHE B O 1
ATOM 2792 N N . ALA B 1 96 ? 7.945 25.547 17.031 1 94.19 96 ALA B N 1
ATOM 2793 C CA . ALA B 1 96 ? 7.883 24.625 18.156 1 94.19 96 ALA B CA 1
ATOM 2794 C C . ALA B 1 96 ? 6.785 25.031 19.141 1 94.19 96 ALA B C 1
ATOM 2796 O O . ALA B 1 96 ? 5.996 24.188 19.578 1 94.19 96 ALA B O 1
ATOM 2797 N N . SER B 1 97 ? 6.773 26.297 19.484 1 95.12 97 SER B N 1
ATOM 2798 C CA . SER B 1 97 ? 5.77 26.812 20.406 1 95.12 97 SER B CA 1
ATOM 2799 C C . SER B 1 97 ? 4.367 26.703 19.828 1 95.12 97 SER B C 1
ATOM 2801 O O . SER B 1 97 ? 3.434 26.281 20.5 1 95.12 97 SER B O 1
ATOM 2803 N N . LYS B 1 98 ? 4.242 27.062 18.578 1 95.69 98 LYS B N 1
ATOM 2804 C CA . LYS B 1 98 ? 2.951 26.969 17.906 1 95.69 98 LYS B CA 1
ATOM 2805 C C . LYS B 1 98 ? 2.467 25.531 17.844 1 95.69 98 LYS B C 1
ATOM 2807 O O . LYS B 1 98 ? 1.296 25.25 18.109 1 95.69 98 LYS B O 1
ATOM 2812 N N . ASN B 1 99 ? 3.367 24.641 17.516 1 96.69 99 ASN B N 1
ATOM 2813 C CA . ASN B 1 99 ? 3.006 23.234 17.391 1 96.69 99 ASN B CA 1
ATOM 2814 C C . ASN B 1 99 ? 2.637 22.625 18.75 1 96.69 99 ASN B C 1
ATOM 2816 O O . ASN B 1 99 ? 1.716 21.812 18.844 1 96.69 99 ASN B O 1
ATOM 2820 N N . ARG B 1 100 ? 3.289 22.984 19.766 1 94.69 100 ARG B N 1
ATOM 2821 C CA . ARG B 1 100 ? 2.967 22.516 21.109 1 94.69 100 ARG B CA 1
ATOM 2822 C C . ARG B 1 100 ? 1.548 22.906 21.5 1 94.69 100 ARG B C 1
ATOM 2824 O O . ARG B 1 100 ? 0.828 22.125 22.125 1 94.69 100 ARG B O 1
ATOM 2831 N N . ARG B 1 101 ? 1.213 24.094 21.156 1 94.75 101 ARG B N 1
ATOM 2832 C CA . ARG B 1 101 ? -0.131 24.578 21.469 1 94.75 101 ARG B CA 1
ATOM 2833 C C . ARG B 1 101 ? -1.185 23.766 20.719 1 94.75 101 ARG B C 1
ATOM 2835 O O . ARG B 1 101 ? -2.256 23.484 21.25 1 94.75 101 ARG B O 1
ATOM 2842 N N . LEU B 1 102 ? -0.896 23.422 19.531 1 96.38 102 LEU B N 1
ATOM 2843 C CA . LEU B 1 102 ? -1.817 22.609 18.734 1 96.38 102 LEU B CA 1
ATOM 2844 C C . LEU B 1 102 ? -1.976 21.219 19.328 1 96.38 102 LEU B C 1
ATOM 2846 O O . LEU B 1 102 ? -3.08 20.672 19.359 1 96.38 102 LEU B O 1
ATOM 2850 N N . LEU B 1 103 ? -0.894 20.641 19.812 1 96.19 103 LEU B N 1
ATOM 2851 C CA . LEU B 1 103 ? -0.881 19.266 20.297 1 96.19 103 LEU B CA 1
ATOM 2852 C C . LEU B 1 103 ? -1.452 19.188 21.719 1 96.19 103 LEU B C 1
ATOM 2854 O O . LEU B 1 103 ? -1.934 18.125 22.141 1 96.19 103 LEU B O 1
ATOM 2858 N N . ASN B 1 104 ? -1.32 20.266 22.438 1 94.38 104 ASN B N 1
ATOM 2859 C CA . ASN B 1 104 ? -1.851 20.375 23.781 1 94.38 104 ASN B CA 1
ATOM 2860 C C . ASN B 1 104 ? -2.736 21.609 23.938 1 94.38 104 ASN B C 1
ATOM 2862 O O . ASN B 1 104 ? -2.422 22.5 24.719 1 94.38 104 ASN B O 1
ATOM 2866 N N . PRO B 1 105 ? -3.885 21.531 23.344 1 93.88 105 PRO B N 1
ATOM 2867 C CA . PRO B 1 105 ? -4.75 22.703 23.344 1 93.88 105 PRO B CA 1
ATOM 2868 C C . PRO B 1 105 ? -5.48 22.906 24.656 1 93.88 105 PRO B C 1
ATOM 2870 O O . PRO B 1 105 ? -5.773 21.938 25.359 1 93.88 105 PRO B O 1
ATOM 2873 N N . ARG B 1 106 ? -5.734 24.156 24.953 1 92.38 106 ARG B N 1
ATOM 2874 C CA . ARG B 1 106 ? -6.711 24.453 26 1 92.38 106 ARG B CA 1
ATOM 2875 C C . ARG B 1 106 ? -8.125 24.156 25.531 1 92.38 106 ARG B C 1
ATOM 2877 O O . ARG B 1 106 ? -8.391 24.109 24.312 1 92.38 106 ARG B O 1
ATOM 2884 N N . PRO B 1 107 ? -8.945 23.875 26.438 1 89.69 107 PRO B N 1
ATOM 2885 C CA . PRO B 1 107 ? -10.312 23.562 26.031 1 89.69 107 PRO B CA 1
ATOM 2886 C C . PRO B 1 107 ? -10.914 24.594 25.094 1 89.69 107 PRO B C 1
ATOM 2888 O O . PRO B 1 107 ? -11.656 24.25 24.172 1 89.69 107 PRO B O 1
ATOM 2891 N N . GLU B 1 108 ? -10.477 25.844 25.203 1 91.25 108 GLU B N 1
ATOM 2892 C CA . GLU B 1 108 ? -11.047 26.922 24.406 1 91.25 108 GLU B CA 1
ATOM 2893 C C . GLU B 1 108 ? -10.438 26.953 23 1 91.25 108 GLU B C 1
ATOM 2895 O O . GLU B 1 108 ? -10.969 27.609 22.109 1 91.25 108 GLU B O 1
ATOM 2900 N N . ASP B 1 109 ? -9.383 26.203 22.828 1 91.56 109 ASP B N 1
ATOM 2901 C CA . ASP B 1 109 ? -8.656 26.234 21.562 1 91.56 109 ASP B CA 1
ATOM 2902 C C . ASP B 1 109 ? -9.289 25.297 20.547 1 91.56 109 ASP B C 1
ATOM 2904 O O . ASP B 1 109 ? -9.039 25.406 19.344 1 91.56 109 ASP B O 1
ATOM 2908 N N . THR B 1 110 ? -10.117 24.359 21 1 94.69 110 THR B N 1
ATOM 2909 C CA . THR B 1 110 ? -10.68 23.328 20.141 1 94.69 110 THR B CA 1
ATOM 2910 C C . THR B 1 110 ? -12.156 23.594 19.859 1 94.69 110 THR B C 1
ATOM 2912 O O . THR B 1 110 ? -12.984 23.562 20.781 1 94.69 110 THR B O 1
ATOM 2915 N N . PRO B 1 111 ? -12.445 23.875 18.688 1 96.5 111 PRO B N 1
ATOM 2916 C CA . PRO B 1 111 ? -13.867 24.047 18.391 1 96.5 111 PRO B CA 1
ATOM 2917 C C . PRO B 1 111 ? -14.664 22.75 18.547 1 96.5 111 PRO B C 1
ATOM 2919 O O . PRO B 1 111 ? -14.117 21.656 18.391 1 96.5 111 PRO B O 1
ATOM 2922 N N . PRO B 1 112 ? -15.992 22.922 18.875 1 95.88 112 PRO B N 1
ATOM 2923 C CA . PRO B 1 112 ? -16.828 21.734 18.891 1 95.88 112 PRO B CA 1
ATOM 2924 C C . PRO B 1 112 ? -17.047 21.156 17.484 1 95.88 112 PRO B C 1
ATOM 2926 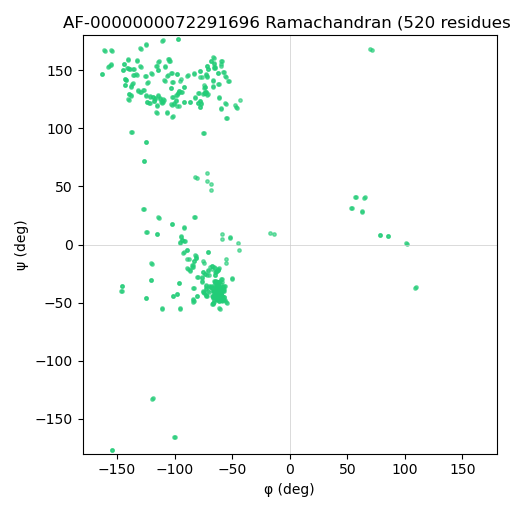O O . PRO B 1 112 ? -16.828 21.844 16.484 1 95.88 112 PRO B O 1
ATOM 2929 N N . LEU B 1 113 ? -17.391 19.875 17.453 1 96.88 113 LEU B N 1
ATOM 2930 C CA . LEU B 1 113 ? -17.828 19.312 16.188 1 96.88 113 LEU B CA 1
ATOM 2931 C C . LEU B 1 113 ? -19.016 20.062 15.625 1 96.88 113 LEU B C 1
ATOM 2933 O O . LEU B 1 113 ? -19.875 20.547 16.375 1 96.88 113 LEU B O 1
ATOM 2937 N N . THR B 1 114 ? -19.156 20.156 14.336 1 96.38 114 THR B N 1
ATOM 2938 C CA . THR B 1 114 ? -20.203 20.969 13.703 1 96.38 114 THR B CA 1
ATOM 2939 C C . THR B 1 114 ? -21.516 20.203 13.609 1 96.38 114 THR B C 1
ATOM 2941 O O . THR B 1 114 ? -22.562 20.797 13.352 1 96.38 114 THR B O 1
ATOM 2944 N N . GLY B 1 115 ? -21.391 18.906 13.719 1 96.19 115 GLY B N 1
ATOM 2945 C CA . GLY B 1 115 ? -22.578 18.062 13.602 1 96.19 115 GLY B CA 1
ATOM 2946 C C . GLY B 1 115 ? -22.703 17.406 12.242 1 96.19 115 GLY B C 1
ATOM 2947 O O . GLY B 1 115 ? -23.641 16.641 12 1 96.19 115 GLY B O 1
ATOM 2948 N N . SER B 1 116 ? -21.781 17.625 11.383 1 96.25 116 SER B N 1
ATOM 2949 C CA . SER B 1 116 ? -21.844 17.062 10.039 1 96.25 116 SER B CA 1
ATOM 2950 C C . SER B 1 116 ? -21.828 15.539 10.07 1 96.25 116 SER B C 1
ATOM 2952 O O . SER B 1 116 ? -22.297 14.891 9.133 1 96.25 116 SER B O 1
ATOM 2954 N N . LEU B 1 117 ? -21.375 14.961 11.102 1 96.81 117 LEU B N 1
ATOM 2955 C CA . LEU B 1 117 ? -21.281 13.508 11.227 1 96.81 117 LEU B CA 1
ATOM 2956 C C . LEU B 1 117 ? -22.625 12.906 11.625 1 96.81 117 LEU B C 1
ATOM 2958 O O . LEU B 1 117 ? -22.797 11.688 11.602 1 96.81 117 LEU B O 1
ATOM 2962 N N . ASN B 1 118 ? -23.547 13.742 11.969 1 95.69 118 ASN B N 1
ATOM 2963 C CA . ASN B 1 118 ? -24.875 13.25 12.336 1 95.69 118 ASN B CA 1
ATOM 2964 C C . ASN B 1 118 ? -25.656 12.766 11.117 1 95.69 118 ASN B C 1
ATOM 2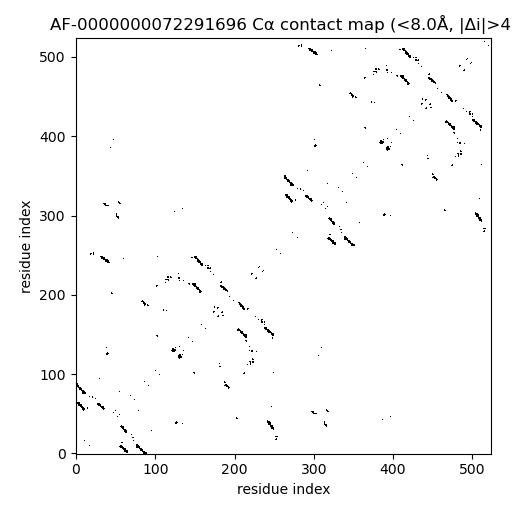966 O O . ASN B 1 118 ? -26.5 11.875 11.234 1 95.69 118 ASN B O 1
ATOM 2970 N N . ASN B 1 119 ? -25.484 13.461 10.039 1 91 119 ASN B N 1
ATOM 2971 C CA . ASN B 1 119 ? -26.062 13.102 8.742 1 91 119 ASN B CA 1
ATOM 2972 C C . ASN B 1 119 ? -25.062 13.297 7.609 1 91 119 ASN B C 1
ATOM 2974 O O . ASN B 1 119 ? -24.859 14.422 7.148 1 91 119 ASN B O 1
ATOM 2978 N N . TYR B 1 120 ? -24.469 12.25 7.281 1 92.12 120 TYR B N 1
ATOM 2979 C CA . TYR B 1 120 ? -23.438 12.359 6.25 1 92.12 120 TYR B CA 1
ATOM 2980 C C . TYR B 1 120 ? -23.656 11.32 5.156 1 92.12 120 TYR B C 1
ATOM 2982 O O . TYR B 1 120 ? -24.281 10.281 5.391 1 92.12 120 TYR B O 1
ATOM 2990 N N . ARG B 1 121 ? -23.172 11.68 4.035 1 93.12 121 ARG B N 1
ATOM 2991 C CA . ARG B 1 121 ? -23.172 10.75 2.91 1 93.12 121 ARG B CA 1
ATOM 2992 C C . ARG B 1 121 ? -21.797 10.164 2.688 1 93.12 121 ARG B C 1
ATOM 2994 O O . ARG B 1 121 ? -20.781 10.797 2.996 1 93.12 121 ARG B O 1
ATOM 3001 N N . THR B 1 122 ? -21.766 8.93 2.23 1 93.88 122 THR B N 1
ATOM 3002 C CA . THR B 1 122 ? -20.5 8.289 1.898 1 93.88 122 THR B CA 1
ATOM 3003 C C . THR B 1 122 ? -20.406 8.008 0.401 1 93.88 122 THR B C 1
ATOM 3005 O O . THR B 1 122 ? -21.422 7.973 -0.29 1 93.88 122 THR B O 1
ATOM 3008 N N . THR B 1 123 ? -19.219 8.031 -0.027 1 92.69 123 THR B N 1
ATOM 3009 C CA . THR B 1 123 ? -18.906 7.562 -1.373 1 92.69 123 THR B CA 1
ATOM 3010 C C . THR B 1 123 ? -18.125 6.262 -1.322 1 92.69 123 THR B C 1
ATOM 3012 O O . THR B 1 123 ? -17.734 5.801 -0.243 1 92.69 123 THR B O 1
ATOM 3015 N N . ALA B 1 124 ? -17.859 5.691 -2.504 1 88.5 124 ALA B N 1
ATOM 3016 C CA . ALA B 1 124 ? -17.219 4.387 -2.588 1 88.5 124 ALA B CA 1
ATOM 3017 C C . ALA B 1 124 ? -15.742 4.477 -2.182 1 88.5 124 ALA B C 1
ATOM 3019 O O . ALA B 1 124 ? -15.164 3.498 -1.697 1 88.5 124 ALA B O 1
ATOM 3020 N N . SER B 1 125 ? -15.219 5.652 -2.363 1 92.12 125 SER B N 1
ATOM 3021 C CA . SER B 1 125 ? -13.781 5.781 -2.164 1 92.12 125 SER B CA 1
ATOM 3022 C C . SER B 1 125 ? -13.438 7.082 -1.444 1 92.12 125 SER B C 1
ATOM 3024 O O . SER B 1 125 ? -14.117 8.094 -1.621 1 92.12 125 SER B O 1
ATOM 3026 N N . ALA B 1 126 ? -12.352 7.008 -0.729 1 94.5 126 ALA B N 1
ATOM 3027 C CA . ALA B 1 126 ? -11.844 8.195 -0.041 1 94.5 126 ALA B CA 1
ATOM 3028 C C . ALA B 1 126 ? -10.852 8.953 -0.912 1 94.5 126 ALA B C 1
ATOM 3030 O O . ALA B 1 126 ? -10.305 9.977 -0.495 1 94.5 126 ALA B O 1
ATOM 3031 N N . GLN B 1 127 ? -10.602 8.547 -2.125 1 95.56 127 GLN B N 1
ATOM 3032 C CA . GLN B 1 127 ? -9.531 9.078 -2.967 1 95.56 127 GLN B CA 1
ATOM 3033 C C . GLN B 1 127 ? -9.758 10.547 -3.295 1 95.56 127 GLN B C 1
ATOM 3035 O O . GLN B 1 127 ? -8.812 11.281 -3.586 1 95.56 127 GLN B O 1
ATOM 3040 N N . ALA B 1 128 ? -10.953 11 -3.25 1 96.12 128 ALA B N 1
ATOM 3041 C CA . ALA B 1 128 ? -11.266 12.398 -3.506 1 96.12 128 ALA B CA 1
ATOM 3042 C C . ALA B 1 128 ? -11.523 13.148 -2.201 1 96.12 128 ALA B C 1
ATOM 3044 O O . ALA B 1 128 ? -12.164 14.203 -2.199 1 96.12 128 ALA B O 1
ATOM 3045 N N . LEU B 1 129 ? -11.078 12.539 -1.096 1 96.75 129 LEU B N 1
ATOM 3046 C CA . LEU B 1 129 ? -11.211 13.117 0.237 1 96.75 129 LEU B CA 1
ATOM 3047 C C . LEU B 1 129 ? -12.68 13.227 0.637 1 96.75 129 LEU B C 1
ATOM 3049 O O . LEU B 1 129 ? -13.125 14.289 1.074 1 96.75 129 LEU B O 1
ATOM 3053 N N . GLU B 1 130 ? -13.398 12.242 0.312 1 96.94 130 GLU B N 1
ATOM 3054 C CA . GLU B 1 130 ? -14.75 11.984 0.807 1 96.94 130 GLU B CA 1
ATOM 3055 C C . GLU B 1 130 ? -14.758 10.844 1.823 1 96.94 130 GLU B C 1
ATOM 3057 O O . GLU B 1 130 ? -13.836 10.023 1.853 1 96.94 130 GLU B O 1
ATOM 3062 N N . LEU B 1 131 ? -15.812 10.852 2.588 1 97.25 131 LEU B N 1
ATOM 3063 C CA . LEU B 1 131 ? -15.938 9.719 3.506 1 97.25 131 LEU B CA 1
ATOM 3064 C C . LEU B 1 131 ? -16.359 8.461 2.764 1 97.25 131 LEU B C 1
ATOM 3066 O O . LEU B 1 131 ? -17.266 8.508 1.924 1 97.25 131 LEU B O 1
ATOM 3070 N N . SER B 1 132 ? -15.672 7.438 3.002 1 96.56 132 SER B N 1
ATOM 3071 C CA . SER B 1 132 ? -16.078 6.113 2.545 1 96.56 132 SER B CA 1
ATOM 3072 C C . SER B 1 132 ? -16.406 5.203 3.721 1 96.56 132 SER B C 1
ATOM 3074 O O . SER B 1 132 ? -15.961 5.438 4.844 1 96.56 132 SER B O 1
ATOM 3076 N N . PRO B 1 133 ? -17.219 4.172 3.479 1 95.56 133 PRO B N 1
ATOM 3077 C CA . PRO B 1 133 ? -17.578 3.295 4.598 1 95.56 133 PRO B CA 1
ATOM 3078 C C . PRO B 1 133 ? -16.359 2.686 5.281 1 95.56 133 PRO B C 1
ATOM 3080 O O . PRO B 1 133 ? -16.25 2.723 6.512 1 95.56 133 PRO B O 1
ATOM 3083 N N . PRO B 1 134 ? -15.383 2.178 4.539 1 95.62 134 PRO B N 1
ATOM 3084 C CA . PRO B 1 134 ? -14.211 1.641 5.234 1 95.62 134 PRO B CA 1
ATOM 3085 C C . PRO B 1 134 ? -13.453 2.707 6.027 1 95.62 134 PRO B C 1
ATOM 3087 O O . PRO B 1 134 ? -12.969 2.434 7.125 1 95.62 134 PRO B O 1
ATOM 3090 N N . LEU B 1 135 ? -13.32 3.887 5.488 1 97.44 135 LEU B N 1
ATOM 3091 C CA . LEU B 1 135 ? -12.656 4.961 6.219 1 97.44 135 LEU B CA 1
ATOM 3092 C C . LEU B 1 135 ? -13.422 5.305 7.492 1 97.44 135 LEU B C 1
ATOM 3094 O O . LEU B 1 135 ? -12.82 5.469 8.555 1 97.44 135 LEU B O 1
ATOM 3098 N N . MET B 1 136 ? -14.727 5.445 7.359 1 97.81 136 MET B N 1
ATOM 3099 C CA . MET B 1 136 ? -15.539 5.781 8.523 1 97.81 136 MET B CA 1
ATOM 3100 C C . MET B 1 136 ? -15.445 4.695 9.586 1 97.81 136 MET B C 1
ATOM 3102 O O . MET B 1 136 ? -15.391 5 10.781 1 97.81 136 MET B O 1
ATOM 3106 N N . GLU B 1 137 ? -15.469 3.473 9.18 1 97 137 GLU B N 1
ATOM 3107 C CA . GLU B 1 137 ? -15.32 2.373 10.133 1 97 137 GLU B CA 1
ATOM 3108 C C . GLU B 1 137 ? -14 2.473 10.891 1 97 137 GLU B C 1
ATOM 3110 O O . GLU B 1 137 ? -13.953 2.244 12.102 1 97 137 GLU B O 1
ATOM 3115 N N . TRP B 1 138 ? -12.984 2.752 10.195 1 97.69 138 TRP B N 1
ATOM 3116 C CA . TRP B 1 138 ? -11.688 2.922 10.836 1 97.69 138 TRP B CA 1
ATOM 3117 C C . TRP B 1 138 ? -11.695 4.102 11.797 1 97.69 138 TRP B C 1
ATOM 3119 O O . TRP B 1 138 ? -11.172 4.008 12.914 1 97.69 138 TRP B O 1
ATOM 3129 N N . ILE B 1 139 ? -12.297 5.172 11.367 1 98.5 139 ILE B N 1
ATOM 3130 C CA . ILE B 1 139 ? -12.359 6.371 12.195 1 98.5 139 ILE B CA 1
ATOM 3131 C C . ILE B 1 139 ? -13.086 6.059 13.5 1 98.5 139 ILE B C 1
ATOM 3133 O O . ILE B 1 139 ? -12.656 6.48 14.578 1 98.5 139 ILE B O 1
ATOM 3137 N N . LYS B 1 140 ? -14.117 5.328 13.445 1 97.44 140 LYS B N 1
ATOM 3138 C CA . LYS B 1 140 ? -14.898 4.969 14.625 1 97.44 140 LYS B CA 1
ATOM 3139 C C . LYS B 1 140 ? -14.07 4.16 15.609 1 97.44 140 LYS B C 1
ATOM 3141 O O . LYS B 1 140 ? -14.281 4.25 16.828 1 97.44 140 LYS B O 1
ATOM 3146 N N . THR B 1 141 ? -13.195 3.412 15.117 1 97.69 141 THR B N 1
ATOM 3147 C CA . THR B 1 141 ? -12.312 2.635 15.977 1 97.69 141 THR B CA 1
ATOM 3148 C C . THR B 1 141 ? -11.164 3.498 16.5 1 97.69 141 THR B C 1
ATOM 3150 O O . THR B 1 141 ? -10.867 3.482 17.688 1 97.69 141 THR B O 1
ATOM 3153 N N . TYR B 1 142 ? -10.594 4.277 15.625 1 98.25 142 TYR B N 1
ATOM 3154 C CA . TYR B 1 142 ? -9.383 5.02 15.945 1 98.25 142 TYR B CA 1
ATOM 3155 C C . TYR B 1 142 ? -9.688 6.184 16.875 1 98.25 142 TYR B C 1
ATOM 3157 O O . TYR B 1 142 ? -8.828 6.598 17.656 1 98.25 142 TYR B O 1
ATOM 3165 N N . ARG B 1 143 ? -10.906 6.668 16.844 1 97.62 143 ARG B N 1
ATOM 3166 C CA . ARG B 1 143 ? -11.289 7.793 17.688 1 97.62 143 ARG B CA 1
ATOM 3167 C C . ARG B 1 143 ? -11.188 7.422 19.156 1 97.62 143 ARG B C 1
ATOM 3169 O O . ARG B 1 143 ? -11.07 8.297 20.016 1 97.62 143 ARG B O 1
ATOM 3176 N N . ASP B 1 144 ? -11.25 6.18 19.469 1 97.62 144 ASP B N 1
ATOM 3177 C CA . ASP B 1 144 ? -11.188 5.699 20.844 1 97.62 144 ASP B CA 1
ATOM 3178 C C . ASP B 1 144 ? -9.758 5.316 21.219 1 97.62 144 ASP B C 1
ATOM 3180 O O . ASP B 1 144 ? -9.531 4.73 22.281 1 97.62 144 ASP B O 1
ATOM 3184 N N . GLN B 1 145 ? -8.844 5.57 20.375 1 97 145 GLN B N 1
ATOM 3185 C CA . GLN B 1 145 ? -7.418 5.359 20.578 1 97 145 GLN B CA 1
ATOM 3186 C C . GLN B 1 145 ? -6.648 6.672 20.484 1 97 145 GLN B C 1
ATOM 3188 O O . GLN B 1 145 ? -7.012 7.664 21.109 1 97 145 GLN B O 1
ATOM 3193 N N . GLU B 1 146 ? -5.574 6.672 19.719 1 94.81 146 GLU B N 1
ATOM 3194 C CA . GLU B 1 146 ? -4.766 7.879 19.594 1 94.81 146 GLU B CA 1
ATOM 3195 C C . GLU B 1 146 ? -5.52 8.961 18.812 1 94.81 146 GLU B C 1
ATOM 3197 O O . GLU B 1 146 ? -5.207 10.148 18.938 1 94.81 146 GLU B O 1
ATOM 3202 N N . GLY B 1 147 ? -6.504 8.547 18.078 1 97.44 147 GLY B N 1
ATOM 3203 C CA . GLY B 1 147 ? -7.266 9.477 17.266 1 97.44 147 GLY B CA 1
ATOM 3204 C C . GLY B 1 147 ? -8.148 10.406 18.078 1 97.44 147 GLY B C 1
ATOM 3205 O O . GLY B 1 147 ? -8.773 11.32 17.531 1 97.44 147 GLY B O 1
ATOM 3206 N N . ARG B 1 148 ? -8.211 10.156 19.391 1 96.69 148 ARG B N 1
ATOM 3207 C CA . ARG B 1 148 ? -8.914 11.062 20.297 1 96.69 148 ARG B CA 1
ATOM 3208 C C . ARG B 1 148 ? -8.219 12.414 20.359 1 96.69 148 ARG B C 1
ATOM 3210 O O . ARG B 1 148 ? -8.867 13.445 20.562 1 96.69 148 ARG B O 1
ATOM 3217 N N . GLY B 1 149 ? -6.914 12.391 20.203 1 97.06 149 GLY B N 1
ATOM 3218 C CA . GLY B 1 149 ? -6.121 13.609 20.188 1 97.06 149 GLY B CA 1
ATOM 3219 C C . GLY B 1 149 ? -5.754 14.062 18.781 1 97.06 149 GLY B C 1
ATOM 3220 O O . GLY B 1 149 ? -6.32 13.578 17.812 1 97.06 149 GLY B O 1
ATOM 3221 N N . ALA B 1 150 ? -4.812 14.953 18.75 1 98.19 150 ALA B N 1
ATOM 3222 C CA . ALA B 1 150 ? -4.43 15.641 17.516 1 98.19 150 ALA B CA 1
ATOM 3223 C C . ALA B 1 150 ? -3.902 14.648 16.484 1 98.19 150 ALA B C 1
ATOM 3225 O O . ALA B 1 150 ? -3.176 13.711 16.828 1 98.19 150 ALA B O 1
ATOM 3226 N N . VAL B 1 151 ? -4.293 14.82 15.25 1 98.69 151 VAL B N 1
ATOM 3227 C CA . VAL B 1 151 ? -3.711 14.117 14.117 1 98.69 151 VAL B CA 1
ATOM 3228 C C . VAL B 1 151 ? -3.117 15.117 13.133 1 98.69 151 VAL B C 1
ATOM 3230 O O . VAL B 1 151 ? -3.578 16.266 13.047 1 98.69 151 VAL B O 1
ATOM 3233 N N . SER B 1 152 ? -2.064 14.727 12.492 1 98.81 152 SER B N 1
ATOM 3234 C CA . SER B 1 152 ? -1.417 15.492 11.438 1 98.81 152 SER B CA 1
ATOM 3235 C C . SER B 1 152 ? -1.473 14.75 10.102 1 98.81 152 SER B C 1
ATOM 3237 O O . SER B 1 152 ? -1.064 13.594 10.016 1 98.81 152 SER B O 1
ATOM 3239 N N . MET B 1 153 ? -1.988 15.422 9.094 1 98.81 153 MET B N 1
ATOM 3240 C CA . MET B 1 153 ? -2.143 14.852 7.754 1 98.81 153 MET B CA 1
ATOM 3241 C C . MET B 1 153 ? -1.05 15.359 6.82 1 98.81 153 MET B C 1
ATOM 3243 O O . MET B 1 153 ? -1.016 16.547 6.48 1 98.81 153 MET B O 1
ATOM 3247 N N . LEU B 1 154 ? -0.125 14.469 6.438 1 98.88 154 LEU B N 1
ATOM 3248 C CA . LEU B 1 154 ? 0.845 14.805 5.398 1 98.88 154 LEU B CA 1
ATOM 3249 C C . LEU B 1 154 ? 0.211 14.719 4.016 1 98.88 154 LEU B C 1
ATOM 3251 O O . LEU B 1 154 ? -0.362 13.688 3.652 1 98.88 154 LEU B O 1
ATOM 3255 N N . ASN B 1 155 ? 0.273 15.812 3.293 1 98.69 155 ASN B N 1
ATOM 3256 C CA . ASN B 1 155 ? -0.167 15.891 1.903 1 98.69 155 ASN B CA 1
ATOM 3257 C C . ASN B 1 155 ? 1.006 16.125 0.955 1 98.69 155 ASN B C 1
ATOM 3259 O O . ASN B 1 155 ? 1.809 17.031 1.16 1 98.69 155 ASN B O 1
ATOM 3263 N N . LEU B 1 156 ? 1.128 15.289 0.018 1 98.69 156 LEU B N 1
ATOM 3264 C CA . LEU B 1 156 ? 1.914 15.648 -1.155 1 98.69 156 LEU B CA 1
ATOM 3265 C C . LEU B 1 156 ? 1.013 15.883 -2.363 1 98.69 156 LEU B C 1
ATOM 3267 O O . LEU B 1 156 ? 0.029 15.164 -2.557 1 98.69 156 LEU B O 1
ATOM 3271 N N . LEU B 1 157 ? 1.389 16.922 -3.145 1 98.5 157 LEU B N 1
ATOM 3272 C CA . LEU B 1 157 ? 0.52 17.375 -4.219 1 98.5 157 LEU B CA 1
ATOM 3273 C C . LEU B 1 157 ? 1.287 17.484 -5.535 1 98.5 157 LEU B C 1
ATOM 3275 O O . LEU B 1 157 ? 2.408 18 -5.566 1 98.5 157 LEU B O 1
ATOM 3279 N N . ALA B 1 158 ? 0.767 16.953 -6.535 1 98 158 ALA B N 1
ATOM 3280 C CA . ALA B 1 158 ? 1.156 17.203 -7.922 1 98 158 ALA B CA 1
ATOM 3281 C C . ALA B 1 158 ? -0.003 17.797 -8.719 1 98 158 ALA B C 1
ATOM 3283 O O . ALA B 1 158 ? -1.102 17.234 -8.734 1 98 158 ALA B O 1
ATOM 3284 N N . PHE B 1 159 ? 0.241 18.906 -9.367 1 98.06 159 PHE B N 1
ATOM 3285 C CA . PHE B 1 159 ? -0.837 19.641 -10.023 1 98.06 159 PHE B CA 1
ATOM 3286 C C . PHE B 1 159 ? -0.885 19.312 -11.516 1 98.06 159 PHE B C 1
ATOM 3288 O O . PHE B 1 159 ? 0.149 19.031 -12.125 1 98.06 159 PHE B O 1
ATOM 3295 N N . LYS B 1 160 ? -2.105 19.328 -11.984 1 97.44 160 LYS B N 1
ATOM 3296 C CA . LYS B 1 160 ? -2.244 19.375 -13.438 1 97.44 160 LYS B CA 1
ATOM 3297 C C . LYS B 1 160 ? -1.699 20.672 -14 1 97.44 160 LYS B C 1
ATOM 3299 O O . LYS B 1 160 ? -1.728 21.703 -13.336 1 97.44 160 LYS B O 1
ATOM 3304 N N . PRO B 1 161 ? -1.242 20.609 -15.266 1 96.38 161 PRO B N 1
ATOM 3305 C CA . PRO B 1 161 ? -0.692 21.828 -15.867 1 96.38 161 PRO B CA 1
ATOM 3306 C C . PRO B 1 161 ? -1.672 23 -15.828 1 96.38 161 PRO B C 1
ATOM 3308 O O . PRO B 1 161 ? -2.805 22.875 -16.297 1 96.38 161 PRO B O 1
ATOM 3311 N N . GLY B 1 162 ? -1.276 24.109 -15.188 1 97.12 162 GLY B N 1
ATOM 3312 C CA . GLY B 1 162 ? -2.031 25.344 -15.18 1 97.12 162 GLY B CA 1
ATOM 3313 C C . GLY B 1 162 ? -3.098 25.391 -14.102 1 97.12 162 GLY B C 1
ATOM 3314 O O . GLY B 1 162 ? -3.844 26.359 -14 1 97.12 162 GLY B O 1
ATOM 3315 N N . LEU B 1 163 ? -3.098 24.391 -13.234 1 97.94 163 LEU B N 1
ATOM 3316 C CA . LEU B 1 163 ? -4.25 24.344 -12.336 1 97.94 163 LEU B CA 1
ATOM 3317 C C . LEU B 1 163 ? -3.822 24.562 -10.891 1 97.94 163 LEU B C 1
ATOM 3319 O O . LEU B 1 163 ? -4.633 24.422 -9.969 1 97.94 163 LEU B O 1
ATOM 3323 N N . LYS B 1 164 ? -2.621 24.922 -10.664 1 97.38 164 LYS B N 1
ATOM 3324 C CA . LYS B 1 164 ? -2.174 25.266 -9.32 1 97.38 164 LYS B CA 1
ATOM 3325 C C . LYS B 1 164 ? -3.027 26.391 -8.734 1 97.38 164 LYS B C 1
ATOM 3327 O O . LYS B 1 164 ? -3.299 26.391 -7.527 1 97.38 164 LYS B O 1
ATOM 3332 N N . GLY B 1 165 ? -3.418 27.281 -9.547 1 98.12 165 GLY B N 1
ATOM 3333 C CA . GLY B 1 165 ? -4.254 28.391 -9.109 1 98.12 165 GLY B CA 1
ATOM 3334 C C . GLY B 1 165 ? -5.555 27.938 -8.477 1 98.12 165 GLY B C 1
ATOM 3335 O O . GLY B 1 165 ? -6.027 28.547 -7.516 1 98.12 165 GLY B O 1
ATOM 3336 N N . GLU B 1 166 ? -6.141 26.906 -9.047 1 98.19 166 GLU B N 1
ATOM 3337 C CA . GLU B 1 166 ? -7.371 26.375 -8.477 1 98.19 166 GLU B CA 1
ATOM 3338 C C . GLU B 1 166 ? -7.133 25.812 -7.082 1 98.19 166 GLU B C 1
ATOM 3340 O O . GLU B 1 166 ? -7.969 25.969 -6.191 1 98.19 166 GLU B O 1
ATOM 3345 N N . TYR B 1 167 ? -6.02 25.234 -6.867 1 97.81 167 TYR B N 1
ATOM 3346 C CA . TYR B 1 167 ? -5.699 24.719 -5.543 1 97.81 167 TYR B CA 1
ATOM 3347 C C . TYR B 1 167 ? -5.484 25.859 -4.551 1 97.81 167 TYR B C 1
ATOM 3349 O O . TYR B 1 167 ? -5.84 25.734 -3.375 1 97.81 167 TYR B O 1
ATOM 3357 N N . LEU B 1 168 ? -4.887 26.922 -5.039 1 97.25 168 LEU B N 1
ATOM 3358 C CA . LEU B 1 168 ? -4.699 28.078 -4.172 1 97.25 168 LEU B CA 1
ATOM 3359 C C . LEU B 1 168 ? -6.039 28.625 -3.703 1 97.25 168 LEU B C 1
ATOM 3361 O O . LEU B 1 168 ? -6.164 29.078 -2.562 1 97.25 168 LEU B O 1
ATOM 3365 N N . LYS B 1 169 ? -6.984 28.609 -4.641 1 97.81 169 LYS B N 1
ATOM 3366 C CA . LYS B 1 169 ? -8.328 29.016 -4.234 1 97.81 169 LYS B CA 1
ATOM 3367 C C . LYS B 1 169 ? -8.875 28.094 -3.146 1 97.81 169 LYS B C 1
ATOM 3369 O O . LYS B 1 169 ? -9.461 28.547 -2.17 1 97.81 169 LYS B O 1
ATOM 3374 N N . TYR B 1 170 ? -8.68 26.828 -3.311 1 97.81 170 TYR B N 1
ATOM 3375 C CA . TYR B 1 170 ? -9.047 25.844 -2.299 1 97.81 170 TYR B CA 1
ATOM 3376 C C . TYR B 1 170 ? -8.398 26.172 -0.96 1 97.81 170 TYR B C 1
ATOM 3378 O O . TYR B 1 170 ? -9.062 26.172 0.078 1 97.81 170 TYR B O 1
ATOM 3386 N N . GLY B 1 171 ? -7.074 26.422 -1 1 96.31 171 GLY B N 1
ATOM 3387 C CA . GLY B 1 171 ? -6.332 26.75 0.207 1 96.31 171 GLY B CA 1
ATOM 3388 C C . GLY B 1 171 ? -6.859 27.969 0.923 1 96.31 171 GLY B C 1
ATOM 3389 O O . GLY B 1 171 ? -6.941 28 2.152 1 96.31 171 GLY B O 1
ATOM 3390 N N . ALA B 1 172 ? -7.215 28.922 0.156 1 95.62 172 ALA B N 1
ATOM 3391 C CA . ALA B 1 172 ? -7.738 30.156 0.722 1 95.62 172 ALA B CA 1
ATOM 3392 C C . ALA B 1 172 ? -9.07 29.922 1.433 1 95.62 172 ALA B C 1
ATOM 3394 O O . ALA B 1 172 ? -9.289 30.422 2.537 1 95.62 172 ALA B O 1
ATOM 3395 N N . GLU B 1 173 ? -9.914 29.203 0.817 1 96.12 173 GLU B N 1
ATOM 3396 C CA . GLU B 1 173 ? -11.203 28.891 1.427 1 96.12 173 GLU B CA 1
ATOM 3397 C C . GLU B 1 173 ? -11.031 28.031 2.68 1 96.12 173 GLU B C 1
ATOM 3399 O O . GLU B 1 173 ? -11.742 28.219 3.67 1 96.12 173 GLU B O 1
ATOM 3404 N N . PHE B 1 174 ? -10.102 27.062 2.625 1 95.81 174 PHE B N 1
ATOM 3405 C CA . PHE B 1 174 ? -9.797 26.234 3.777 1 95.81 174 PHE B CA 1
ATOM 3406 C C . PHE B 1 174 ? -9.359 27.078 4.965 1 95.81 174 PHE B C 1
ATOM 3408 O O . PHE B 1 174 ? -9.883 26.922 6.074 1 95.81 174 PHE B O 1
ATOM 3415 N N . ALA B 1 175 ? -8.469 28 4.723 1 92.94 175 ALA B N 1
ATOM 3416 C CA . ALA B 1 175 ? -7.91 28.844 5.781 1 92.94 175 ALA B CA 1
ATOM 3417 C C . ALA B 1 175 ? -8.953 29.797 6.336 1 92.94 175 ALA B C 1
ATOM 3419 O O . ALA B 1 175 ? -9 30.047 7.543 1 92.94 175 ALA B O 1
ATOM 3420 N N . LYS B 1 176 ? -9.758 30.25 5.496 1 92.5 176 LYS B N 1
ATOM 3421 C CA . LYS B 1 176 ? -10.703 31.297 5.867 1 92.5 176 LYS B CA 1
ATOM 3422 C C . LYS B 1 176 ? -11.797 30.75 6.777 1 92.5 176 LYS B C 1
ATOM 3424 O O . LYS B 1 176 ? -12.148 31.375 7.781 1 92.5 176 LYS B O 1
ATOM 3429 N N . SER B 1 177 ? -12.32 29.578 6.418 1 90.69 177 SER B N 1
ATOM 3430 C CA . SER B 1 177 ? -13.508 29.203 7.184 1 90.69 177 SER B CA 1
ATOM 3431 C C . SER B 1 177 ? -13.57 27.688 7.391 1 90.69 177 SER B C 1
ATOM 3433 O O . SER B 1 177 ? -13.859 27.219 8.492 1 90.69 177 SER B O 1
ATOM 3435 N N . ILE B 1 178 ? -13.242 26.922 6.438 1 93 178 ILE B N 1
ATOM 3436 C CA . ILE B 1 178 ? -13.484 25.484 6.477 1 93 178 ILE B CA 1
ATOM 3437 C C . ILE B 1 178 ? -12.602 24.844 7.547 1 93 178 ILE B C 1
ATOM 3439 O O . ILE B 1 178 ? -13.102 24.125 8.422 1 93 178 ILE B O 1
ATOM 3443 N N . GLY B 1 179 ? -11.344 25.141 7.469 1 91.88 179 GLY B N 1
ATOM 3444 C CA . GLY B 1 179 ? -10.398 24.594 8.43 1 91.88 179 GLY B CA 1
ATOM 3445 C C . GLY B 1 179 ? -10.602 25.125 9.836 1 91.88 179 GLY B C 1
ATOM 3446 O O . GLY B 1 179 ? -10.734 24.344 10.781 1 91.88 179 GLY B O 1
ATOM 3447 N N . SER B 1 180 ? -10.797 26.375 9.914 1 89.06 180 SER B N 1
ATOM 3448 C CA . SER B 1 180 ? -10.883 27.031 11.219 1 89.06 180 SER B CA 1
ATOM 3449 C C . SER B 1 180 ? -12.125 26.562 11.984 1 89.06 180 SER B C 1
ATOM 3451 O O . SER B 1 180 ? -12.078 26.391 13.203 1 89.06 180 SER B O 1
ATOM 3453 N N . LYS B 1 181 ? -13.18 26.312 11.297 1 93.56 181 LYS B N 1
ATOM 3454 C CA . LYS B 1 181 ? -14.422 25.844 11.914 1 93.56 181 LYS B CA 1
ATOM 3455 C C . LYS B 1 181 ? -14.234 24.5 12.594 1 93.56 181 LYS B C 1
ATOM 3457 O O . LYS B 1 181 ? -14.977 24.156 13.516 1 93.56 181 LYS B O 1
ATOM 3462 N N . ARG B 1 182 ? -13.25 23.797 12.188 1 95.62 182 ARG B N 1
ATOM 3463 C CA . ARG B 1 182 ? -13.078 22.422 12.656 1 95.62 182 ARG B CA 1
ATOM 3464 C C . ARG B 1 182 ? -11.695 22.234 13.281 1 95.62 182 ARG B C 1
ATOM 3466 O O . ARG B 1 182 ? -11.25 21.094 13.477 1 95.62 182 ARG B O 1
ATOM 3473 N N . GLY B 1 183 ? -11.008 23.344 13.492 1 95.94 183 GLY B N 1
ATOM 3474 C CA . GLY B 1 183 ? -9.703 23.297 14.125 1 95.94 183 GLY B CA 1
ATOM 3475 C C . GLY B 1 183 ? -8.602 22.875 13.172 1 95.94 183 GLY B C 1
ATOM 3476 O O . GLY B 1 183 ? -7.492 22.531 13.602 1 95.94 183 GLY B O 1
ATOM 3477 N N . GLY B 1 184 ? -8.906 22.781 11.922 1 97.19 184 GLY B N 1
ATOM 3478 C CA . GLY B 1 184 ? -7.914 22.453 10.906 1 97.19 184 GLY B CA 1
ATOM 3479 C C . GLY B 1 184 ? -6.965 23.594 10.617 1 97.19 184 GLY B C 1
ATOM 3480 O O . GLY B 1 184 ? -7.395 24.734 10.453 1 97.19 184 GLY B O 1
ATOM 3481 N N . ILE B 1 185 ? -5.668 23.266 10.617 1 96.56 185 ILE B N 1
ATOM 3482 C CA . ILE B 1 185 ? -4.633 24.266 10.352 1 96.56 185 ILE B CA 1
ATOM 3483 C C . ILE B 1 185 ? -3.541 23.641 9.477 1 96.56 185 ILE B C 1
ATOM 3485 O O . ILE B 1 185 ? -2.992 22.594 9.805 1 96.56 185 ILE B O 1
ATOM 3489 N N . ALA B 1 186 ? -3.271 24.312 8.328 1 96.56 186 ALA B N 1
ATOM 3490 C CA . ALA B 1 186 ? -2.076 23.938 7.578 1 96.56 186 ALA B CA 1
ATOM 3491 C C . ALA B 1 186 ? -0.815 24.469 8.258 1 96.56 186 ALA B C 1
ATOM 3493 O O . ALA B 1 186 ? -0.399 25.609 8 1 96.56 186 ALA B O 1
ATOM 3494 N N . LYS B 1 187 ? -0.186 23.672 9.031 1 97.25 187 LYS B N 1
ATOM 3495 C CA . LYS B 1 187 ? 0.902 24.203 9.852 1 97.25 187 LYS B CA 1
ATOM 3496 C C . LYS B 1 187 ? 2.221 24.188 9.086 1 97.25 187 LYS B C 1
ATOM 3498 O O . LYS B 1 187 ? 3.168 24.891 9.469 1 97.25 187 LYS B O 1
ATOM 3503 N N . ILE B 1 188 ? 2.361 23.375 8.078 1 97.75 188 ILE B N 1
ATOM 3504 C CA . ILE B 1 188 ? 3.484 23.391 7.152 1 97.75 188 ILE B CA 1
ATOM 3505 C C . ILE B 1 188 ? 2.969 23.344 5.715 1 97.75 188 ILE B C 1
ATOM 3507 O O . ILE B 1 188 ? 2.045 22.594 5.398 1 97.75 188 ILE B O 1
ATOM 3511 N N . MET B 1 189 ? 3.496 24.203 4.898 1 97.38 189 MET B N 1
ATOM 3512 C CA . MET B 1 189 ? 3.295 24.219 3.453 1 97.38 189 MET B CA 1
ATOM 3513 C C . MET B 1 189 ? 4.574 24.625 2.73 1 97.38 189 MET B C 1
ATOM 3515 O O . MET B 1 189 ? 5.293 25.516 3.186 1 97.38 189 MET B O 1
ATOM 3519 N N . GLY B 1 190 ? 4.84 23.922 1.674 1 97.56 190 GLY B N 1
ATOM 3520 C CA . GLY B 1 190 ? 6.062 24.25 0.957 1 97.56 190 GLY B CA 1
ATOM 3521 C C . GLY B 1 190 ? 6.078 23.719 -0.465 1 97.56 190 GLY B C 1
ATOM 3522 O O . GLY B 1 190 ? 5.211 22.938 -0.85 1 97.56 190 GLY B O 1
ATOM 3523 N N . THR B 1 191 ? 7.074 24.25 -1.184 1 97.38 191 THR B N 1
ATOM 3524 C CA . THR B 1 191 ? 7.309 23.812 -2.555 1 97.38 191 THR B CA 1
ATOM 3525 C C . THR B 1 191 ? 8.43 22.781 -2.607 1 97.38 191 THR B C 1
ATOM 3527 O O . THR B 1 191 ? 9.516 23.016 -2.08 1 97.38 191 THR B O 1
ATOM 3530 N N . VAL B 1 192 ? 8.141 21.656 -3.258 1 97.12 192 VAL B N 1
ATOM 3531 C CA . VAL B 1 192 ? 9.125 20.578 -3.357 1 97.12 192 VAL B CA 1
ATOM 3532 C C . VAL B 1 192 ? 10.312 21.047 -4.207 1 97.12 192 VAL B C 1
ATOM 3534 O O . VAL B 1 192 ? 10.125 21.672 -5.254 1 97.12 192 VAL B O 1
ATOM 3537 N N . ILE B 1 193 ? 11.492 20.719 -3.684 1 94.44 193 ILE B N 1
ATOM 3538 C CA . ILE B 1 193 ? 12.727 21.031 -4.387 1 94.44 193 ILE B CA 1
ATOM 3539 C C . ILE B 1 193 ? 13.25 19.797 -5.105 1 94.44 193 ILE B C 1
ATOM 3541 O O . ILE B 1 193 ? 13.453 18.75 -4.488 1 94.44 193 ILE B O 1
ATOM 3545 N N . HIS B 1 194 ? 13.43 19.781 -6.367 1 86.12 194 HIS B N 1
ATOM 3546 C CA . HIS B 1 194 ? 13.906 18.656 -7.156 1 86.12 194 HIS B CA 1
ATOM 3547 C C . HIS B 1 194 ? 15.406 18.75 -7.402 1 86.12 194 HIS B C 1
ATOM 3549 O O . HIS B 1 194 ? 15.945 19.844 -7.598 1 86.12 194 HIS B O 1
ATOM 3555 N N . GLU B 1 195 ? 16.109 17.703 -6.898 1 65.31 195 GLU B N 1
ATOM 3556 C CA . GLU B 1 195 ? 17.531 17.672 -7.219 1 65.31 195 GLU B CA 1
ATOM 3557 C C . GLU B 1 195 ? 17.766 17.25 -8.664 1 65.31 195 GLU B C 1
ATOM 3559 O O . GLU B 1 195 ? 17.172 16.281 -9.141 1 65.31 195 GLU B O 1
ATOM 3564 N N . GLY B 1 196 ? 18.656 17.938 -9.414 1 57.78 196 GLY B N 1
ATOM 3565 C CA . GLY B 1 196 ? 19.078 17.656 -10.773 1 57.78 196 GLY B CA 1
ATOM 3566 C C . GLY B 1 196 ? 18 17.953 -11.805 1 57.78 196 GLY B C 1
ATOM 3567 O O . GLY B 1 196 ? 16.938 18.453 -11.461 1 57.78 196 GLY B O 1
ATOM 3568 N N . ASP B 1 197 ? 18.438 17.969 -13.094 1 47.5 197 ASP B N 1
ATOM 3569 C CA . ASP B 1 197 ? 17.641 18.219 -14.289 1 47.5 197 ASP B CA 1
ATOM 3570 C C . ASP B 1 197 ? 16.453 17.25 -14.359 1 47.5 197 ASP B C 1
ATOM 3572 O O . ASP B 1 197 ? 15.75 17.188 -15.367 1 47.5 197 ASP B O 1
ATOM 3576 N N . LEU B 1 198 ? 16.484 16.328 -13.609 1 46.88 198 LEU B N 1
ATOM 3577 C CA . LEU B 1 198 ? 15.492 15.32 -13.922 1 46.88 198 LEU B CA 1
ATOM 3578 C C . LEU B 1 198 ? 14.086 15.812 -13.586 1 46.88 198 LEU B C 1
ATOM 3580 O O . LEU B 1 198 ? 13.688 15.82 -12.422 1 46.88 198 LEU B O 1
ATOM 3584 N N . LYS B 1 199 ? 13.727 16.891 -14.289 1 44.47 199 LYS B N 1
ATOM 3585 C CA . LYS B 1 199 ? 12.32 17.281 -14.383 1 44.47 199 LYS B CA 1
ATOM 3586 C C . LYS B 1 199 ? 11.43 16.078 -14.633 1 44.47 199 LYS B C 1
ATOM 3588 O O . LYS B 1 199 ? 10.273 16.219 -15.031 1 44.47 199 LYS B O 1
ATOM 3593 N N . GLU B 1 200 ? 11.852 14.992 -14.812 1 43.41 200 GLU B N 1
ATOM 3594 C CA . GLU B 1 200 ? 10.883 14.055 -15.375 1 43.41 200 GLU B CA 1
ATOM 3595 C C . GLU B 1 200 ? 9.555 14.117 -14.633 1 43.41 200 GLU B C 1
ATOM 3597 O O . GLU B 1 200 ? 9.516 14.43 -13.438 1 43.41 200 GLU B O 1
ATOM 3602 N N . ARG B 1 201 ? 8.43 14.438 -15.281 1 50.41 201 ARG B N 1
ATOM 3603 C CA . ARG B 1 201 ? 6.973 14.445 -15.203 1 50.41 201 ARG B CA 1
ATOM 3604 C C . ARG B 1 201 ? 6.48 13.57 -14.055 1 50.41 201 ARG B C 1
ATOM 3606 O O . ARG B 1 201 ? 5.301 13.594 -13.703 1 50.41 201 ARG B O 1
ATOM 3613 N N . GLY B 1 202 ? 7.27 13.023 -13.117 1 61 202 GLY B N 1
ATOM 3614 C CA . GLY B 1 202 ? 6.891 11.953 -12.211 1 61 202 GLY B CA 1
ATOM 3615 C C . GLY B 1 202 ? 7.148 12.281 -10.758 1 61 202 GLY B C 1
ATOM 3616 O O . GLY B 1 202 ? 7.352 11.383 -9.938 1 61 202 GLY B O 1
ATOM 3617 N N . GLU B 1 203 ? 7.012 13.844 -10.523 1 85.94 203 GLU B N 1
ATOM 3618 C CA . GLU B 1 203 ? 7.406 14.172 -9.148 1 85.94 203 GLU B CA 1
ATOM 3619 C C . GLU B 1 203 ? 6.348 15.031 -8.461 1 85.94 203 GLU B C 1
ATOM 3621 O O . GLU B 1 203 ? 5.422 15.523 -9.109 1 85.94 203 GLU B O 1
ATOM 3626 N N . TRP B 1 204 ? 6.41 15.219 -7.211 1 97.06 204 TRP B N 1
ATOM 3627 C CA . TRP B 1 204 ? 5.547 16.031 -6.359 1 97.06 204 TRP B CA 1
ATOM 3628 C C . TRP B 1 204 ? 5.887 17.516 -6.492 1 97.06 204 TRP B C 1
ATOM 3630 O O . TRP B 1 204 ? 7.051 17.875 -6.688 1 97.06 204 TRP B O 1
ATOM 3640 N N . ASP B 1 205 ? 4.836 18.375 -6.43 1 97.56 205 ASP B N 1
ATOM 3641 C CA . ASP B 1 205 ? 5.023 19.812 -6.562 1 97.56 205 ASP B CA 1
ATOM 3642 C C . ASP B 1 205 ? 5.062 20.484 -5.191 1 97.56 205 ASP B C 1
ATOM 3644 O O . ASP B 1 205 ? 5.887 21.375 -4.953 1 97.56 205 ASP B O 1
ATOM 3648 N N . GLU B 1 206 ? 4.195 20.094 -4.316 1 98.06 206 GLU B N 1
ATOM 3649 C CA . GLU B 1 206 ? 4.082 20.75 -3.016 1 98.06 206 GLU B CA 1
ATOM 3650 C C . GLU B 1 206 ? 3.84 19.719 -1.907 1 98.06 206 GLU B C 1
ATOM 3652 O O . GLU B 1 206 ? 3.461 18.578 -2.18 1 98.06 206 GLU B O 1
ATOM 3657 N N . VAL B 1 207 ? 4.152 20.172 -0.7 1 98.12 207 VAL B N 1
ATOM 3658 C CA . VAL B 1 207 ? 3.875 19.422 0.517 1 98.12 207 VAL B CA 1
ATOM 3659 C C . VAL B 1 207 ? 3.061 20.281 1.483 1 98.12 207 VAL B C 1
ATOM 3661 O O . VAL B 1 207 ? 3.178 21.516 1.482 1 98.12 207 VAL B O 1
ATOM 3664 N N . ALA B 1 208 ? 2.211 19.672 2.188 1 98.44 208 ALA B N 1
ATOM 3665 C CA . ALA B 1 208 ? 1.495 20.312 3.283 1 98.44 208 ALA B CA 1
ATOM 3666 C C . ALA B 1 208 ? 1.297 19.359 4.453 1 98.44 208 ALA B C 1
ATOM 3668 O O . ALA B 1 208 ? 1.122 18.156 4.25 1 98.44 208 ALA B O 1
ATOM 3669 N N . VAL B 1 209 ? 1.407 19.844 5.648 1 98.69 209 VAL B N 1
ATOM 3670 C CA . VAL B 1 209 ? 1.016 19.125 6.852 1 98.69 209 VAL B CA 1
ATOM 3671 C C . VAL B 1 209 ? -0.138 19.859 7.539 1 98.69 209 VAL B C 1
ATOM 3673 O O . VAL B 1 209 ? 0.03 20.969 8.031 1 98.69 209 VAL B O 1
ATOM 3676 N N . ALA B 1 210 ? -1.273 19.234 7.574 1 98.56 210 ALA B N 1
ATOM 3677 C CA . ALA B 1 210 ? -2.463 19.812 8.188 1 98.56 210 ALA B CA 1
ATOM 3678 C C . ALA B 1 210 ? -2.73 19.188 9.562 1 98.56 210 ALA B C 1
ATOM 3680 O O . ALA B 1 210 ? -2.697 17.969 9.711 1 98.56 210 ALA B O 1
ATOM 3681 N N . HIS B 1 211 ? -3.018 20.016 10.492 1 98.38 211 HIS B N 1
ATOM 3682 C CA . HIS B 1 211 ? -3.385 19.625 11.852 1 98.38 211 HIS B CA 1
ATOM 3683 C C . HIS B 1 211 ? -4.898 19.547 12.016 1 98.38 211 HIS B C 1
ATOM 3685 O O . HIS B 1 211 ? -5.625 20.391 11.484 1 98.38 211 HIS B O 1
ATOM 3691 N N . TYR B 1 212 ? -5.352 18.594 12.758 1 98.5 212 TYR B N 1
ATOM 3692 C CA . TYR B 1 212 ? -6.707 18.531 13.297 1 98.5 212 TYR B CA 1
ATOM 3693 C C . TYR B 1 212 ? -6.688 18.156 14.773 1 98.5 212 TYR B C 1
ATOM 3695 O O . TYR B 1 212 ? -5.875 17.328 15.195 1 98.5 212 TYR B O 1
ATOM 3703 N N . PRO B 1 213 ? -7.598 18.656 15.539 1 98.06 213 PRO B N 1
ATOM 3704 C CA . PRO B 1 213 ? -7.594 18.375 16.969 1 98.06 213 PRO B CA 1
ATOM 3705 C C . PRO B 1 213 ? -7.828 16.906 17.281 1 98.06 213 PRO B C 1
ATOM 3707 O O . PRO B 1 213 ? -7.395 16.406 18.328 1 98.06 213 PRO B O 1
ATOM 3710 N N . SER B 1 214 ? -8.594 16.25 16.453 1 98.19 214 SER B N 1
ATOM 3711 C CA . SER B 1 214 ? -8.875 14.82 16.547 1 98.19 214 SER B CA 1
ATOM 3712 C C . SER B 1 214 ? -9.25 14.234 15.195 1 98.19 214 SER B C 1
ATOM 3714 O O . SER B 1 214 ? -9.523 14.969 14.242 1 98.19 214 SER B O 1
ATOM 3716 N N . ILE B 1 215 ? -9.266 12.867 15.133 1 98.69 215 ILE B N 1
ATOM 3717 C CA . ILE B 1 215 ? -9.664 12.211 13.898 1 98.69 215 ILE B CA 1
ATOM 3718 C C . ILE B 1 215 ? -11.125 12.516 13.594 1 98.69 215 ILE B C 1
ATOM 3720 O O . ILE B 1 215 ? -11.531 12.57 12.43 1 98.69 215 ILE B O 1
ATOM 3724 N N . GLU B 1 216 ? -11.914 12.805 14.609 1 98.38 216 GLU B N 1
ATOM 3725 C CA . GLU B 1 216 ? -13.32 13.141 14.406 1 98.38 216 GLU B CA 1
ATOM 3726 C C . GLU B 1 216 ? -13.469 14.531 13.797 1 98.38 216 GLU B C 1
ATOM 3728 O O . GLU B 1 216 ? -14.391 14.773 13.016 1 98.38 216 GLU B O 1
ATOM 3733 N N . HIS B 1 217 ? -12.609 15.398 14.195 1 98.5 217 HIS B N 1
ATOM 3734 C CA . HIS B 1 217 ? -12.648 16.719 13.578 1 98.5 217 HIS B CA 1
ATOM 3735 C C . HIS B 1 217 ? -12.344 16.641 12.086 1 98.5 217 HIS B C 1
ATOM 3737 O O . HIS B 1 217 ? -12.977 17.312 11.273 1 98.5 217 HIS B O 1
ATOM 3743 N N . PHE B 1 218 ? -11.414 15.828 11.742 1 98.69 218 PHE B N 1
ATOM 3744 C CA . PHE B 1 218 ? -11.117 15.578 10.344 1 98.69 218 PHE B CA 1
ATOM 3745 C C . PHE B 1 218 ? -12.32 14.953 9.633 1 98.69 218 PHE B C 1
ATOM 3747 O O . PHE B 1 218 ? -12.711 15.406 8.555 1 98.69 218 PHE B O 1
ATOM 3754 N N . ALA B 1 219 ? -12.906 13.961 10.266 1 98.5 219 ALA B N 1
ATOM 3755 C CA . ALA B 1 219 ? -14.086 13.312 9.695 1 98.5 219 ALA B CA 1
ATOM 3756 C C . ALA B 1 219 ? -15.234 14.297 9.531 1 98.5 219 ALA B C 1
ATOM 3758 O O . ALA B 1 219 ? -15.953 14.266 8.531 1 98.5 219 ALA B O 1
ATOM 3759 N N . ASP B 1 220 ? -15.383 15.125 10.508 1 98.31 220 ASP B N 1
ATOM 3760 C CA . ASP B 1 220 ? -16.422 16.156 10.484 1 98.31 220 ASP B CA 1
ATOM 3761 C C . ASP B 1 220 ? -16.234 17.094 9.289 1 98.31 220 ASP B C 1
ATOM 3763 O O . ASP B 1 220 ? -17.219 17.484 8.656 1 98.31 220 ASP B O 1
ATOM 3767 N N . MET B 1 221 ? -15.062 17.344 8.992 1 97.88 221 MET B N 1
ATOM 3768 C CA . MET B 1 221 ? -14.781 18.156 7.805 1 97.88 221 MET B CA 1
ATOM 3769 C C . MET B 1 221 ? -15.18 17.406 6.539 1 97.88 221 MET B C 1
ATOM 3771 O O . MET B 1 221 ? -15.922 17.922 5.707 1 97.88 221 MET B O 1
ATOM 3775 N N . LEU B 1 222 ? -14.734 16.172 6.43 1 98.12 222 LEU B N 1
ATOM 3776 C CA . LEU B 1 222 ? -15.016 15.391 5.227 1 98.12 222 LEU B CA 1
ATOM 3777 C C . LEU B 1 222 ? -16.516 15.242 5.012 1 98.12 222 LEU B C 1
ATOM 3779 O O . LEU B 1 222 ? -16.984 15.188 3.871 1 98.12 222 LEU B O 1
ATOM 3783 N N . ALA B 1 223 ? -17.234 15.25 6.062 1 97.56 223 ALA B N 1
ATOM 3784 C CA . ALA B 1 223 ? -18.688 15.023 6.008 1 97.56 223 ALA B CA 1
ATOM 3785 C C . ALA B 1 223 ? -19.422 16.312 5.676 1 97.56 223 ALA B C 1
ATOM 3787 O O . ALA B 1 223 ? -20.625 16.281 5.367 1 97.56 223 ALA B O 1
ATOM 3788 N N . SER B 1 224 ? -18.812 17.406 5.762 1 96.75 224 SER B N 1
ATOM 3789 C CA . SER B 1 224 ? -19.516 18.688 5.684 1 96.75 224 SER B CA 1
ATOM 3790 C C . 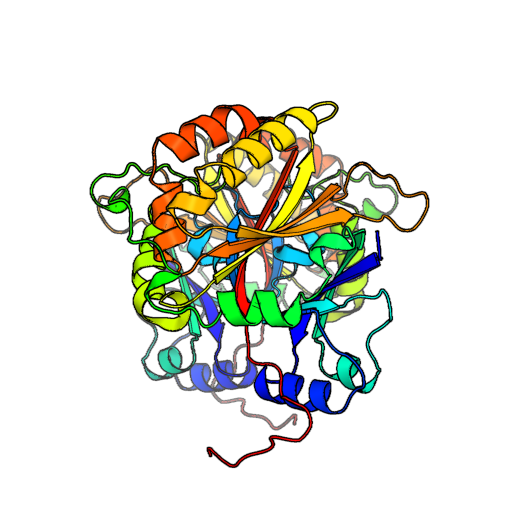SER B 1 224 ? -19.75 19.109 4.234 1 96.75 224 SER B C 1
ATOM 3792 O O . SER B 1 224 ? -18.891 18.891 3.375 1 96.75 224 SER B O 1
ATOM 3794 N N . GLU B 1 225 ? -20.812 19.781 3.955 1 96 225 GLU B N 1
ATOM 3795 C CA . GLU B 1 225 ? -21.188 20.234 2.619 1 96 225 GLU B CA 1
ATOM 3796 C C . GLU B 1 225 ? -20.297 21.391 2.174 1 96 225 GLU B C 1
ATOM 3798 O O . GLU B 1 225 ? -19.891 21.469 1.011 1 96 225 GLU B O 1
ATOM 3803 N N . ASP B 1 226 ? -20.125 22.25 3.074 1 96.31 226 ASP B N 1
ATOM 3804 C CA . ASP B 1 226 ? -19.328 23.422 2.709 1 96.31 226 ASP B CA 1
ATOM 3805 C C . ASP B 1 226 ? -17.922 23 2.271 1 96.31 226 ASP B C 1
ATOM 3807 O O . ASP B 1 226 ? -17.391 23.547 1.297 1 96.31 226 ASP B O 1
ATOM 3811 N N . TYR B 1 227 ? -17.328 22.031 2.928 1 97.5 227 TYR B N 1
ATOM 3812 C CA . TYR B 1 227 ? -16.016 21.531 2.521 1 97.5 227 TYR B CA 1
ATOM 3813 C C . TYR B 1 227 ? -16.094 20.859 1.157 1 97.5 227 TYR B C 1
ATOM 3815 O O . TYR B 1 227 ? -15.258 21.125 0.281 1 97.5 227 TYR B O 1
ATOM 3823 N N . GLN B 1 228 ? -17.047 19.969 0.993 1 97.5 228 GLN B N 1
ATOM 3824 C CA . GLN B 1 228 ? -17.109 19.172 -0.228 1 97.5 228 GLN B CA 1
ATOM 3825 C C . GLN B 1 228 ? -17.359 20.047 -1.448 1 97.5 228 GLN B C 1
ATOM 3827 O O . GLN B 1 228 ? -16.875 19.766 -2.541 1 97.5 228 GLN B O 1
ATOM 3832 N N . GLU B 1 229 ? -18.078 21.125 -1.265 1 97.44 229 GLU B N 1
ATOM 3833 C CA . GLU B 1 229 ? -18.297 22.062 -2.363 1 97.44 229 GLU B CA 1
ATOM 3834 C C . GLU B 1 229 ? -16.969 22.641 -2.852 1 97.44 229 GLU B C 1
ATOM 3836 O O . GLU B 1 229 ? -16.688 22.641 -4.055 1 97.44 229 GLU B O 1
ATOM 3841 N N . VAL B 1 230 ? -16.156 23.094 -1.936 1 97.56 230 VAL B N 1
ATOM 3842 C CA . VAL B 1 230 ? -14.875 23.703 -2.273 1 97.56 230 VAL B CA 1
ATOM 3843 C C . VAL B 1 230 ? -13.906 22.625 -2.777 1 97.56 230 VAL B C 1
ATOM 3845 O O . VAL B 1 230 ? -13.148 22.859 -3.717 1 97.56 230 VAL B O 1
ATOM 3848 N N . ASN B 1 231 ? -13.898 21.438 -2.162 1 98 231 ASN B N 1
ATOM 3849 C CA . ASN B 1 231 ? -13.07 20.312 -2.559 1 98 231 ASN B CA 1
ATOM 3850 C C . ASN B 1 231 ? -13.32 19.922 -4.012 1 98 231 ASN B C 1
ATOM 3852 O O . ASN B 1 231 ? -12.383 19.891 -4.816 1 98 231 ASN B O 1
ATOM 3856 N N . HIS B 1 232 ? -14.562 19.797 -4.406 1 98 232 HIS B N 1
ATOM 3857 C CA . HIS B 1 232 ? -14.914 19.359 -5.754 1 98 232 HIS B CA 1
ATOM 3858 C C . HIS B 1 232 ? -14.719 20.469 -6.77 1 98 232 HIS B C 1
ATOM 3860 O O . HIS B 1 232 ? -14.352 20.219 -7.918 1 98 232 HIS B O 1
ATOM 3866 N N . ARG B 1 233 ? -14.93 21.625 -6.316 1 98 233 ARG B N 1
ATOM 3867 C CA . ARG B 1 233 ? -14.82 22.75 -7.238 1 98 233 ARG B CA 1
ATOM 3868 C C . ARG B 1 233 ? -13.359 23.062 -7.543 1 98 233 ARG B C 1
ATOM 3870 O O . ARG B 1 233 ? -13.008 23.359 -8.688 1 98 233 ARG B O 1
ATOM 3877 N N . HIS B 1 234 ? -12.508 22.984 -6.469 1 98.38 234 HIS B N 1
ATOM 3878 C CA . HIS B 1 234 ? -11.195 23.594 -6.641 1 98.38 234 HIS B CA 1
ATOM 3879 C C . HIS B 1 234 ? -10.078 22.578 -6.465 1 98.38 234 HIS B C 1
ATOM 3881 O O . HIS B 1 234 ? -9.008 22.703 -7.07 1 98.38 234 HIS B O 1
ATOM 3887 N N . ARG B 1 235 ? -10.234 21.578 -5.664 1 98.5 235 ARG B N 1
ATOM 3888 C CA . ARG B 1 235 ? -9.117 20.734 -5.262 1 98.5 235 ARG B CA 1
ATOM 3889 C C . ARG B 1 235 ? -9.023 19.484 -6.148 1 98.5 235 ARG B C 1
ATOM 3891 O O . ARG B 1 235 ? -7.984 19.234 -6.766 1 98.5 235 ARG B O 1
ATOM 3898 N N . VAL B 1 236 ? -10.07 18.703 -6.273 1 98.19 236 VAL B N 1
ATOM 3899 C CA . VAL B 1 236 ? -10.039 17.375 -6.883 1 98.19 236 VAL B CA 1
ATOM 3900 C C . VAL B 1 236 ? -9.57 17.484 -8.336 1 98.19 236 VAL B C 1
ATOM 3902 O O . VAL B 1 236 ? -8.672 16.766 -8.758 1 98.19 236 VAL B O 1
ATOM 3905 N N . GLY B 1 237 ? -10.141 18.406 -9.07 1 97.81 237 GLY B N 1
ATOM 3906 C CA . GLY B 1 237 ? -9.844 18.531 -10.484 1 97.81 237 GLY B CA 1
ATOM 3907 C C . GLY B 1 237 ? -8.484 19.141 -10.766 1 97.81 237 GLY B C 1
ATOM 3908 O O . GLY B 1 237 ? -7.984 19.062 -11.891 1 97.81 237 GLY B O 1
ATOM 3909 N N . SER B 1 238 ? -7.859 19.781 -9.789 1 98.5 238 SER B N 1
ATOM 3910 C CA . SER B 1 238 ? -6.59 20.484 -9.984 1 98.5 238 SER B CA 1
ATOM 3911 C C . SER B 1 238 ? -5.406 19.547 -9.789 1 98.5 238 SER B C 1
ATOM 3913 O O . SER B 1 238 ? -4.277 19.875 -10.164 1 98.5 238 SER B O 1
ATOM 3915 N N . LEU B 1 239 ? -5.633 18.359 -9.25 1 98.25 239 LEU B N 1
ATOM 3916 C CA . LEU B 1 239 ? -4.551 17.469 -8.844 1 98.25 239 LEU B CA 1
ATOM 3917 C C . LEU B 1 239 ? -4.34 16.359 -9.875 1 98.25 239 LEU B C 1
ATOM 3919 O O . LEU B 1 239 ? -5.289 15.664 -10.242 1 98.25 239 LEU B O 1
ATOM 3923 N N . ARG B 1 240 ? -3.109 16.234 -10.32 1 97.31 240 ARG B N 1
ATOM 3924 C CA . ARG B 1 240 ? -2.701 15.07 -11.102 1 97.31 240 ARG B CA 1
ATOM 3925 C C . ARG B 1 240 ? -2.545 13.844 -10.211 1 97.31 240 ARG B C 1
ATOM 3927 O O . ARG B 1 240 ? -2.855 12.727 -10.625 1 97.31 240 ARG B O 1
ATOM 3934 N N . ASP B 1 241 ? -1.995 14.039 -9.094 1 97.31 241 ASP B N 1
ATOM 3935 C CA . ASP B 1 241 ? -1.834 13.008 -8.07 1 97.31 241 ASP B CA 1
ATOM 3936 C C . ASP B 1 241 ? -1.718 13.625 -6.684 1 97.31 241 ASP B C 1
ATOM 3938 O O . ASP B 1 241 ? -1.379 14.805 -6.547 1 97.31 241 ASP B O 1
ATOM 3942 N N . THR B 1 242 ? -2.064 12.883 -5.691 1 98.25 242 THR B N 1
ATOM 3943 C CA . THR B 1 242 ? -1.919 13.273 -4.293 1 98.25 242 THR B CA 1
ATOM 3944 C C . THR B 1 242 ? -1.88 12.047 -3.391 1 98.25 242 THR B C 1
ATOM 3946 O O . THR B 1 242 ? -2.311 10.961 -3.787 1 98.25 242 THR B O 1
ATOM 3949 N N . PHE B 1 243 ? -1.257 12.188 -2.303 1 98.56 243 PHE B N 1
ATOM 3950 C CA . PHE B 1 243 ? -1.532 11.258 -1.218 1 98.56 243 PHE B CA 1
ATOM 3951 C C . PHE B 1 243 ? -1.676 11.992 0.109 1 98.56 243 PHE B C 1
ATOM 3953 O O . PHE B 1 243 ? -1.196 13.117 0.253 1 98.56 243 PHE B O 1
ATOM 3960 N N . ILE B 1 244 ? -2.455 11.43 0.993 1 98.88 244 ILE B N 1
ATOM 3961 C CA . ILE B 1 244 ? -2.625 11.914 2.359 1 98.88 244 ILE B CA 1
ATOM 3962 C C . ILE B 1 244 ? -2.299 10.797 3.348 1 98.88 244 ILE B C 1
ATOM 3964 O O . ILE B 1 244 ? -2.869 9.703 3.273 1 98.88 244 ILE B O 1
ATOM 3968 N N . LEU B 1 245 ? -1.388 11.07 4.176 1 98.88 245 LEU B N 1
ATOM 3969 C CA . LEU B 1 245 ? -0.929 10.133 5.195 1 98.88 245 LEU B CA 1
ATOM 3970 C C . LEU B 1 245 ? -1.234 10.656 6.594 1 98.88 245 LEU B C 1
ATOM 3972 O O . LEU B 1 245 ? -0.769 11.734 6.973 1 98.88 245 LEU B O 1
ATOM 3976 N N . CYS B 1 246 ? -2.033 9.891 7.344 1 98.94 246 CYS B N 1
ATOM 3977 C CA . CYS B 1 246 ? -2.377 10.25 8.719 1 98.94 246 CYS B CA 1
ATOM 3978 C C . CYS B 1 246 ? -1.247 9.891 9.672 1 98.94 246 CYS B C 1
ATOM 3980 O O . CYS B 1 246 ? -0.732 8.773 9.641 1 98.94 246 CYS B O 1
ATOM 3982 N N . THR B 1 247 ? -0.879 10.859 10.484 1 98.88 247 THR B N 1
ATOM 3983 C CA . THR B 1 247 ? 0.138 10.633 11.508 1 98.88 247 THR B CA 1
ATOM 3984 C C . THR B 1 247 ? -0.318 11.18 12.859 1 98.88 247 THR B C 1
ATOM 3986 O O . THR B 1 247 ? -1.235 12.008 12.922 1 98.88 247 THR B O 1
ATOM 3989 N N . THR B 1 248 ? 0.273 10.688 13.906 1 98.56 248 THR B N 1
ATOM 3990 C CA . THR B 1 248 ? 0.138 11.227 15.25 1 98.56 248 THR B CA 1
ATOM 3991 C C . THR B 1 248 ? 1.501 11.609 15.82 1 98.56 248 THR B C 1
ATOM 3993 O O . THR B 1 248 ? 2.402 10.773 15.906 1 98.56 248 THR B O 1
ATOM 3996 N N . GLU B 1 249 ? 1.608 12.844 16.156 1 97.88 249 GLU B N 1
ATOM 3997 C CA . GLU B 1 249 ? 2.918 13.344 16.562 1 97.88 249 GLU B CA 1
ATOM 3998 C C . GLU B 1 249 ? 3.316 12.812 17.938 1 97.88 249 GLU B C 1
ATOM 4000 O O . GLU B 1 249 ? 2.467 12.656 18.812 1 97.88 249 GLU B O 1
ATOM 4005 N N . LEU B 1 250 ? 4.566 12.578 18.047 1 95.94 250 LEU B N 1
ATOM 4006 C CA . LEU B 1 250 ? 5.172 12.016 19.25 1 95.94 250 LEU B CA 1
ATOM 4007 C C . LEU B 1 250 ? 5.902 13.094 20.047 1 95.94 250 LEU B C 1
ATOM 4009 O O . LEU B 1 250 ? 6.293 14.125 19.484 1 95.94 250 LEU B O 1
ATOM 4013 N N . ASP B 1 251 ? 6.082 12.82 21.297 1 84.94 251 ASP B N 1
ATOM 4014 C CA . ASP B 1 251 ? 6.855 13.742 22.125 1 84.94 251 ASP B CA 1
ATOM 4015 C C . ASP B 1 251 ? 8.352 13.586 21.859 1 84.94 251 ASP B C 1
ATOM 4017 O O . ASP B 1 251 ? 8.875 12.469 21.844 1 84.94 251 ASP B O 1
ATOM 4021 N N . LEU B 1 252 ? 8.914 14.633 21.469 1 74.44 252 LEU B N 1
ATOM 4022 C CA . LEU B 1 252 ? 10.367 14.609 21.344 1 74.44 252 LEU B CA 1
ATOM 4023 C C . LEU B 1 252 ? 11.047 14.578 22.703 1 74.44 252 LEU B C 1
ATOM 4025 O O . LEU B 1 252 ? 10.57 15.211 23.656 1 74.44 252 LEU B O 1
ATOM 4029 N N . PRO B 1 253 ? 11.992 13.578 22.828 1 61.22 253 PRO B N 1
ATOM 4030 C CA . PRO B 1 253 ? 12.695 13.609 24.109 1 61.22 253 PRO B CA 1
ATOM 4031 C C . PRO B 1 253 ? 13.344 14.969 24.375 1 61.22 253 PRO B C 1
ATOM 4033 O O . PRO B 1 253 ? 13.82 15.633 23.453 1 61.22 253 PRO B O 1
ATOM 4036 N N . ILE B 1 254 ? 12.852 15.711 25.266 1 55.47 254 ILE B N 1
ATOM 4037 C CA . ILE B 1 254 ? 13.516 16.938 25.688 1 55.47 254 ILE B CA 1
ATOM 4038 C C . ILE B 1 254 ? 14.906 16.594 26.234 1 55.47 254 ILE B C 1
ATOM 4040 O O . ILE B 1 254 ? 15.047 15.695 27.062 1 55.47 254 ILE B O 1
ATOM 4044 N N . PRO B 1 255 ? 15.859 17.172 25.484 1 47.22 255 PRO B N 1
ATOM 4045 C CA . PRO B 1 255 ? 17.188 17.016 26.078 1 47.22 255 PRO B CA 1
ATOM 4046 C C . PRO B 1 255 ? 17.203 17.344 27.578 1 47.22 255 PRO B C 1
ATOM 4048 O O . PRO B 1 255 ? 16.516 18.266 28.016 1 47.22 255 PRO B O 1
ATOM 4051 N N . GLY B 1 256 ? 17.547 16.391 28.562 1 49.38 256 GLY B N 1
ATOM 4052 C CA . GLY B 1 256 ? 17.703 16.578 30 1 49.38 256 GLY B CA 1
ATOM 4053 C C . GLY B 1 256 ? 16.594 15.945 30.812 1 49.38 256 GLY B C 1
ATOM 4054 O O . GLY B 1 256 ? 16.641 15.938 32.031 1 49.38 256 GLY B O 1
ATOM 4055 N N . LYS B 1 257 ? 15.344 15.984 30.328 1 46.62 257 LYS B N 1
ATOM 4056 C CA . LYS B 1 257 ? 14.297 15.398 31.156 1 46.62 257 LYS B CA 1
ATOM 4057 C C . LYS B 1 257 ? 14.258 13.883 31.016 1 46.62 257 LYS B C 1
ATOM 4059 O O . LYS B 1 257 ? 13.664 13.359 30.062 1 46.62 257 LYS B O 1
ATOM 4064 N N . ASN B 1 258 ? 15.188 13.023 31.219 1 40.03 258 ASN B N 1
ATOM 4065 C CA . ASN B 1 258 ? 15.258 11.57 31.328 1 40.03 258 ASN B CA 1
ATOM 4066 C C . ASN B 1 258 ? 14.25 11.039 32.344 1 40.03 258 ASN B C 1
ATOM 4068 O O . ASN B 1 258 ? 14.422 9.945 32.875 1 40.03 258 ASN B O 1
ATOM 4072 N N . GLY B 1 259 ? 13.312 11.781 32.969 1 37.03 259 GLY B N 1
ATOM 4073 C CA . GLY B 1 259 ? 12.711 11.133 34.125 1 37.03 259 GLY B CA 1
ATOM 4074 C C . GLY B 1 259 ? 12.023 9.82 33.781 1 37.03 259 GLY B C 1
ATOM 4075 O O . GLY B 1 259 ? 11.758 9.539 32.594 1 37.03 259 GLY B O 1
ATOM 4076 N N . SER B 1 260 ? 11.914 8.797 34.906 1 31.95 260 SER B N 1
ATOM 4077 C CA . SER B 1 260 ? 11.625 7.438 35.344 1 31.95 260 SER B CA 1
ATOM 4078 C C . SER B 1 260 ? 10.203 7.027 34.969 1 31.95 260 SER B C 1
ATOM 4080 O O . SER B 1 260 ? 9.68 6.031 35.469 1 31.95 260 SER B O 1
ATOM 4082 N N . LYS B 1 261 ? 9.328 7.516 34.281 1 30.17 261 LYS B N 1
ATOM 4083 C CA . LYS B 1 261 ? 8.109 6.723 34.406 1 30.17 261 LYS B CA 1
ATOM 4084 C C . LYS B 1 261 ? 8.281 5.348 33.75 1 30.17 261 LYS B C 1
ATOM 4086 O O . LYS B 1 261 ? 8.117 5.195 32.562 1 30.17 261 LYS B O 1
ATOM 4091 N N . LEU B 1 262 ? 9.297 4.5 34 1 22.33 262 LEU B N 1
ATOM 4092 C CA . LEU B 1 262 ? 8.844 3.113 34.094 1 22.33 262 LEU B CA 1
ATOM 4093 C C . LEU B 1 262 ? 7.727 2.963 35.125 1 22.33 262 LEU B C 1
ATOM 4095 O O . LEU B 1 262 ? 7.828 3.475 36.25 1 22.33 262 LEU B O 1
#

Secondary structure (DSSP, 8-state):
--EEEEEEEEESS-HHHHHHHHHTSS---SEEEEEEEEEE--SSTTHIIIIIT-PPP-EEEEESS-PPPPHHHHTTEEEEEEEEEE--HHHHTTHHHHHHHHHS--GGGSPPP-SGGGS----S-STTS---HHHHHHHHHHTTTGGGS-EEEEEEEEEPTT-HHHHHHHHHHIIIIIHHHTT-EEEEEEEEPPPSS---S-S--EEEEEEESSHHHHHHHHH-HHHHHHIIIIIGGGEEEEEEEEEEE-----TT------/--EEEEEEEEESS-HHHHHHHHHTSS---SEEEEEEEEEE--SSTTHIIIIIT-PPP-EEEEESS-PPPPHHHHTTEEEEEEEEEE--HHHHTTHHHHHHHHHS--GGGSPPP-SGGGS----S-STTS---HHHHHHHHHHTTTGGGS-EEEEEEEEEPTT-HHHHHHHHHHIIIIIHHHTT-EEEEEEEEEPPSS---S-S--EEEEEEESSHHHHHHHHH-HHHHHHIIIIIGGGEEEEEEEEEEEPPP--TT------

Organism: Botryotinia fuckeliana (strain B05.10) (NCBI:txid332648)

InterPro domains:
  IPR011008 Dimeric alpha-beta barrel [SSF54909] (182-237)